Protein AF-A0A1E3HBY0-F1 (afdb_monomer_lite)

Secondary structure (DSSP, 8-state):
---TTSSHHHHTTS---------------GGGSTT--GGGGGGSPPPTTSEEE-TTSS-EEEGGGTTSSS--STT--S-SSSSSSSSSEEEE--TTS--EEEEGGGTTSS---SS-TT-GGGTTTT-----HHHHHHHHHHHHHHHHHHHHHHHHHHHHHHHHHHHHHHHHHHHHHHHHHHHHHHHHHHHHHHHHHHHHHHHHHHHHHHHHTSHHHHHHHHHHHHHHHHHHHHHHHHHHHHHHHHHHHHHHHT--TTS--HHHHHHHHHHHHHH-----TT---------------SS----HHHHHHHHHS-HHHHHHHHHHHHSSSS----S--GGG-GGGGS-HHHHHHHHHHHHHHHHHHHHTTSSPPP-----S-----------PPEEE-TTS-EEETTGGGS-SSS-PPPP----------SS-------------------------------------------------

Organism: NCBI:txid1295533

Sequence (479 aa):
MNDRGTLALLYLLLLAPFSLAAEEQKVLVPSQIRGLNPSLYDKYEPTTSGLFHCLDGSKTIPSAAINDDYCDCPDGSDEPGTAACSVGFFWCKNEGHIPGNVLKSRVNDGLCEPDCCDGSDEWATGACPNRCEEVGKEYREAKSKADKLRKTGSKIRNTYIKWAQGEKQRLQEELDEKRKAISAKEVEVTIARAALDKASAQSHEDLERKKQSPVYNSLLSHRSALTKLRTKTKTLETEIEALHSLLREMAKGYNPNYQDMAVKAAVVGYEELTGIKYREGESEEGEVKKEEKPEATQEEITEKELQDLDKIDLDGLLLSDTTGAAAEGDEDEEDGLLWKIDEYIPDNFYDSWQTIRDLAIEWSVRLGLAGKPKNKGNGVDGPRKSQFPLTPLIIDDRGRCCPREAQAVGDRACQAPERHSFQRGYSQKHGVALWCRGRVEEARWDLRRAGDRGLHLRALLLWQGYPKEQQGRILQPPR

Radius of gyration: 61.74 Å; chains: 1; bounding box: 191×98×136 Å

InterPro domains:
  IPR028146 Glucosidase II beta subunit, N-terminal [PF12999] (31-187)
  IPR036055 LDL receptor-like superfamily [G3DSA:4.10.400.10] (47-86)
  IPR036055 LDL receptor-like superfamily [SSF57424] (47-81)
  IPR039794 Glucosidase II beta subunit-like [PTHR12630] (10-253)

Foldseek 3Di:
DDDPPPVVVVVVVVPDPPPPPPPPPPQDQLVPQFQDDPVCRVQLHQDPVQWHAAPVRPDIHGNVQQCPLAQPDQQSSSDNQALSHQHDWGWAPLVLADIFTHGRVQQCPLDQDPNRQCSSSNVVPSNHHRPSNVVSVVVVVVVVVVVVVVVVVVVVVVVVVVVVVVVVVVVVVVVVVVVVVVVVVVVVVVVVVVVVVVVVVVLVVLLVVVCPDPVVVVVVVVLVVLVVVVVVVVVVVVVVVVVLVVLVVLQQPDDPVDPDPVSVVSNVVSCVVQVFHHDPDDDDDRDGPPPDDDDDPDPDCDPVNVVVVNVDDPSVVSSVVVVVVCVVDDDPDPDPPVNPVLVVDPPVCNVVVVVVVVVVVVVCVVVVVDDDDDDPDDDDDDDDDPCDPPQDWDADPVGWTFGPPCPPPPDPGTDDDDDDDDDDDDDPDDPDDDDDDDDDDDDDDDDDDDDDDDDDDDDDDDDDDDDDDDPDDDDDDDD

Structure (mmCIF, N/CA/C/O backbone):
data_AF-A0A1E3HBY0-F1
#
_entry.id   AF-A0A1E3HBY0-F1
#
loop_
_atom_site.group_PDB
_atom_site.id
_atom_site.type_symbol
_atom_site.label_atom_id
_atom_site.label_alt_id
_atom_site.label_comp_id
_atom_site.label_asym_id
_atom_site.label_entity_id
_atom_site.label_seq_id
_atom_site.pdbx_PDB_ins_code
_atom_site.Cartn_x
_atom_site.Cartn_y
_atom_site.Cartn_z
_atom_site.occupancy
_atom_site.B_iso_or_equiv
_atom_site.auth_seq_id
_atom_site.auth_comp_id
_atom_site.auth_asym_id
_atom_site.auth_atom_id
_atom_site.pdbx_PDB_model_num
ATOM 1 N N . MET A 1 1 ? 105.633 5.792 -68.522 1.00 40.41 1 MET A N 1
ATOM 2 C CA . MET A 1 1 ? 105.154 7.114 -68.068 1.00 40.41 1 MET A CA 1
ATOM 3 C C . MET A 1 1 ? 103.825 6.886 -67.378 1.00 40.41 1 MET A C 1
ATOM 5 O O . MET A 1 1 ? 103.023 6.121 -67.892 1.00 40.41 1 MET A O 1
ATOM 9 N N . ASN A 1 2 ? 103.705 7.410 -66.159 1.00 51.03 2 ASN A N 1
ATOM 10 C CA . ASN A 1 2 ? 102.570 7.241 -65.253 1.00 51.03 2 ASN A CA 1
ATOM 11 C C . ASN A 1 2 ? 101.256 7.646 -65.916 1.00 51.03 2 ASN A C 1
ATOM 13 O O . ASN A 1 2 ? 101.214 8.740 -66.464 1.00 51.03 2 ASN A O 1
ATOM 17 N N . ASP A 1 3 ? 100.186 6.874 -65.726 1.00 47.94 3 ASP A N 1
ATOM 18 C CA . ASP A 1 3 ? 98.850 7.460 -65.787 1.00 47.94 3 ASP A CA 1
ATOM 19 C C . ASP A 1 3 ? 97.951 6.944 -64.666 1.00 47.94 3 ASP A C 1
ATOM 21 O O . ASP A 1 3 ? 97.605 5.769 -64.550 1.00 47.94 3 ASP A O 1
ATOM 25 N N . ARG A 1 4 ? 97.619 7.892 -63.791 1.00 58.03 4 ARG A N 1
ATOM 26 C CA . ARG A 1 4 ? 96.863 7.780 -62.541 1.00 58.03 4 ARG A CA 1
ATOM 27 C C . ARG A 1 4 ? 95.354 7.643 -62.809 1.00 58.03 4 ARG A C 1
ATOM 29 O O . ARG A 1 4 ? 94.554 8.306 -62.161 1.00 58.03 4 ARG A O 1
ATOM 36 N N . GLY A 1 5 ? 94.967 6.823 -63.787 1.00 58.97 5 GLY A N 1
ATOM 37 C CA . GLY A 1 5 ? 93.581 6.719 -64.267 1.00 58.97 5 GLY A CA 1
ATOM 38 C C . GLY A 1 5 ? 92.766 5.563 -63.680 1.00 58.97 5 GLY A C 1
ATOM 39 O O . GLY A 1 5 ? 91.542 5.620 -63.668 1.00 58.97 5 GLY A O 1
ATOM 40 N N . THR A 1 6 ? 93.411 4.516 -63.159 1.00 57.06 6 THR A N 1
ATOM 41 C CA . THR A 1 6 ? 92.714 3.270 -62.779 1.00 57.06 6 THR A CA 1
ATOM 42 C C . THR A 1 6 ? 92.304 3.192 -61.307 1.00 57.06 6 THR A C 1
ATOM 44 O O . THR A 1 6 ? 91.469 2.365 -60.956 1.00 57.06 6 THR A O 1
ATOM 47 N N . LEU A 1 7 ? 92.804 4.088 -60.448 1.00 55.06 7 LEU A N 1
ATOM 48 C CA . LEU A 1 7 ? 92.408 4.157 -59.031 1.00 55.06 7 LEU A CA 1
ATOM 49 C C . LEU A 1 7 ? 91.181 5.052 -58.775 1.00 55.06 7 LEU A C 1
ATOM 51 O O . LEU A 1 7 ? 90.558 4.938 -57.724 1.00 55.06 7 LEU A O 1
ATOM 55 N N . ALA A 1 8 ? 90.790 5.901 -59.732 1.00 55.41 8 ALA A N 1
ATOM 56 C CA . ALA A 1 8 ? 89.623 6.778 -59.594 1.00 55.41 8 ALA A CA 1
ATOM 57 C C . ALA A 1 8 ? 88.286 6.059 -59.871 1.00 55.41 8 ALA A C 1
ATOM 59 O O . ALA A 1 8 ? 87.265 6.420 -59.293 1.00 55.41 8 ALA A O 1
ATOM 60 N N . LEU A 1 9 ? 88.287 5.007 -60.699 1.00 53.75 9 LEU A N 1
ATOM 61 C CA . LEU A 1 9 ? 87.076 4.239 -61.032 1.00 53.75 9 LEU A CA 1
ATOM 62 C C . LEU A 1 9 ? 86.660 3.241 -59.938 1.00 53.75 9 LEU A C 1
ATOM 64 O O . LEU A 1 9 ? 85.481 2.923 -59.827 1.00 53.75 9 LEU A O 1
ATOM 68 N N . LEU A 1 10 ? 87.592 2.802 -59.084 1.00 54.06 10 LEU A N 1
ATOM 69 C CA . LEU A 1 10 ? 87.287 1.951 -57.925 1.00 54.06 10 LEU A CA 1
ATOM 70 C C . LEU A 1 10 ? 86.752 2.742 -56.719 1.00 54.06 10 LEU A C 1
ATOM 72 O O . LEU A 1 10 ? 86.009 2.189 -55.915 1.00 54.06 10 LEU A O 1
ATOM 76 N N . TYR A 1 11 ? 87.064 4.038 -56.611 1.00 52.19 11 TYR A N 1
ATOM 77 C CA . TYR A 1 11 ? 86.556 4.894 -55.529 1.00 52.19 11 TYR A CA 1
ATOM 78 C C . TYR A 1 11 ? 85.154 5.469 -55.804 1.00 52.19 11 TYR A C 1
ATOM 80 O O . TYR A 1 11 ? 84.459 5.865 -54.871 1.00 52.19 11 TYR A O 1
ATOM 88 N N . LEU A 1 12 ? 84.708 5.479 -57.065 1.00 51.00 12 LEU A N 1
ATOM 89 C CA . LEU A 1 12 ? 83.402 6.020 -57.473 1.00 51.00 12 LEU A CA 1
ATOM 90 C C . LEU A 1 12 ? 82.244 5.009 -57.341 1.00 51.00 12 LEU A C 1
ATOM 92 O O . LEU A 1 12 ? 81.086 5.407 -57.361 1.00 51.00 12 LEU A O 1
ATOM 96 N N . LEU A 1 13 ? 82.537 3.719 -57.131 1.00 52.47 13 LEU A N 1
ATOM 97 C CA . LEU A 1 13 ? 81.535 2.679 -56.836 1.00 52.47 13 LEU A CA 1
ATOM 98 C C . LEU A 1 13 ? 81.250 2.491 -55.331 1.00 52.47 13 LEU A C 1
ATOM 100 O O . LEU A 1 13 ? 80.329 1.762 -54.979 1.00 52.47 13 LEU A O 1
ATOM 104 N N . LEU A 1 14 ? 81.990 3.167 -54.440 1.00 53.25 14 LEU A N 1
ATOM 105 C CA . LEU A 1 14 ? 81.802 3.109 -52.977 1.00 53.25 14 LEU A CA 1
ATOM 106 C C . LEU A 1 14 ? 80.997 4.289 -52.396 1.00 53.25 14 LEU A C 1
ATOM 108 O O . LEU A 1 14 ? 80.778 4.344 -51.190 1.00 53.25 14 LEU A O 1
ATOM 112 N N . LEU A 1 15 ? 80.531 5.217 -53.239 1.00 56.53 15 LEU A N 1
ATOM 113 C CA . LEU A 1 15 ? 79.699 6.367 -52.850 1.00 56.53 15 LEU A CA 1
ATOM 114 C C . LEU A 1 15 ? 78.372 6.411 -53.624 1.00 56.53 15 LEU A C 1
ATOM 116 O O . LEU A 1 15 ? 77.846 7.482 -53.914 1.00 56.53 15 LEU A O 1
ATOM 120 N N . ALA A 1 16 ? 77.808 5.249 -53.957 1.00 52.16 16 ALA A N 1
ATOM 121 C CA . ALA A 1 16 ? 76.378 5.181 -54.218 1.00 52.16 16 ALA A CA 1
ATOM 122 C C . ALA A 1 16 ? 75.672 5.209 -52.850 1.00 52.16 16 ALA A C 1
ATOM 124 O O . ALA A 1 16 ? 75.879 4.279 -52.065 1.00 52.16 16 ALA A O 1
ATOM 125 N N . PRO A 1 17 ? 74.876 6.243 -52.512 1.00 57.09 17 PRO A N 1
ATOM 126 C CA . PRO A 1 17 ? 73.999 6.147 -51.361 1.00 57.09 17 PRO A CA 1
ATOM 127 C C . PRO A 1 17 ? 73.051 4.985 -51.643 1.00 57.09 17 PRO A C 1
ATOM 129 O O . PRO A 1 17 ? 72.227 5.042 -52.553 1.00 57.09 17 PRO A O 1
ATOM 132 N N . PHE A 1 18 ? 73.211 3.903 -50.884 1.00 52.59 18 PHE A N 1
ATOM 133 C CA . PHE A 1 18 ? 72.167 2.910 -50.721 1.00 52.59 18 PHE A CA 1
ATOM 134 C C . PHE A 1 18 ? 70.974 3.699 -50.184 1.00 52.59 18 PHE A C 1
ATOM 136 O O . PHE A 1 18 ? 70.947 4.074 -49.011 1.00 52.59 18 PHE A O 1
ATOM 143 N N . SER A 1 19 ? 70.039 4.060 -51.060 1.00 51.72 19 SER A N 1
ATOM 144 C CA . SER A 1 19 ? 68.733 4.529 -50.635 1.00 51.72 19 SER A CA 1
ATOM 145 C C . SER A 1 19 ? 68.100 3.354 -49.904 1.00 51.72 19 SER A C 1
ATOM 147 O O . SER A 1 19 ? 67.438 2.518 -50.514 1.00 51.72 19 SER A O 1
ATOM 149 N N . LEU A 1 20 ? 68.343 3.258 -48.592 1.00 50.44 20 LEU A N 1
ATOM 150 C CA . LEU A 1 20 ? 67.375 2.642 -47.708 1.00 50.44 20 LEU A CA 1
ATOM 151 C C . LEU A 1 20 ? 66.092 3.425 -47.965 1.00 50.44 20 LEU A C 1
ATOM 153 O O . LEU A 1 20 ? 65.975 4.588 -47.578 1.00 50.44 20 LEU A O 1
ATOM 157 N N . ALA A 1 21 ? 65.158 2.800 -48.676 1.00 49.69 21 ALA A N 1
ATOM 158 C CA . ALA A 1 21 ? 63.762 3.123 -48.508 1.00 49.69 21 ALA A CA 1
ATOM 159 C C . ALA A 1 21 ? 63.483 2.898 -47.018 1.00 49.69 21 ALA A C 1
ATOM 161 O O . ALA A 1 21 ? 63.329 1.766 -46.569 1.00 49.69 21 ALA A O 1
ATOM 162 N N . ALA A 1 22 ? 63.565 3.970 -46.230 1.00 49.66 22 ALA A N 1
ATOM 163 C CA . ALA A 1 22 ? 62.967 3.989 -44.916 1.00 49.66 22 ALA A CA 1
ATOM 164 C C . ALA A 1 22 ? 61.473 3.816 -45.173 1.00 49.66 22 ALA A C 1
ATOM 166 O O . ALA A 1 22 ? 60.812 4.720 -45.681 1.00 49.66 22 ALA A O 1
ATOM 167 N N . GLU A 1 23 ? 60.992 2.601 -44.945 1.00 53.28 23 GLU A N 1
ATOM 168 C CA . GLU A 1 23 ? 59.577 2.291 -44.956 1.00 53.28 23 GLU A CA 1
ATOM 169 C C . GLU A 1 23 ? 58.936 3.157 -43.873 1.00 53.28 23 GLU A C 1
ATOM 171 O O . GLU A 1 23 ? 59.229 3.031 -42.683 1.00 53.28 23 GLU A O 1
ATOM 176 N N . GLU A 1 24 ? 58.165 4.144 -44.315 1.00 50.94 24 GLU A N 1
ATOM 177 C CA . GLU A 1 24 ? 57.464 5.083 -43.456 1.00 50.94 24 GLU A CA 1
ATOM 178 C C . GLU A 1 24 ? 56.450 4.272 -42.634 1.00 50.94 24 GLU A C 1
ATOM 180 O O . GLU A 1 24 ? 55.394 3.882 -43.133 1.00 50.94 24 GLU A O 1
ATOM 185 N N . GLN A 1 25 ? 56.802 3.922 -41.392 1.00 54.94 25 GLN A N 1
ATOM 186 C CA . GLN A 1 25 ? 55.907 3.181 -40.505 1.00 54.94 25 GLN A CA 1
ATOM 187 C C . GLN A 1 25 ? 54.638 4.015 -40.294 1.00 54.94 25 GLN A C 1
ATOM 189 O O . GLN A 1 25 ? 54.667 5.050 -39.626 1.00 54.94 25 GLN A O 1
ATOM 194 N N . LYS A 1 26 ? 53.513 3.567 -40.869 1.00 56.91 26 LYS A N 1
ATOM 195 C CA . LYS A 1 26 ? 52.188 4.138 -40.605 1.00 56.91 26 LYS A CA 1
ATOM 196 C C . LYS A 1 26 ? 51.940 4.102 -39.099 1.00 56.91 26 LYS A C 1
ATOM 198 O O . LYS A 1 26 ? 51.751 3.035 -38.522 1.00 56.91 26 LYS A O 1
ATOM 203 N N . VAL A 1 27 ? 51.934 5.272 -38.468 1.00 64.19 27 VAL A N 1
ATOM 204 C CA . VAL A 1 27 ? 51.569 5.404 -37.058 1.00 64.19 27 VAL A CA 1
ATOM 205 C C . VAL A 1 27 ? 50.092 5.034 -36.926 1.00 64.19 27 VAL A C 1
ATOM 207 O O . VAL A 1 27 ? 49.219 5.745 -37.423 1.00 64.19 27 VAL A O 1
ATOM 210 N N . LEU A 1 28 ? 49.823 3.886 -36.305 1.00 68.06 28 LEU A N 1
ATOM 211 C CA . LEU A 1 28 ? 48.476 3.379 -36.062 1.00 68.06 28 LEU A CA 1
ATOM 212 C C . LEU A 1 28 ? 47.776 4.294 -35.044 1.00 68.06 28 LEU A C 1
ATOM 214 O O . LEU A 1 28 ? 48.242 4.437 -33.915 1.00 68.06 28 LEU A O 1
ATOM 218 N N . VAL A 1 29 ? 46.670 4.931 -35.432 1.00 81.25 29 VAL A N 1
ATOM 219 C CA . VAL A 1 29 ? 45.847 5.737 -34.517 1.00 81.25 29 VAL A CA 1
ATOM 220 C C . VAL A 1 29 ? 44.680 4.870 -34.029 1.00 81.25 29 VAL A C 1
ATOM 222 O O . VAL A 1 29 ? 43.923 4.391 -34.876 1.00 81.25 29 VAL A O 1
ATOM 225 N N . PRO A 1 30 ? 44.459 4.695 -32.708 1.00 80.06 30 PRO A N 1
ATOM 226 C CA . PRO A 1 30 ? 43.411 3.807 -32.186 1.00 80.06 30 PRO A CA 1
ATOM 227 C C . PRO A 1 30 ? 42.004 4.094 -32.727 1.00 80.06 30 PRO A C 1
ATOM 229 O O . PRO A 1 30 ? 41.231 3.178 -32.978 1.00 80.06 30 PRO A O 1
ATOM 232 N N . SER A 1 31 ? 41.682 5.364 -32.992 1.00 80.25 31 SER A N 1
ATOM 233 C CA . SER A 1 31 ? 40.388 5.776 -33.555 1.00 80.25 31 SER A CA 1
ATOM 234 C C . SER A 1 31 ? 40.168 5.382 -35.020 1.00 80.25 31 SER A C 1
ATOM 236 O O . SER A 1 31 ? 39.042 5.474 -35.506 1.00 80.25 31 SER A O 1
ATOM 238 N N . GLN A 1 32 ? 41.224 4.978 -35.728 1.00 84.38 32 GLN A N 1
ATOM 239 C CA . GLN A 1 32 ? 41.170 4.496 -37.110 1.00 84.38 32 GLN A CA 1
ATOM 240 C C . GLN A 1 32 ? 41.093 2.964 -37.189 1.00 84.38 32 GLN A C 1
ATOM 242 O O . GLN A 1 32 ? 40.857 2.424 -38.271 1.00 84.38 32 GLN A O 1
ATOM 247 N N . ILE A 1 33 ? 41.274 2.261 -36.064 1.00 88.50 33 ILE A N 1
ATOM 248 C CA . ILE A 1 33 ? 41.151 0.805 -35.994 1.00 88.50 33 ILE A CA 1
ATOM 249 C C . ILE A 1 33 ? 39.668 0.445 -36.126 1.00 88.50 33 ILE A C 1
ATOM 251 O O . ILE A 1 33 ? 38.833 0.829 -35.306 1.00 88.50 33 ILE A O 1
ATOM 255 N N . ARG A 1 34 ? 39.333 -0.290 -37.189 1.00 89.56 34 ARG A N 1
ATOM 256 C CA . ARG A 1 34 ? 37.961 -0.739 -37.458 1.00 89.56 34 ARG A CA 1
ATOM 257 C C . ARG A 1 34 ? 37.497 -1.716 -36.378 1.00 89.56 34 ARG A C 1
ATOM 259 O O . ARG A 1 34 ? 38.291 -2.520 -35.900 1.00 89.56 34 ARG A O 1
ATOM 266 N N . GLY A 1 35 ? 36.218 -1.632 -36.008 1.00 88.94 35 GLY A N 1
ATOM 267 C CA . GLY A 1 35 ? 35.589 -2.538 -35.043 1.00 88.94 35 GLY A CA 1
ATOM 268 C C . GLY A 1 35 ? 36.077 -2.397 -33.597 1.00 88.94 35 GLY A C 1
ATOM 269 O O . GLY A 1 35 ? 35.662 -3.174 -32.737 1.00 88.94 35 GLY A O 1
ATOM 270 N N . LEU A 1 36 ? 36.930 -1.408 -33.296 1.00 91.81 36 LEU A N 1
ATOM 271 C CA . LEU A 1 36 ? 37.454 -1.198 -31.951 1.00 91.81 36 LEU A CA 1
ATOM 272 C C . LEU A 1 36 ? 36.481 -0.382 -31.093 1.00 91.81 36 LEU A C 1
ATOM 274 O O . LEU A 1 36 ? 36.060 0.719 -31.448 1.00 91.81 36 LEU A O 1
ATOM 278 N N . ASN A 1 37 ? 36.164 -0.907 -29.910 1.00 91.56 37 ASN A N 1
ATOM 279 C CA . ASN A 1 37 ? 35.365 -0.191 -28.924 1.00 91.56 37 ASN A CA 1
ATOM 280 C C . ASN A 1 37 ? 36.160 1.006 -28.354 1.00 91.56 37 ASN A C 1
ATOM 282 O O . ASN A 1 37 ? 37.272 0.797 -27.863 1.00 91.56 37 ASN A O 1
ATOM 286 N N . PRO A 1 38 ? 35.590 2.229 -28.307 1.00 90.75 38 PRO A N 1
ATOM 287 C CA . PRO A 1 38 ? 36.232 3.409 -27.723 1.00 90.75 38 PRO A CA 1
ATOM 288 C C . PRO A 1 38 ? 36.760 3.228 -26.297 1.00 90.75 38 PRO A C 1
ATOM 290 O O . PRO A 1 38 ? 37.723 3.879 -25.912 1.00 90.75 38 PRO A O 1
ATOM 293 N N . SER A 1 39 ? 36.165 2.328 -25.510 1.00 91.00 39 SER A N 1
ATOM 294 C CA . SER A 1 39 ? 36.628 2.016 -24.148 1.00 91.00 39 SER A CA 1
ATOM 295 C C . SER A 1 39 ? 37.965 1.266 -24.106 1.00 91.00 39 SER A C 1
ATOM 297 O O . SER A 1 39 ? 38.543 1.112 -23.034 1.00 91.00 39 SER A O 1
ATOM 299 N N . LEU A 1 40 ? 38.439 0.755 -25.245 1.00 90.19 40 LEU A N 1
ATOM 300 C CA . LEU A 1 40 ? 39.691 0.014 -25.361 1.00 90.19 40 LEU A CA 1
ATOM 301 C C . LEU A 1 40 ? 40.809 0.827 -26.019 1.00 90.19 40 LEU A C 1
ATOM 303 O O . LEU A 1 40 ? 41.918 0.315 -26.088 1.00 90.19 40 LEU A O 1
ATOM 307 N N . TYR A 1 41 ? 40.567 2.068 -26.458 1.00 89.56 41 TYR A N 1
ATOM 308 C CA . TYR A 1 41 ? 41.562 2.868 -27.188 1.00 89.56 41 TYR A CA 1
ATOM 309 C C . TYR A 1 41 ? 42.902 2.996 -26.455 1.00 89.56 41 TYR A C 1
ATOM 311 O O . TYR A 1 41 ? 43.937 2.794 -27.083 1.00 89.56 41 TYR A O 1
ATOM 319 N N . ASP A 1 42 ? 42.876 3.193 -25.136 1.00 90.19 42 ASP A N 1
ATOM 320 C CA . ASP A 1 42 ? 44.073 3.301 -24.290 1.00 90.19 42 ASP A CA 1
ATOM 321 C C . ASP A 1 42 ? 44.989 2.065 -24.379 1.00 90.19 42 ASP A C 1
ATOM 323 O O . ASP A 1 42 ? 46.192 2.148 -24.151 1.00 90.19 42 ASP A O 1
ATOM 327 N N . LYS A 1 43 ? 44.432 0.891 -24.705 1.00 88.56 43 LYS A N 1
ATOM 328 C CA . LYS A 1 43 ? 45.181 -0.373 -24.790 1.00 88.56 43 LYS A CA 1
ATOM 329 C C . LYS A 1 43 ? 45.786 -0.637 -26.170 1.00 88.56 43 LYS A C 1
ATOM 331 O O . LYS A 1 43 ? 46.598 -1.545 -26.298 1.00 88.56 43 LYS A O 1
ATOM 336 N N . TYR A 1 44 ? 45.379 0.124 -27.184 1.00 87.38 44 TYR A N 1
ATOM 337 C CA . TYR A 1 44 ? 45.835 -0.016 -28.572 1.00 87.38 44 TYR A CA 1
ATOM 338 C C . TYR A 1 44 ? 46.702 1.173 -29.007 1.00 87.38 44 TYR A C 1
ATOM 340 O O . TYR A 1 44 ? 46.970 1.344 -30.196 1.00 87.38 44 TYR A O 1
ATOM 348 N N . GLU A 1 45 ? 47.136 2.016 -28.064 1.00 84.69 45 GLU A N 1
ATOM 349 C CA . GLU A 1 45 ? 48.057 3.110 -28.356 1.00 84.69 45 GLU A CA 1
ATOM 350 C C . GLU A 1 45 ? 49.401 2.573 -28.886 1.00 84.69 45 GLU A C 1
ATOM 352 O O . GLU A 1 45 ? 49.930 1.581 -28.370 1.00 84.69 45 GLU A O 1
ATOM 357 N N . PRO A 1 46 ? 49.977 3.201 -29.929 1.00 75.69 46 PRO A N 1
ATOM 358 C CA . PRO A 1 46 ? 51.205 2.718 -30.541 1.00 75.69 46 PRO A CA 1
ATOM 359 C C . PRO A 1 46 ? 52.378 2.832 -29.559 1.00 75.69 46 PRO A C 1
ATOM 361 O O . PRO A 1 46 ? 52.747 3.923 -29.124 1.00 75.69 46 PRO A O 1
ATOM 364 N N . THR A 1 47 ? 53.008 1.699 -29.241 1.00 77.06 47 THR A N 1
ATOM 365 C CA . THR A 1 47 ? 54.250 1.680 -28.453 1.00 77.06 47 THR A CA 1
ATOM 366 C C . THR A 1 47 ? 55.421 2.147 -29.324 1.00 77.06 47 THR A C 1
ATOM 368 O O . THR A 1 47 ? 55.471 1.834 -30.513 1.00 77.06 47 THR A O 1
ATOM 371 N N . THR A 1 48 ? 56.415 2.837 -28.749 1.00 72.19 48 THR A N 1
ATOM 372 C CA . THR A 1 48 ? 57.621 3.338 -29.451 1.00 72.19 48 THR A CA 1
ATOM 373 C C . THR A 1 48 ? 58.405 2.248 -30.203 1.00 72.19 48 THR A C 1
ATOM 375 O O . THR A 1 48 ? 59.192 2.553 -31.092 1.00 72.19 48 THR A O 1
ATOM 378 N N . SER A 1 49 ? 58.202 0.974 -29.852 1.00 75.38 49 SER A N 1
ATOM 379 C CA . SER A 1 49 ? 58.792 -0.203 -30.499 1.00 75.38 49 SER A CA 1
ATOM 380 C C . SER A 1 49 ? 57.977 -0.769 -31.673 1.00 75.38 49 SER A C 1
ATOM 382 O O . SER A 1 49 ? 58.443 -1.706 -32.315 1.00 75.38 49 SER A O 1
ATOM 384 N N . GLY A 1 50 ? 56.776 -0.249 -31.958 1.00 81.25 50 GLY A N 1
ATOM 385 C CA . GLY A 1 50 ? 55.889 -0.774 -33.008 1.00 81.25 50 GLY A CA 1
ATOM 386 C C . GLY A 1 50 ? 55.303 -2.159 -32.701 1.00 81.25 50 GLY A C 1
ATOM 387 O O . GLY A 1 50 ? 54.899 -2.876 -33.614 1.00 81.25 50 GLY A O 1
ATOM 388 N N . LEU A 1 51 ? 55.284 -2.554 -31.425 1.00 87.06 51 LEU A N 1
ATOM 389 C CA . LEU A 1 51 ? 54.759 -3.836 -30.957 1.00 87.06 51 LEU A CA 1
ATOM 390 C C . LEU A 1 51 ? 53.418 -3.645 -30.237 1.00 87.06 51 LEU A C 1
ATOM 392 O O . LEU A 1 51 ? 53.218 -2.651 -29.537 1.00 87.06 51 LEU A O 1
ATOM 396 N N . PHE A 1 52 ? 52.526 -4.617 -30.399 1.00 89.19 52 PHE A N 1
ATOM 397 C CA . PHE A 1 52 ? 51.245 -4.746 -29.717 1.00 89.19 52 PHE A CA 1
ATOM 398 C C . PHE A 1 52 ? 51.267 -5.973 -28.802 1.00 89.19 52 PHE A C 1
ATOM 400 O O . PHE A 1 52 ? 51.726 -7.050 -29.183 1.00 89.19 52 PHE A O 1
ATOM 407 N N . HIS A 1 53 ? 50.777 -5.809 -27.579 1.00 91.00 53 HIS A N 1
ATOM 408 C CA . HIS A 1 53 ? 50.633 -6.898 -26.620 1.00 91.00 53 HIS A CA 1
ATOM 409 C C . HIS A 1 53 ? 49.169 -7.340 -26.602 1.00 91.00 53 HIS A C 1
ATOM 411 O O . HIS A 1 53 ? 48.298 -6.495 -26.394 1.00 91.00 53 HIS A O 1
ATOM 417 N N . CYS A 1 54 ? 48.902 -8.642 -26.779 1.00 91.94 54 CYS A N 1
ATOM 418 C CA . CYS A 1 54 ? 47.542 -9.176 -26.655 1.00 91.94 54 CYS A CA 1
ATOM 419 C C . CYS A 1 54 ? 46.955 -8.789 -25.286 1.00 91.94 54 CYS A C 1
ATOM 421 O O . CYS A 1 54 ? 47.686 -8.716 -24.289 1.00 91.94 54 CYS A O 1
ATOM 423 N N . LEU A 1 55 ? 45.646 -8.544 -25.206 1.00 90.00 55 LEU A N 1
ATOM 424 C CA . LEU A 1 55 ? 45.022 -8.015 -23.984 1.00 90.00 55 LEU A CA 1
ATOM 425 C C . LEU A 1 55 ? 45.069 -8.996 -22.804 1.00 90.00 55 LEU A C 1
ATOM 427 O O . LEU A 1 55 ? 45.011 -8.569 -21.649 1.00 90.00 55 LEU A O 1
ATOM 431 N N . ASP A 1 56 ? 45.187 -10.289 -23.091 1.00 88.06 56 ASP A N 1
ATOM 432 C CA . ASP A 1 56 ? 45.408 -11.363 -22.122 1.00 88.06 56 ASP A CA 1
ATOM 433 C C . ASP A 1 56 ? 46.878 -11.538 -21.684 1.00 88.06 56 ASP A C 1
ATOM 435 O O . ASP A 1 56 ? 47.161 -12.300 -20.758 1.00 88.06 56 ASP A O 1
ATOM 439 N N . GLY A 1 57 ? 47.817 -10.829 -22.320 1.00 87.38 57 GLY A N 1
ATOM 440 C CA . GLY A 1 57 ? 49.257 -10.923 -22.068 1.00 87.38 57 GLY A CA 1
ATOM 441 C C . GLY A 1 57 ? 49.926 -12.188 -22.616 1.00 87.38 57 GLY A C 1
ATOM 442 O O . GLY A 1 57 ? 51.067 -12.474 -22.254 1.00 87.38 57 GLY A O 1
ATOM 443 N N . SER A 1 58 ? 49.248 -12.961 -23.468 1.00 88.38 58 SER A N 1
ATOM 444 C CA . SER A 1 58 ? 49.750 -14.244 -23.975 1.00 88.38 58 SER A CA 1
ATOM 445 C C . SER A 1 58 ? 50.908 -14.102 -24.965 1.00 88.38 58 SER A C 1
ATOM 447 O O . SER A 1 58 ? 51.866 -14.878 -24.915 1.00 88.38 58 SER A O 1
ATOM 449 N N . LYS A 1 59 ? 50.827 -13.126 -25.877 1.00 88.81 59 LYS A N 1
ATOM 450 C CA . LYS A 1 59 ? 51.799 -12.907 -26.953 1.00 88.81 59 LYS A CA 1
ATOM 451 C C . LYS A 1 59 ? 52.009 -11.421 -27.235 1.00 88.81 59 LYS A C 1
ATOM 453 O O . LYS A 1 59 ? 51.220 -10.563 -26.849 1.00 88.81 59 LYS A O 1
ATOM 458 N N . THR A 1 60 ? 53.120 -11.132 -27.907 1.00 91.12 60 THR A N 1
ATOM 459 C CA . THR A 1 60 ? 53.457 -9.804 -28.429 1.00 91.12 60 THR A CA 1
ATOM 460 C C . THR A 1 60 ? 53.647 -9.923 -29.932 1.00 91.12 60 THR A C 1
ATOM 462 O O . THR A 1 60 ? 54.467 -10.728 -30.372 1.00 91.12 60 THR A O 1
ATOM 465 N N . ILE A 1 61 ? 52.894 -9.141 -30.693 1.00 89.69 61 ILE A N 1
ATOM 466 C CA . ILE A 1 61 ? 52.854 -9.158 -32.157 1.00 89.69 61 ILE A CA 1
ATOM 467 C C . ILE A 1 61 ? 53.243 -7.778 -32.704 1.00 89.69 61 ILE A C 1
ATOM 469 O O . ILE A 1 61 ? 53.189 -6.792 -31.966 1.00 89.69 61 ILE A O 1
ATOM 473 N N . PRO A 1 62 ? 53.692 -7.653 -33.961 1.00 90.12 62 PRO A N 1
ATOM 474 C CA . PRO A 1 62 ? 53.874 -6.337 -34.569 1.00 90.12 62 PRO A CA 1
ATOM 475 C C . PRO A 1 62 ? 52.525 -5.615 -34.695 1.00 90.12 62 PRO A C 1
ATOM 477 O O . PRO A 1 62 ? 51.516 -6.242 -34.991 1.00 90.12 62 PRO A O 1
ATOM 480 N N . SER A 1 63 ? 52.490 -4.288 -34.541 1.00 87.31 63 SER A N 1
ATOM 481 C CA . SER A 1 63 ? 51.246 -3.505 -34.686 1.00 87.31 63 SER A CA 1
ATOM 482 C C . SER A 1 63 ? 50.619 -3.580 -36.087 1.00 87.31 63 SER A C 1
ATOM 484 O O . SER A 1 63 ? 49.453 -3.238 -36.259 1.00 87.31 63 SER A O 1
ATOM 486 N N . ALA A 1 64 ? 51.389 -4.023 -37.085 1.00 87.38 64 ALA A N 1
ATOM 487 C CA . ALA A 1 64 ? 50.917 -4.295 -38.439 1.00 87.38 64 ALA A CA 1
ATOM 488 C C . ALA A 1 64 ? 50.043 -5.559 -38.542 1.00 87.38 64 ALA A C 1
ATOM 490 O O . ALA A 1 64 ? 49.279 -5.655 -39.493 1.00 87.38 64 ALA A O 1
ATOM 491 N N . ALA A 1 65 ? 50.144 -6.477 -37.574 1.00 89.31 65 ALA A N 1
ATOM 492 C CA . ALA A 1 65 ? 49.313 -7.679 -37.472 1.00 89.31 65 ALA A CA 1
ATOM 493 C C . ALA A 1 65 ? 47.967 -7.408 -36.767 1.00 89.31 65 ALA A C 1
ATOM 495 O O . ALA A 1 65 ? 47.310 -8.321 -36.299 1.00 89.31 65 ALA A O 1
ATOM 496 N N . ILE A 1 66 ? 47.574 -6.137 -36.615 1.00 91.12 66 ILE A N 1
ATOM 497 C CA . ILE A 1 66 ? 46.241 -5.772 -36.125 1.00 91.12 66 ILE A CA 1
ATOM 498 C C . ILE A 1 66 ? 45.317 -5.623 -37.333 1.00 91.12 66 ILE A C 1
ATOM 500 O O . ILE A 1 66 ? 45.550 -4.749 -38.176 1.00 91.12 66 ILE A O 1
ATOM 504 N N . ASN A 1 67 ? 44.221 -6.380 -37.359 1.00 91.62 67 ASN A N 1
ATOM 505 C CA . ASN A 1 67 ? 43.279 -6.471 -38.476 1.00 91.62 67 ASN A CA 1
ATOM 506 C C . ASN A 1 67 ? 43.932 -6.946 -39.782 1.00 91.62 67 ASN A C 1
ATOM 508 O O . ASN A 1 67 ? 43.651 -6.378 -40.848 1.00 91.62 67 ASN A O 1
ATOM 512 N N . ASP A 1 68 ? 44.811 -7.942 -39.700 1.00 91.44 68 ASP A N 1
ATOM 513 C CA . ASP A 1 68 ? 45.481 -8.539 -40.860 1.00 91.44 68 ASP A CA 1
ATOM 514 C C . ASP A 1 68 ? 44.773 -9.796 -41.403 1.00 91.44 68 ASP A C 1
ATOM 516 O O . ASP A 1 68 ? 45.252 -10.408 -42.360 1.00 91.44 68 ASP A O 1
ATOM 520 N N . ASP A 1 69 ? 43.590 -10.111 -40.861 1.00 90.62 69 ASP A N 1
ATOM 521 C CA . ASP A 1 69 ? 42.767 -11.278 -41.193 1.00 90.62 69 ASP A CA 1
ATOM 522 C C . ASP A 1 69 ? 43.407 -12.618 -40.779 1.00 90.62 69 ASP A C 1
ATOM 524 O O . ASP A 1 69 ? 43.049 -13.687 -41.286 1.00 90.62 69 ASP A O 1
ATOM 528 N N . TYR A 1 70 ? 44.323 -12.585 -39.806 1.00 92.81 70 TYR A N 1
ATOM 529 C CA . TYR A 1 70 ? 44.889 -13.760 -39.161 1.00 92.81 70 TYR A CA 1
ATOM 530 C C . TYR A 1 70 ? 44.757 -13.674 -37.634 1.00 92.81 70 TYR A C 1
ATOM 532 O O . TYR A 1 70 ? 44.914 -12.628 -37.027 1.00 92.81 70 TYR A O 1
ATOM 540 N N . CYS A 1 71 ? 44.426 -14.798 -36.990 1.00 93.75 71 CYS A N 1
ATOM 541 C CA . CYS A 1 71 ? 44.230 -14.835 -35.539 1.00 93.75 71 CYS A CA 1
ATOM 542 C C . CYS A 1 71 ? 45.526 -15.251 -34.821 1.00 93.75 71 CYS A C 1
ATOM 544 O O . CYS A 1 71 ? 45.781 -16.442 -34.602 1.00 93.75 71 CYS A O 1
ATOM 546 N N . ASP A 1 72 ? 46.346 -14.273 -34.449 1.00 92.38 72 ASP A N 1
ATOM 547 C CA . ASP A 1 72 ? 47.589 -14.430 -33.697 1.00 92.38 72 ASP A CA 1
ATOM 548 C C . ASP A 1 72 ? 47.370 -14.511 -32.180 1.00 92.38 72 ASP A C 1
ATOM 550 O O . ASP A 1 72 ? 48.040 -15.305 -31.488 1.00 92.38 72 ASP A O 1
ATOM 554 N N . CYS A 1 73 ? 46.441 -13.703 -31.659 1.00 91.62 73 CYS A N 1
ATOM 555 C CA . CYS A 1 73 ? 46.105 -13.647 -30.242 1.00 91.62 73 CYS A CA 1
ATOM 556 C C . CYS A 1 73 ? 44.964 -14.629 -29.897 1.00 91.62 73 CYS A C 1
ATOM 558 O O . CYS A 1 73 ? 43.899 -14.609 -30.513 1.00 91.62 73 CYS A O 1
ATOM 560 N N . PRO A 1 74 ? 45.117 -15.477 -28.861 1.00 89.56 74 PRO A N 1
ATOM 561 C CA . PRO A 1 74 ? 44.090 -16.447 -28.474 1.00 89.56 74 PRO A CA 1
ATOM 562 C C . PRO A 1 74 ? 42.826 -15.801 -27.876 1.00 89.56 74 PRO A C 1
ATOM 564 O O . PRO A 1 74 ? 41.773 -16.436 -27.853 1.00 89.56 74 PRO A O 1
ATOM 567 N N . ASP A 1 75 ? 42.915 -14.554 -27.405 1.00 90.12 75 ASP A N 1
ATOM 568 C CA . ASP A 1 75 ? 41.783 -13.736 -26.954 1.00 90.12 75 ASP A CA 1
ATOM 569 C C . ASP A 1 75 ? 41.094 -12.956 -28.094 1.00 90.12 75 ASP A C 1
ATOM 571 O O . ASP A 1 75 ? 40.027 -12.372 -27.884 1.00 90.12 75 ASP A O 1
ATOM 575 N N . GLY A 1 76 ? 41.682 -12.960 -29.296 1.00 89.56 76 GLY A N 1
ATOM 576 C CA . GLY A 1 76 ? 41.226 -12.224 -30.471 1.00 89.56 76 GLY A CA 1
ATOM 577 C C . GLY A 1 76 ? 41.358 -10.705 -30.361 1.00 89.56 76 GLY A C 1
ATOM 578 O O . GLY A 1 76 ? 40.580 -9.977 -30.975 1.00 89.56 76 GLY A O 1
ATOM 579 N N . SER A 1 77 ? 42.258 -10.192 -29.529 1.00 91.69 77 SER A N 1
ATOM 580 C CA . SER A 1 77 ? 42.466 -8.745 -29.397 1.00 91.69 77 SER A CA 1
ATOM 581 C C . SER A 1 77 ? 43.128 -8.090 -30.614 1.00 91.69 77 SER A C 1
ATOM 583 O O . SER A 1 77 ? 42.890 -6.924 -30.894 1.00 91.69 77 SER A O 1
ATOM 585 N N . ASP A 1 78 ? 43.915 -8.836 -31.365 1.00 92.12 78 ASP A N 1
ATOM 586 C CA . ASP A 1 78 ? 44.529 -8.444 -32.634 1.00 92.12 78 ASP A CA 1
ATOM 587 C C . ASP A 1 78 ? 43.520 -8.142 -33.750 1.00 92.12 78 ASP A C 1
ATOM 589 O O . ASP A 1 78 ? 43.734 -7.217 -34.526 1.00 92.12 78 ASP A O 1
ATOM 593 N N . GLU A 1 79 ? 42.378 -8.835 -33.771 1.00 92.88 79 GLU A N 1
ATOM 594 C CA . GLU A 1 79 ? 41.405 -8.757 -34.869 1.00 92.88 79 GLU A CA 1
ATOM 595 C C . GLU A 1 79 ? 40.058 -8.115 -34.458 1.00 92.88 79 GLU A C 1
ATOM 597 O O . GLU A 1 79 ? 39.020 -8.786 -34.501 1.00 92.88 79 GLU A O 1
ATOM 602 N N . PRO A 1 80 ? 39.989 -6.844 -34.003 1.00 91.94 80 PRO A N 1
ATOM 603 C CA . PRO A 1 80 ? 38.720 -6.203 -33.633 1.00 91.94 80 PRO A CA 1
ATOM 604 C C . PRO A 1 80 ? 37.806 -5.899 -34.834 1.00 91.94 80 PRO A C 1
ATOM 606 O O . PRO A 1 80 ? 36.603 -5.720 -34.655 1.00 91.94 80 PRO A O 1
ATOM 609 N N . GLY A 1 81 ? 38.366 -5.825 -36.041 1.00 91.00 81 GLY A N 1
ATOM 610 C CA . GLY A 1 81 ? 37.737 -5.348 -37.272 1.00 91.00 81 GLY A CA 1
ATOM 611 C C . GLY A 1 81 ? 37.508 -6.408 -38.356 1.00 91.00 81 GLY A C 1
ATOM 612 O O . GLY A 1 81 ? 37.005 -6.063 -39.428 1.00 91.00 81 GLY A O 1
ATOM 613 N N . THR A 1 82 ? 37.889 -7.661 -38.106 1.00 91.06 82 THR A N 1
ATOM 614 C CA . THR A 1 82 ? 37.792 -8.786 -39.053 1.00 91.06 82 THR A CA 1
ATOM 615 C C . THR A 1 82 ? 37.103 -9.995 -38.401 1.00 91.06 82 THR A C 1
ATOM 617 O O . THR A 1 82 ? 36.819 -10.006 -37.198 1.00 91.06 82 THR A O 1
ATOM 620 N N . ALA A 1 83 ? 36.834 -11.026 -39.206 1.00 92.31 83 ALA A N 1
ATOM 621 C CA . ALA A 1 83 ? 36.227 -12.281 -38.764 1.00 92.31 83 ALA A CA 1
ATOM 622 C C . ALA A 1 83 ? 37.250 -13.390 -38.442 1.00 92.31 83 ALA A C 1
ATOM 624 O O . ALA A 1 83 ? 36.850 -14.507 -38.110 1.00 92.31 83 ALA A O 1
ATOM 625 N N . ALA A 1 84 ? 38.556 -13.110 -38.533 1.00 91.94 84 ALA A N 1
ATOM 626 C CA . ALA A 1 84 ? 39.613 -14.120 -38.445 1.00 91.94 84 ALA A CA 1
ATOM 627 C C . ALA A 1 84 ? 39.657 -14.850 -37.094 1.00 91.94 84 ALA A C 1
ATOM 629 O O . ALA A 1 84 ? 39.920 -16.054 -37.026 1.00 91.94 84 ALA A O 1
ATOM 630 N N . CYS A 1 85 ? 39.333 -14.146 -36.009 1.00 91.25 85 CYS A N 1
ATOM 631 C CA . CYS A 1 85 ? 39.176 -14.752 -34.694 1.00 91.25 85 CYS A CA 1
ATOM 632 C C . CYS A 1 85 ? 37.713 -15.113 -34.407 1.00 91.25 85 CYS A C 1
ATOM 634 O O . CYS A 1 85 ? 36.815 -14.277 -34.467 1.00 91.25 85 CYS A O 1
ATOM 636 N N . SER A 1 86 ? 37.487 -16.355 -33.969 1.00 85.75 86 SER A N 1
ATOM 637 C CA . SER A 1 86 ? 36.158 -16.852 -33.564 1.00 85.75 86 SER A CA 1
ATOM 638 C C . SER A 1 86 ? 35.621 -16.237 -32.263 1.00 85.75 86 SER A C 1
ATOM 640 O O . SER A 1 86 ? 34.434 -16.365 -31.958 1.00 85.75 86 SER A O 1
ATOM 642 N N . VAL A 1 87 ? 36.487 -15.574 -31.491 1.00 87.44 87 VAL A N 1
ATOM 643 C CA . VAL A 1 87 ? 36.174 -14.973 -30.192 1.00 87.44 87 VAL A CA 1
ATOM 644 C C . VAL A 1 87 ? 36.212 -13.448 -30.260 1.00 87.44 87 VAL A C 1
ATOM 646 O O . VAL A 1 87 ? 37.108 -12.846 -30.854 1.00 87.44 87 VAL A O 1
ATOM 649 N N . GLY A 1 88 ? 35.227 -12.825 -29.614 1.00 87.94 88 GLY A N 1
ATOM 650 C CA . GLY A 1 88 ? 35.109 -11.376 -29.486 1.00 87.94 88 GLY A CA 1
ATOM 651 C C . GLY A 1 88 ? 33.932 -10.780 -30.257 1.00 87.94 88 GLY A C 1
ATOM 652 O O . GLY A 1 88 ? 33.135 -11.480 -30.884 1.00 87.94 88 GLY A O 1
ATOM 653 N N . PHE A 1 89 ? 33.829 -9.457 -30.169 1.00 92.88 89 PHE A N 1
ATOM 654 C CA . PHE A 1 89 ? 32.779 -8.667 -30.801 1.00 92.88 89 PHE A CA 1
ATOM 655 C C . PHE A 1 89 ? 33.402 -7.577 -31.666 1.00 92.88 89 PHE A C 1
ATOM 657 O O . PHE A 1 89 ? 34.431 -7.014 -31.296 1.00 92.88 89 PHE A O 1
ATOM 664 N N . PHE A 1 90 ? 32.740 -7.266 -32.771 1.00 94.00 90 PHE A N 1
ATOM 665 C CA . PHE A 1 90 ? 33.011 -6.110 -33.607 1.00 94.00 90 PHE A CA 1
ATOM 666 C C . PHE A 1 90 ? 32.128 -4.945 -33.148 1.00 94.00 90 PHE A C 1
ATOM 668 O O . PHE A 1 90 ? 30.914 -5.098 -32.973 1.00 94.00 90 PHE A O 1
ATOM 675 N N . TRP A 1 91 ? 32.744 -3.788 -32.910 1.00 94.75 91 TRP A N 1
ATOM 676 C CA . TRP A 1 91 ? 32.057 -2.578 -32.462 1.00 94.75 91 TRP A CA 1
ATOM 677 C C . TRP A 1 91 ? 31.593 -1.724 -33.646 1.00 94.75 91 TRP A C 1
ATOM 679 O O . TRP A 1 91 ? 32.414 -1.164 -34.375 1.00 94.75 91 TRP A O 1
ATOM 689 N N . CYS A 1 92 ? 30.279 -1.542 -33.773 1.00 94.50 92 CYS A N 1
ATOM 690 C CA . CYS A 1 92 ? 29.675 -0.612 -34.722 1.00 94.50 92 CYS A CA 1
ATOM 691 C C . CYS A 1 92 ? 29.489 0.755 -34.063 1.00 94.50 92 CYS A C 1
ATOM 693 O O . CYS A 1 92 ? 28.861 0.884 -33.005 1.00 94.50 92 CYS A O 1
ATOM 695 N N . LYS A 1 93 ? 30.026 1.803 -34.693 1.00 92.19 93 LYS A N 1
ATOM 696 C CA . LYS A 1 93 ? 29.979 3.166 -34.147 1.00 92.19 93 LYS A CA 1
ATOM 697 C C . LYS A 1 93 ? 28.559 3.729 -34.184 1.00 92.19 93 LYS A C 1
ATOM 699 O O . LYS A 1 93 ? 28.196 4.466 -33.267 1.00 92.19 93 LYS A O 1
ATOM 704 N N . ASN A 1 94 ? 27.783 3.368 -35.212 1.00 93.69 94 ASN A N 1
ATOM 705 C CA . ASN A 1 94 ? 26.386 3.749 -35.405 1.00 93.69 94 ASN A CA 1
ATOM 706 C C . ASN A 1 94 ? 26.146 5.249 -35.167 1.00 93.69 94 ASN A C 1
ATOM 708 O O . ASN A 1 94 ? 25.347 5.640 -34.312 1.00 93.69 94 ASN A O 1
ATOM 712 N N . GLU A 1 95 ? 26.867 6.114 -35.886 1.00 91.56 95 GLU A N 1
ATOM 713 C CA . GLU A 1 95 ? 26.728 7.565 -35.720 1.00 91.56 95 GLU A CA 1
ATOM 714 C C . GLU A 1 95 ? 25.265 8.007 -35.905 1.00 91.56 95 GLU A C 1
ATOM 716 O O . GLU A 1 95 ? 24.619 7.682 -36.897 1.00 91.56 95 GLU A O 1
ATOM 721 N N . GLY A 1 96 ? 24.719 8.729 -34.923 1.00 89.25 96 GLY A N 1
ATOM 722 C CA . GLY A 1 96 ? 23.304 9.127 -34.913 1.00 89.25 96 GLY A CA 1
ATOM 723 C C . GLY A 1 96 ? 22.353 8.121 -34.246 1.00 89.25 96 GLY A C 1
ATOM 724 O O . GLY A 1 96 ? 21.212 8.483 -33.942 1.00 89.25 96 GLY A O 1
ATOM 725 N N . HIS A 1 97 ? 22.818 6.915 -33.912 1.00 93.81 97 HIS A N 1
ATOM 726 C CA . HIS A 1 97 ? 22.105 5.915 -33.117 1.00 93.81 97 HIS A CA 1
ATOM 727 C C . HIS A 1 97 ? 22.958 5.439 -31.918 1.00 93.81 97 HIS A C 1
ATOM 729 O O . HIS A 1 97 ? 23.937 6.077 -31.533 1.00 93.81 97 HIS A O 1
ATOM 735 N N . ILE A 1 98 ? 22.513 4.388 -31.229 1.00 93.12 98 ILE A N 1
ATOM 736 C CA . ILE A 1 98 ? 23.261 3.733 -30.157 1.00 93.12 98 ILE A CA 1
ATOM 737 C C . ILE A 1 98 ? 24.311 2.820 -30.802 1.00 93.12 98 ILE A C 1
ATOM 739 O O . ILE A 1 98 ? 23.970 2.104 -31.747 1.00 93.12 98 ILE A O 1
ATOM 743 N N . PRO A 1 99 ? 25.560 2.814 -30.305 1.00 93.75 99 PRO A N 1
ATOM 744 C CA . PRO A 1 99 ? 26.565 1.879 -30.784 1.00 93.75 99 PRO A CA 1
ATOM 745 C C . PRO A 1 99 ? 26.169 0.428 -30.501 1.00 93.75 99 PRO A C 1
ATOM 747 O O . PRO A 1 99 ? 25.561 0.127 -29.470 1.00 93.75 99 PRO A O 1
ATOM 750 N N . GLY A 1 100 ? 26.519 -0.457 -31.427 1.00 92.50 100 GLY A N 1
ATOM 751 C CA . GLY A 1 100 ? 26.156 -1.870 -31.396 1.00 92.50 100 GLY A CA 1
ATOM 752 C C . GLY A 1 100 ? 27.378 -2.776 -31.344 1.00 92.50 100 GLY A C 1
ATOM 753 O O . GLY A 1 100 ? 28.477 -2.377 -31.722 1.00 92.50 100 GLY A O 1
ATOM 754 N N . ASN A 1 101 ? 27.163 -4.007 -30.886 1.00 94.12 101 ASN A N 1
ATOM 755 C CA . ASN A 1 101 ? 28.168 -5.064 -30.886 1.00 94.12 101 ASN A CA 1
ATOM 756 C C . ASN A 1 101 ? 27.650 -6.218 -31.728 1.00 94.12 101 ASN A C 1
ATOM 758 O O . ASN A 1 101 ? 26.592 -6.762 -31.412 1.00 94.12 101 ASN A O 1
ATOM 762 N N . VAL A 1 102 ? 28.415 -6.630 -32.730 1.00 93.31 102 VAL A N 1
ATOM 763 C CA . VAL A 1 102 ? 28.116 -7.826 -33.524 1.00 93.31 102 VAL A CA 1
ATOM 764 C C . VAL A 1 102 ? 29.178 -8.890 -33.277 1.00 93.31 102 VAL A C 1
ATOM 766 O O . VAL A 1 102 ? 30.291 -8.596 -32.844 1.00 93.31 102 VAL A O 1
ATOM 769 N N . LEU A 1 103 ? 28.828 -10.157 -33.473 1.00 93.31 103 LEU A N 1
ATOM 770 C CA . LEU A 1 103 ? 29.795 -11.250 -33.361 1.00 93.31 103 LEU A CA 1
ATOM 771 C C . LEU A 1 103 ? 30.782 -11.176 -34.527 1.00 93.31 103 LEU A C 1
ATOM 773 O O . LEU A 1 103 ? 30.365 -10.947 -35.657 1.00 93.31 103 LEU A O 1
ATOM 777 N N . LYS A 1 104 ? 32.067 -11.445 -34.277 1.00 91.12 104 LYS A N 1
ATOM 778 C CA . LYS A 1 104 ? 33.092 -11.420 -35.337 1.00 91.12 104 LYS A CA 1
ATOM 779 C C . LYS A 1 104 ? 32.800 -12.364 -36.498 1.00 91.12 104 LYS A C 1
ATOM 781 O O . LYS A 1 104 ? 33.073 -12.033 -37.639 1.00 91.12 104 LYS A O 1
ATOM 786 N N . SER A 1 105 ? 32.166 -13.503 -36.221 1.00 90.69 105 SER A N 1
ATOM 787 C CA . SER A 1 105 ? 31.739 -14.461 -37.247 1.00 90.69 105 SER A CA 1
ATOM 788 C C . SER A 1 105 ? 30.723 -13.904 -38.252 1.00 90.69 105 SER A C 1
ATOM 790 O O . SER A 1 105 ? 30.448 -14.578 -39.235 1.00 90.69 105 SER A O 1
ATOM 792 N N . ARG A 1 106 ? 30.103 -12.755 -37.953 1.00 91.88 106 ARG A N 1
ATOM 793 C CA . ARG A 1 106 ? 29.110 -12.071 -38.794 1.00 91.88 106 ARG A CA 1
ATOM 794 C C . ARG A 1 106 ? 29.686 -10.846 -39.505 1.00 91.88 106 ARG A C 1
ATOM 796 O O . ARG A 1 106 ? 28.947 -10.040 -40.041 1.00 91.88 106 ARG A O 1
ATOM 803 N N . VAL A 1 107 ? 30.999 -10.650 -39.427 1.00 93.31 107 VAL A N 1
ATOM 804 C CA . VAL A 1 107 ? 31.685 -9.581 -40.151 1.00 93.31 107 VAL A CA 1
ATOM 805 C C . VAL A 1 107 ? 32.026 -10.121 -41.536 1.00 93.31 107 VAL A C 1
ATOM 807 O O . VAL A 1 107 ? 32.691 -11.151 -41.641 1.00 93.31 107 VAL A O 1
ATOM 810 N N . ASN A 1 108 ? 31.611 -9.417 -42.588 1.00 91.56 108 ASN A N 1
ATOM 811 C CA . ASN A 1 108 ? 31.786 -9.818 -43.987 1.00 91.56 108 ASN A CA 1
ATOM 812 C C . ASN A 1 108 ? 31.167 -11.192 -44.339 1.00 91.56 108 ASN A C 1
ATOM 814 O O . ASN A 1 108 ? 31.718 -11.925 -45.167 1.00 91.56 108 ASN A O 1
ATOM 818 N N . ASP A 1 109 ? 30.038 -11.558 -43.723 1.00 90.94 109 ASP A N 1
ATOM 819 C CA . ASP A 1 109 ? 29.277 -12.774 -44.053 1.00 90.94 109 ASP A CA 1
ATOM 820 C C . ASP A 1 109 ? 28.236 -12.551 -45.174 1.00 90.94 109 ASP A C 1
ATOM 822 O O . ASP A 1 109 ? 27.626 -13.505 -45.673 1.00 90.94 109 ASP A O 1
ATOM 826 N N . GLY A 1 110 ? 28.085 -11.300 -45.621 1.00 89.50 110 GLY A N 1
ATOM 827 C CA . GLY A 1 110 ? 27.177 -10.873 -46.682 1.00 89.50 110 GLY A CA 1
ATOM 828 C C . GLY A 1 110 ? 25.779 -10.480 -46.197 1.00 89.50 110 GLY A C 1
ATOM 829 O O . GLY A 1 110 ? 24.912 -10.207 -47.036 1.00 89.50 110 GLY A O 1
ATOM 830 N N . LEU A 1 111 ? 25.531 -10.454 -44.883 1.00 91.88 111 LEU A N 1
ATOM 831 C CA . LEU A 1 111 ? 24.258 -10.068 -44.277 1.00 91.88 111 LEU A CA 1
ATOM 832 C C . LEU A 1 111 ? 24.410 -8.797 -43.436 1.00 91.88 111 LEU A C 1
ATOM 834 O O . LEU A 1 111 ? 25.281 -8.687 -42.591 1.00 91.88 111 LEU A O 1
ATOM 838 N N . CYS A 1 112 ? 23.498 -7.841 -43.624 1.00 93.00 112 CYS A N 1
ATOM 839 C CA . CYS A 1 112 ? 23.497 -6.611 -42.833 1.00 93.00 112 CYS A CA 1
ATOM 840 C C . CYS A 1 112 ? 22.859 -6.841 -41.460 1.00 93.00 112 CYS A C 1
ATOM 842 O O . CYS A 1 112 ? 21.636 -7.038 -41.360 1.00 93.00 112 CYS A O 1
ATOM 844 N N . GLU A 1 113 ? 23.644 -6.727 -40.397 1.00 92.62 113 GLU A N 1
ATOM 845 C CA . GLU A 1 113 ? 23.157 -6.941 -39.042 1.00 92.62 113 GLU A CA 1
ATOM 846 C C . GLU A 1 113 ? 22.258 -5.780 -38.552 1.00 92.62 113 GLU A C 1
ATOM 848 O O . GLU A 1 113 ? 22.445 -4.605 -38.892 1.00 92.62 113 GLU A O 1
ATOM 853 N N . PRO A 1 114 ? 21.221 -6.061 -37.740 1.00 90.69 114 PRO A N 1
ATOM 854 C CA . PRO A 1 114 ? 20.331 -5.028 -37.203 1.00 90.69 114 PRO A CA 1
ATOM 855 C C . PRO A 1 114 ? 21.016 -4.125 -36.173 1.00 90.69 114 PRO A C 1
ATOM 857 O O . PRO A 1 114 ? 20.697 -2.939 -36.098 1.00 90.69 114 PRO A O 1
ATOM 860 N N . ASP A 1 115 ? 21.962 -4.676 -35.411 1.00 92.19 115 ASP A N 1
ATOM 861 C CA . ASP A 1 115 ? 22.718 -3.948 -34.391 1.00 92.19 115 ASP A CA 1
ATOM 862 C C . ASP A 1 115 ? 23.775 -3.012 -35.008 1.00 92.19 115 ASP A C 1
ATOM 864 O O . ASP A 1 115 ? 24.231 -2.082 -34.343 1.00 92.19 115 ASP A O 1
ATOM 868 N N . CYS A 1 116 ? 24.125 -3.212 -36.284 1.00 93.75 116 CYS A N 1
ATOM 869 C CA . CYS A 1 116 ? 25.050 -2.389 -37.059 1.00 93.75 116 CYS A CA 1
ATOM 870 C C . CYS A 1 116 ? 24.276 -1.567 -38.104 1.00 93.75 116 CYS A C 1
ATOM 872 O O . CYS A 1 116 ? 24.117 -1.950 -39.261 1.00 93.75 116 CYS A O 1
ATOM 874 N N . CYS A 1 117 ? 23.713 -0.425 -37.702 1.00 93.94 117 CYS A N 1
ATOM 875 C CA . CYS A 1 117 ? 22.919 0.394 -38.623 1.00 93.94 117 CYS A CA 1
ATOM 876 C C . CYS A 1 117 ? 23.772 1.167 -39.636 1.00 93.94 117 CYS A C 1
ATOM 878 O O . CYS A 1 117 ? 23.222 1.667 -40.619 1.00 93.94 117 CYS A O 1
ATOM 880 N N . ASP A 1 118 ? 25.074 1.317 -39.378 1.00 92.31 118 ASP A N 1
ATOM 881 C CA . ASP A 1 118 ? 25.994 2.060 -40.238 1.00 92.31 118 ASP A CA 1
ATOM 882 C C . ASP A 1 118 ? 26.509 1.223 -41.417 1.00 92.31 118 ASP A C 1
ATOM 884 O O . ASP A 1 118 ? 27.034 1.804 -42.367 1.00 92.31 118 ASP A O 1
ATOM 888 N N . GLY A 1 119 ? 26.300 -0.101 -41.380 1.00 91.62 119 GLY A N 1
ATOM 889 C CA . GLY A 1 119 ? 26.772 -1.056 -42.384 1.00 91.62 119 GLY A CA 1
ATOM 890 C C . GLY A 1 119 ? 28.273 -1.342 -42.297 1.00 91.62 119 GLY A C 1
ATOM 891 O O . GLY A 1 119 ? 28.868 -1.779 -43.280 1.00 91.62 119 GLY A O 1
ATOM 892 N N . SER A 1 120 ? 28.911 -1.025 -41.163 1.00 92.19 120 SER A N 1
ATOM 893 C CA . SER A 1 120 ? 30.357 -1.208 -40.978 1.00 92.19 120 SER A CA 1
ATOM 894 C C . SER A 1 120 ? 30.788 -2.667 -40.803 1.00 92.19 120 SER A C 1
ATOM 896 O O . SER A 1 120 ? 31.975 -2.958 -40.935 1.00 92.19 120 SER A O 1
ATOM 898 N N . ASP A 1 121 ? 29.841 -3.569 -40.557 1.00 93.12 121 ASP A N 1
ATOM 899 C CA . ASP A 1 121 ? 29.995 -5.025 -40.524 1.00 93.12 121 ASP A CA 1
ATOM 900 C C . ASP A 1 121 ? 30.367 -5.616 -41.893 1.00 93.12 121 ASP A C 1
ATOM 902 O O . ASP A 1 121 ? 31.231 -6.486 -41.972 1.00 93.12 121 ASP A O 1
ATOM 906 N N . GLU A 1 122 ? 29.801 -5.082 -42.976 1.00 93.50 122 GLU A N 1
ATOM 907 C CA . GLU A 1 122 ? 30.016 -5.543 -44.356 1.00 93.50 122 GLU A CA 1
ATOM 908 C C . GLU A 1 122 ? 30.934 -4.602 -45.148 1.00 93.50 122 GLU A C 1
ATOM 910 O O . GLU A 1 122 ? 30.671 -4.234 -46.300 1.00 93.50 122 GLU A O 1
ATOM 915 N N . TRP A 1 123 ? 32.033 -4.176 -44.524 1.00 89.19 123 TRP A N 1
ATOM 916 C CA . TRP A 1 123 ? 32.955 -3.199 -45.103 1.00 89.19 123 TRP A CA 1
ATOM 917 C C . TRP A 1 123 ? 33.716 -3.725 -46.328 1.00 89.19 123 TRP A C 1
ATOM 919 O O . TRP A 1 123 ? 34.102 -2.923 -47.181 1.00 89.19 123 TRP A O 1
ATOM 929 N N . ALA A 1 124 ? 33.944 -5.041 -46.435 1.00 87.81 124 ALA A N 1
ATOM 930 C CA . ALA A 1 124 ? 34.677 -5.631 -47.558 1.00 87.81 124 ALA A CA 1
ATOM 931 C C . ALA A 1 124 ? 33.837 -5.647 -48.845 1.00 87.81 124 ALA A C 1
ATOM 933 O O . ALA A 1 124 ? 34.358 -5.391 -49.931 1.00 87.81 124 ALA A O 1
ATOM 934 N N . THR A 1 125 ? 32.533 -5.908 -48.716 1.00 83.88 125 THR A N 1
ATOM 935 C CA . THR A 1 125 ? 31.592 -5.967 -49.846 1.00 83.88 125 THR A CA 1
ATOM 936 C C . THR A 1 125 ? 30.937 -4.607 -50.115 1.00 83.88 125 THR A C 1
ATOM 938 O O . THR A 1 125 ? 30.554 -4.318 -51.248 1.00 83.88 125 THR A O 1
ATOM 941 N N . GLY A 1 126 ? 30.793 -3.756 -49.091 1.00 83.62 126 GLY A N 1
ATOM 942 C CA . GLY A 1 126 ? 30.096 -2.469 -49.183 1.00 83.62 126 GLY A CA 1
ATOM 943 C C . GLY A 1 126 ? 28.601 -2.608 -49.493 1.00 83.62 126 GLY A C 1
ATOM 944 O O . GLY A 1 126 ? 27.994 -1.691 -50.045 1.00 83.62 126 GLY A O 1
ATOM 945 N N . ALA A 1 127 ? 28.010 -3.769 -49.192 1.00 86.12 127 ALA A N 1
ATOM 946 C CA . ALA A 1 127 ? 26.641 -4.110 -49.575 1.00 86.12 127 ALA A CA 1
ATOM 947 C C . ALA A 1 127 ? 25.572 -3.397 -48.724 1.00 86.12 127 ALA A C 1
ATOM 949 O O . ALA A 1 127 ? 24.437 -3.229 -49.178 1.00 86.12 127 ALA A O 1
ATOM 950 N N . CYS A 1 128 ? 25.922 -2.973 -47.506 1.00 91.88 128 CYS A N 1
ATOM 951 C CA . CYS A 1 128 ? 24.974 -2.469 -46.516 1.00 91.88 128 CYS A CA 1
ATOM 952 C C . CYS A 1 128 ? 24.907 -0.930 -46.495 1.00 91.88 128 CYS A C 1
ATOM 954 O O . CYS A 1 128 ? 25.920 -0.274 -46.252 1.00 91.88 128 CYS A O 1
ATOM 956 N N . PRO A 1 129 ? 23.726 -0.319 -46.726 1.00 91.38 129 PRO A N 1
ATOM 957 C CA . PRO A 1 129 ? 23.560 1.128 -46.630 1.00 91.38 129 PRO A CA 1
ATOM 958 C C . PRO A 1 129 ? 23.454 1.594 -45.171 1.00 91.38 129 PRO A C 1
ATOM 960 O O . PRO A 1 129 ? 22.854 0.924 -44.330 1.00 91.38 129 PRO A O 1
ATOM 963 N N . ASN A 1 130 ? 23.947 2.803 -44.891 1.00 92.50 130 ASN A N 1
ATOM 964 C CA . ASN A 1 130 ? 23.797 3.427 -43.578 1.00 92.50 130 ASN A CA 1
ATOM 965 C C . ASN A 1 130 ? 22.345 3.894 -43.357 1.00 92.50 130 ASN A C 1
ATOM 967 O O . ASN A 1 130 ? 21.860 4.805 -44.031 1.00 92.50 130 ASN A O 1
ATOM 971 N N . ARG A 1 131 ? 21.672 3.282 -42.379 1.00 91.94 131 ARG A N 1
ATOM 972 C CA . ARG A 1 131 ? 20.290 3.574 -41.949 1.00 91.94 131 ARG A CA 1
ATOM 973 C C . ARG A 1 131 ? 20.205 4.165 -40.534 1.00 91.94 131 ARG A C 1
ATOM 975 O O . ARG A 1 131 ? 19.120 4.231 -39.953 1.00 91.94 131 ARG A O 1
ATOM 982 N N . CYS A 1 132 ? 21.328 4.585 -39.949 1.00 94.44 132 CYS A N 1
ATOM 983 C CA . CYS A 1 132 ? 21.381 5.015 -38.550 1.00 94.44 132 CYS A CA 1
ATOM 984 C C . CYS A 1 132 ? 20.555 6.260 -38.239 1.00 94.44 132 CYS A C 1
ATOM 986 O O . CYS A 1 132 ? 20.029 6.367 -37.133 1.00 94.44 132 CYS A O 1
ATOM 988 N N . GLU A 1 133 ? 20.405 7.195 -39.179 1.00 93.56 133 GLU A N 1
ATOM 989 C CA . GLU A 1 133 ? 19.628 8.412 -38.920 1.00 93.56 133 GLU A CA 1
ATOM 990 C C . GLU A 1 133 ? 18.132 8.104 -38.756 1.00 93.56 133 GLU A C 1
ATOM 992 O O . GLU A 1 133 ? 17.485 8.623 -37.843 1.00 93.56 133 GLU A O 1
ATOM 997 N N . GLU A 1 134 ? 17.586 7.211 -39.585 1.00 92.44 134 GLU A N 1
ATOM 998 C CA . GLU A 1 134 ? 16.179 6.803 -39.525 1.00 92.44 134 GLU A CA 1
ATOM 999 C C . GLU A 1 134 ? 15.891 6.025 -38.235 1.00 92.44 134 GLU A C 1
ATOM 1001 O O . GLU A 1 134 ? 15.045 6.436 -37.434 1.00 92.44 134 GLU A O 1
ATOM 1006 N N . VAL A 1 135 ? 16.676 4.974 -37.970 1.00 94.06 135 VAL A N 1
ATOM 1007 C CA . VAL A 1 135 ? 16.566 4.154 -36.750 1.00 94.06 135 VAL A CA 1
ATOM 1008 C C . VAL A 1 135 ? 16.820 5.002 -35.495 1.00 94.06 135 VAL A C 1
ATOM 1010 O O . VAL A 1 135 ? 16.125 4.890 -34.480 1.00 94.06 135 VAL A O 1
ATOM 1013 N N . GLY A 1 136 ? 17.787 5.917 -35.562 1.00 94.81 136 GLY A N 1
ATOM 1014 C CA . GLY A 1 136 ? 18.104 6.875 -34.510 1.00 94.81 136 GLY A CA 1
ATOM 1015 C C . GLY A 1 136 ? 16.945 7.817 -34.203 1.00 94.81 136 GLY A C 1
ATOM 1016 O O . GLY A 1 136 ? 16.626 8.038 -33.030 1.00 94.81 136 GLY A O 1
ATOM 1017 N N . LYS A 1 137 ? 16.275 8.349 -35.229 1.00 95.31 137 LYS A N 1
ATOM 1018 C CA . LYS A 1 137 ? 15.103 9.214 -35.068 1.00 95.31 137 LYS A CA 1
ATOM 1019 C C . LYS A 1 137 ? 13.948 8.470 -34.404 1.00 95.31 137 LYS A C 1
ATOM 1021 O O . LYS A 1 137 ? 13.413 8.968 -33.410 1.00 95.31 137 LYS A O 1
ATOM 1026 N N . GLU A 1 138 ? 13.613 7.275 -34.885 1.00 95.19 138 GLU A N 1
ATOM 1027 C CA . GLU A 1 138 ? 12.550 6.448 -34.304 1.00 95.19 138 GLU A CA 1
ATOM 1028 C C . GLU A 1 138 ? 12.828 6.121 -32.831 1.00 95.19 138 GLU A C 1
ATOM 1030 O O . GLU A 1 138 ? 11.961 6.302 -31.968 1.00 95.19 138 GLU A O 1
ATOM 1035 N N . TYR A 1 139 ? 14.069 5.743 -32.512 1.00 95.06 139 TYR A N 1
ATOM 1036 C CA . TYR A 1 139 ? 14.501 5.481 -31.142 1.00 95.06 139 TYR A CA 1
ATOM 1037 C C . TYR A 1 139 ? 14.362 6.719 -30.244 1.00 95.06 139 TYR A C 1
ATOM 1039 O O . TYR A 1 139 ? 13.820 6.634 -29.136 1.00 95.06 139 TYR A O 1
ATOM 1047 N N . ARG A 1 140 ? 14.812 7.896 -30.705 1.00 95.06 140 ARG A N 1
ATOM 1048 C CA . ARG A 1 140 ? 14.701 9.158 -29.948 1.00 95.06 140 ARG A CA 1
ATOM 1049 C C . ARG A 1 140 ? 13.242 9.529 -29.687 1.00 95.06 140 ARG A C 1
ATOM 1051 O O . ARG A 1 140 ? 12.904 9.946 -28.575 1.00 95.06 140 ARG A O 1
ATOM 1058 N N . GLU A 1 141 ? 12.369 9.356 -30.676 1.00 96.56 141 GLU A N 1
ATOM 1059 C CA . GLU A 1 141 ? 10.935 9.604 -30.531 1.00 96.56 141 GLU A CA 1
ATOM 1060 C C . GLU A 1 141 ? 10.284 8.639 -29.532 1.00 96.56 141 GLU A C 1
ATOM 1062 O O . GLU A 1 141 ? 9.559 9.083 -28.634 1.00 96.56 141 GLU A O 1
ATOM 1067 N N . ALA A 1 142 ? 10.572 7.339 -29.636 1.00 96.69 142 ALA A N 1
ATOM 1068 C CA . ALA A 1 142 ? 10.081 6.321 -28.710 1.00 96.69 142 ALA A CA 1
ATOM 1069 C C . ALA A 1 142 ? 10.560 6.587 -27.273 1.00 96.69 142 ALA A C 1
ATOM 1071 O O . ALA A 1 142 ? 9.757 6.598 -26.334 1.00 96.69 142 ALA A O 1
ATOM 1072 N N . LYS A 1 143 ? 11.847 6.909 -27.101 1.00 96.62 143 LYS A N 1
ATOM 1073 C CA . LYS A 1 143 ? 12.446 7.252 -25.806 1.00 96.62 143 LYS A CA 1
ATOM 1074 C C . LYS A 1 143 ? 11.820 8.505 -25.197 1.00 96.62 143 LYS A C 1
ATOM 1076 O O . LYS A 1 143 ? 11.443 8.494 -24.029 1.00 96.62 143 LYS A O 1
ATOM 1081 N N . SER A 1 144 ? 11.619 9.559 -25.990 1.00 96.50 144 SER A N 1
ATOM 1082 C CA . SER A 1 144 ? 10.954 10.790 -25.540 1.00 96.50 144 SER A CA 1
ATOM 1083 C C . SER A 1 144 ? 9.510 10.536 -25.094 1.00 96.50 144 SER A C 1
ATOM 1085 O O . SER A 1 144 ? 9.080 11.054 -24.058 1.00 96.50 144 SER A O 1
ATOM 1087 N N . LYS A 1 145 ? 8.758 9.701 -25.828 1.00 97.12 145 LYS A N 1
ATOM 1088 C CA . LYS A 1 145 ? 7.403 9.273 -25.436 1.00 97.12 145 LYS A CA 1
ATOM 1089 C C . LYS A 1 145 ? 7.427 8.512 -24.103 1.00 97.12 145 LYS A C 1
ATOM 1091 O O . LYS A 1 145 ? 6.663 8.859 -23.200 1.00 97.12 145 LYS A O 1
ATOM 1096 N N . ALA A 1 146 ? 8.339 7.551 -23.943 1.00 97.44 146 ALA A N 1
ATOM 1097 C CA . ALA A 1 146 ? 8.502 6.789 -22.705 1.00 97.44 146 ALA A CA 1
ATOM 1098 C C . ALA A 1 146 ? 8.897 7.682 -21.514 1.00 97.44 146 ALA A C 1
ATOM 1100 O O . ALA A 1 146 ? 8.327 7.564 -20.428 1.00 97.44 146 ALA A O 1
ATOM 1101 N N . ASP A 1 147 ? 9.807 8.637 -21.711 1.00 97.31 147 ASP A N 1
ATOM 1102 C CA . ASP A 1 147 ? 10.224 9.57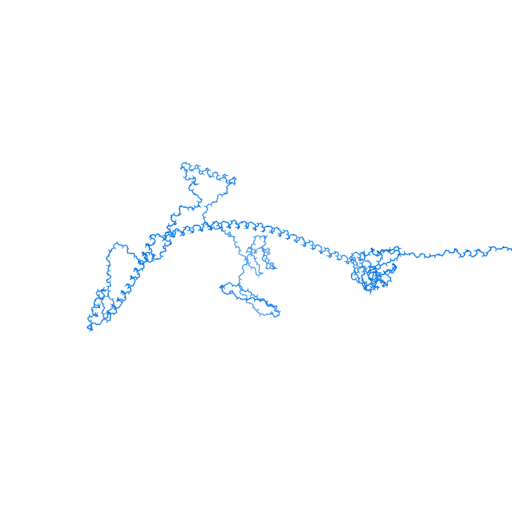4 -20.667 1.00 97.31 147 ASP A CA 1
ATOM 1103 C C . ASP A 1 147 ? 9.108 10.531 -20.253 1.00 97.31 147 ASP A C 1
ATOM 1105 O O . ASP A 1 147 ? 8.950 10.818 -19.063 1.00 97.31 147 ASP A O 1
ATOM 1109 N N . LYS A 1 148 ? 8.304 11.016 -21.206 1.00 97.19 148 LYS A N 1
ATOM 1110 C CA . LYS A 1 148 ? 7.106 11.809 -20.900 1.00 97.19 148 LYS A CA 1
ATOM 1111 C C . LYS A 1 148 ? 6.131 10.991 -20.057 1.00 97.19 148 LYS A C 1
ATOM 1113 O O . LYS A 1 148 ? 5.709 11.473 -19.005 1.00 97.19 148 LYS A O 1
ATOM 1118 N N . LEU A 1 149 ? 5.849 9.748 -20.453 1.00 96.88 149 LEU A N 1
ATOM 1119 C CA . LEU A 1 149 ? 4.984 8.847 -19.692 1.00 96.88 149 LEU A CA 1
ATOM 1120 C C . LEU A 1 149 ? 5.528 8.619 -18.273 1.00 96.88 149 LEU A C 1
ATOM 1122 O O . LEU A 1 149 ? 4.817 8.840 -17.293 1.00 96.88 149 LEU A O 1
ATOM 1126 N N . ARG A 1 150 ? 6.819 8.306 -18.137 1.00 97.44 150 ARG A N 1
ATOM 1127 C CA . ARG A 1 150 ? 7.489 8.125 -16.841 1.00 97.44 150 ARG A CA 1
ATOM 1128 C C . ARG A 1 150 ? 7.408 9.374 -15.963 1.00 97.44 150 ARG A C 1
ATOM 1130 O O . ARG A 1 150 ? 7.107 9.267 -14.775 1.00 97.44 150 ARG A O 1
ATOM 1137 N N . LYS A 1 151 ? 7.614 10.567 -16.531 1.00 97.31 151 LYS A N 1
ATOM 1138 C CA . LYS A 1 151 ? 7.472 11.847 -15.814 1.00 97.31 151 LYS A CA 1
ATOM 1139 C C . LYS A 1 151 ? 6.036 12.071 -15.343 1.00 97.31 151 LYS A C 1
ATOM 1141 O O . LYS A 1 151 ? 5.840 12.492 -14.205 1.00 97.31 151 LYS A O 1
ATOM 1146 N N . THR A 1 152 ? 5.034 11.775 -16.175 1.00 97.12 152 THR A N 1
ATOM 1147 C CA . THR A 1 152 ? 3.621 11.876 -15.767 1.00 97.12 152 THR A CA 1
ATOM 1148 C C . THR A 1 152 ? 3.281 10.890 -14.648 1.00 97.12 152 THR A C 1
ATOM 1150 O O . THR A 1 152 ? 2.746 11.309 -13.623 1.00 97.12 152 THR A O 1
ATOM 1153 N N . GLY A 1 153 ? 3.700 9.625 -14.766 1.00 98.00 153 GLY A N 1
ATOM 1154 C CA . GLY A 1 153 ? 3.519 8.613 -13.724 1.00 98.00 153 GLY A CA 1
ATOM 1155 C C . GLY A 1 153 ? 4.216 8.984 -12.414 1.00 98.00 153 GLY A C 1
ATOM 1156 O O . GLY A 1 153 ? 3.628 8.859 -11.343 1.00 98.00 153 GLY A O 1
ATOM 1157 N N . SER A 1 154 ? 5.432 9.537 -12.478 1.00 97.88 154 SER A N 1
ATOM 1158 C CA . SER A 1 154 ? 6.153 10.011 -11.291 1.00 97.88 154 SER A CA 1
ATOM 1159 C C . SER A 1 154 ? 5.451 11.184 -10.603 1.00 97.88 154 SER A C 1
ATOM 1161 O O . SER A 1 154 ? 5.430 11.230 -9.374 1.00 97.88 154 SER A O 1
ATOM 1163 N N . LYS A 1 155 ? 4.860 12.121 -11.358 1.00 97.88 155 LYS A N 1
ATOM 1164 C CA . LYS A 1 155 ? 4.084 13.232 -10.784 1.00 97.88 155 LYS A CA 1
ATOM 1165 C C . LYS A 1 155 ? 2.851 12.717 -10.044 1.00 97.88 155 LYS A C 1
ATOM 1167 O O . LYS A 1 155 ? 2.649 13.092 -8.894 1.00 97.88 155 LYS A O 1
ATOM 1172 N N . ILE A 1 156 ? 2.092 11.818 -10.673 1.00 97.88 156 ILE A N 1
ATOM 1173 C CA . ILE A 1 156 ? 0.906 11.185 -10.078 1.00 97.88 156 ILE A CA 1
ATOM 1174 C C . ILE A 1 156 ? 1.289 10.391 -8.819 1.00 97.88 156 ILE A C 1
ATOM 1176 O O . ILE A 1 156 ? 0.651 10.502 -7.775 1.00 97.88 156 ILE A O 1
ATOM 1180 N N . ARG A 1 157 ? 2.386 9.630 -8.867 1.00 97.75 157 ARG A N 1
ATOM 1181 C CA . ARG A 1 157 ? 2.898 8.922 -7.688 1.00 97.75 157 ARG A CA 1
ATOM 1182 C C . ARG A 1 157 ? 3.217 9.889 -6.548 1.00 97.75 157 ARG A C 1
ATOM 1184 O O . ARG A 1 157 ? 2.817 9.644 -5.414 1.00 97.75 157 ARG A O 1
ATOM 1191 N N . ASN A 1 158 ? 3.888 10.999 -6.841 1.00 98.12 158 ASN A N 1
ATOM 1192 C CA . ASN A 1 158 ? 4.238 11.989 -5.825 1.00 98.12 158 ASN A CA 1
ATOM 1193 C C . ASN A 1 158 ? 3.005 12.670 -5.213 1.00 98.12 158 ASN A C 1
ATOM 1195 O O . ASN A 1 158 ? 3.023 12.961 -4.019 1.00 98.12 158 ASN A O 1
ATOM 1199 N N . THR A 1 159 ? 1.925 12.890 -5.976 1.00 97.81 159 THR A N 1
ATOM 1200 C CA . THR A 1 159 ? 0.673 13.419 -5.406 1.00 97.81 159 THR A CA 1
ATOM 1201 C C . THR A 1 159 ? 0.037 12.434 -4.430 1.00 97.81 159 THR A C 1
ATOM 1203 O O . THR A 1 159 ? -0.361 12.845 -3.343 1.00 97.81 159 THR A O 1
ATOM 1206 N N . TYR A 1 160 ? 0.017 11.136 -4.756 1.00 98.00 160 TYR A N 1
ATOM 1207 C CA . TYR A 1 160 ? -0.497 10.111 -3.841 1.00 98.00 160 TYR A CA 1
ATOM 1208 C C . TYR A 1 160 ? 0.366 9.947 -2.590 1.00 98.00 160 TYR A C 1
ATOM 1210 O O . TYR A 1 160 ? -0.178 9.797 -1.503 1.00 98.00 160 TYR A O 1
ATOM 1218 N N . ILE A 1 161 ? 1.695 10.025 -2.716 1.00 98.38 161 ILE A N 1
ATOM 1219 C CA . ILE A 1 161 ? 2.600 9.964 -1.558 1.00 98.38 161 ILE A CA 1
ATOM 1220 C C . ILE A 1 161 ? 2.330 11.129 -0.604 1.00 98.38 161 ILE A C 1
ATOM 1222 O O . ILE A 1 161 ? 2.187 10.902 0.593 1.00 98.38 161 ILE A O 1
ATOM 1226 N N . LYS A 1 162 ? 2.211 12.360 -1.118 1.00 97.81 162 LYS A N 1
ATOM 1227 C CA . LYS A 1 162 ? 1.902 13.534 -0.286 1.00 97.81 162 LYS A CA 1
ATOM 1228 C C . LYS A 1 162 ? 0.547 13.406 0.405 1.00 97.81 162 LYS A C 1
ATOM 1230 O O . LYS A 1 162 ? 0.444 13.682 1.594 1.00 97.81 162 LYS A O 1
ATOM 1235 N N . TRP A 1 163 ? -0.474 12.963 -0.329 1.00 97.81 163 TRP A N 1
ATOM 1236 C CA . TRP A 1 163 ? -1.799 12.723 0.240 1.00 97.81 163 TRP A CA 1
ATOM 1237 C C . TRP A 1 163 ? -1.755 11.656 1.343 1.00 97.81 163 TRP A C 1
ATOM 1239 O O . TRP A 1 163 ? -2.244 11.894 2.441 1.00 97.81 163 TRP A O 1
ATOM 1249 N N . ALA A 1 164 ? -1.087 10.525 1.096 1.00 98.19 164 ALA A N 1
ATOM 1250 C CA . ALA A 1 164 ? -0.946 9.450 2.075 1.00 98.19 164 ALA A CA 1
ATOM 1251 C C . ALA A 1 164 ? -0.154 9.884 3.319 1.00 98.19 164 ALA A C 1
ATOM 1253 O O . ALA A 1 164 ? -0.483 9.469 4.426 1.00 98.19 164 ALA A O 1
ATOM 1254 N N . GLN A 1 165 ? 0.874 10.723 3.160 1.00 98.00 165 GLN A N 1
ATOM 1255 C CA . GLN A 1 165 ? 1.621 11.295 4.284 1.00 98.00 165 GLN A CA 1
ATOM 1256 C C . GLN A 1 165 ? 0.739 12.207 5.144 1.00 98.00 165 GLN A C 1
ATOM 1258 O O . GLN A 1 165 ? 0.748 12.062 6.363 1.00 98.00 165 GLN A O 1
ATOM 1263 N N . GLY A 1 166 ? -0.049 13.090 4.520 1.00 97.75 166 GLY A N 1
ATOM 1264 C CA . GLY A 1 166 ? -0.989 13.953 5.240 1.00 97.75 166 GLY A CA 1
ATOM 1265 C C . GLY A 1 166 ? -2.079 13.160 5.964 1.00 97.75 166 GLY A C 1
ATOM 1266 O O . GLY A 1 166 ? -2.344 13.401 7.136 1.00 97.75 166 GLY A O 1
ATOM 1267 N N . GLU A 1 167 ? -2.657 12.156 5.303 1.00 97.81 167 GLU A N 1
ATOM 1268 C CA . GLU A 1 167 ? -3.706 11.321 5.896 1.00 97.81 167 GLU A CA 1
ATOM 1269 C C . GLU A 1 167 ? -3.176 10.450 7.040 1.00 97.81 167 GLU A C 1
ATOM 1271 O O . GLU A 1 167 ? -3.829 10.302 8.072 1.00 97.81 167 GLU A O 1
ATOM 1276 N N . LYS A 1 168 ? -1.953 9.924 6.901 1.00 98.25 168 LYS A N 1
ATOM 1277 C CA . LYS A 1 168 ? -1.273 9.220 7.990 1.00 98.25 168 LYS A CA 1
ATOM 1278 C C . LYS A 1 168 ? -1.109 10.128 9.206 1.00 98.25 168 LYS A C 1
ATOM 1280 O O . LYS A 1 168 ? -1.389 9.681 10.312 1.00 98.25 168 LYS A O 1
ATOM 1285 N N . GLN A 1 169 ? -0.668 11.369 9.006 1.00 97.69 169 GLN A N 1
ATOM 1286 C CA . GLN A 1 169 ? -0.493 12.316 10.103 1.00 97.69 169 GLN A CA 1
ATOM 1287 C C . GLN A 1 169 ? -1.830 12.620 10.797 1.00 97.69 169 GLN A C 1
ATOM 1289 O O . GLN A 1 169 ? -1.914 12.500 12.015 1.00 97.69 169 GLN A O 1
ATOM 1294 N N . ARG A 1 170 ? -2.893 12.899 10.031 1.00 97.81 170 ARG A N 1
ATOM 1295 C CA . ARG A 1 170 ? -4.250 13.124 10.561 1.00 97.81 170 ARG A CA 1
ATOM 1296 C C . ARG A 1 170 ? -4.735 11.952 11.419 1.00 97.81 170 ARG A C 1
ATOM 1298 O O . ARG A 1 170 ? -5.223 12.150 12.526 1.00 97.81 170 ARG A O 1
ATOM 1305 N N . LEU A 1 171 ? -4.568 10.722 10.928 1.00 98.00 171 LEU A N 1
ATOM 1306 C CA . LEU A 1 171 ? -4.952 9.515 11.664 1.00 98.00 171 LEU A CA 1
ATOM 1307 C C . LEU A 1 171 ? -4.091 9.286 12.913 1.00 98.00 171 LEU A C 1
ATOM 1309 O O . LEU A 1 171 ? -4.594 8.770 13.905 1.00 98.00 171 LEU A O 1
ATOM 1313 N N . GLN A 1 172 ? -2.804 9.644 12.882 1.00 98.00 172 GLN A N 1
ATOM 1314 C CA . GLN A 1 172 ? -1.943 9.579 14.066 1.00 98.00 172 GLN A CA 1
ATOM 1315 C C . GLN A 1 172 ? -2.411 10.563 15.142 1.00 98.00 172 GLN A C 1
ATOM 1317 O O . GLN A 1 172 ? -2.540 10.167 16.297 1.00 98.00 172 GLN A O 1
ATOM 1322 N N . GLU A 1 173 ? -2.741 11.796 14.758 1.00 98.06 173 GLU A N 1
ATOM 1323 C CA . GLU A 1 173 ? -3.276 12.812 15.670 1.00 98.06 173 GLU A CA 1
ATOM 1324 C C . GLU A 1 173 ? -4.614 12.366 16.289 1.00 98.06 173 GLU A C 1
ATOM 1326 O O . GLU A 1 173 ? -4.773 12.419 17.509 1.00 98.06 173 GLU A O 1
ATOM 1331 N N . GLU A 1 174 ? -5.539 11.822 15.486 1.00 98.00 174 GLU A N 1
ATOM 1332 C CA . GLU A 1 174 ? -6.801 11.257 15.989 1.00 98.00 174 GLU A CA 1
ATOM 1333 C C . GLU A 1 174 ? -6.574 10.066 16.929 1.00 98.00 174 GLU A C 1
ATOM 1335 O O . GLU A 1 174 ? -7.240 9.947 17.958 1.00 98.00 174 GLU A O 1
ATOM 1340 N N . LEU A 1 175 ? -5.631 9.174 16.610 1.00 98.25 175 LEU A N 1
ATOM 1341 C CA . LEU A 1 175 ? -5.297 8.047 17.480 1.00 98.25 175 LEU A CA 1
ATOM 1342 C C . LEU A 1 175 ? -4.733 8.516 18.818 1.00 98.25 175 LEU A C 1
ATOM 1344 O O . LEU A 1 175 ? -5.109 7.964 19.852 1.00 98.25 175 LEU A O 1
ATOM 1348 N N . ASP A 1 176 ? -3.863 9.519 18.818 1.00 97.94 176 ASP A N 1
ATOM 1349 C CA . ASP A 1 176 ? -3.282 10.062 20.042 1.00 97.94 176 ASP A CA 1
ATOM 1350 C C . ASP A 1 176 ? -4.336 10.782 20.894 1.00 97.94 176 ASP A C 1
ATOM 1352 O O . ASP A 1 176 ? -4.348 10.628 22.118 1.00 97.94 176 ASP A O 1
ATOM 1356 N N . GLU A 1 177 ? -5.278 11.498 20.273 1.00 97.62 177 GLU A N 1
ATOM 1357 C CA . GLU A 1 177 ? -6.427 12.087 20.965 1.00 97.62 177 GLU A CA 1
ATOM 1358 C C . GLU A 1 177 ? -7.315 11.006 21.596 1.00 97.62 177 GLU A C 1
ATOM 1360 O O . GLU A 1 177 ? -7.627 11.066 22.789 1.00 97.62 177 GLU A O 1
ATOM 1365 N N . LYS A 1 178 ? -7.683 9.971 20.830 1.00 97.81 178 LYS A N 1
ATOM 1366 C CA . LYS A 1 178 ? -8.509 8.869 21.341 1.00 97.81 178 LYS A CA 1
ATOM 1367 C C . LYS A 1 178 ? -7.800 8.089 22.441 1.00 97.81 178 LYS A C 1
ATOM 1369 O O . LYS A 1 178 ? -8.447 7.729 23.418 1.00 97.81 178 LYS A O 1
ATOM 1374 N N . ARG A 1 179 ? -6.487 7.872 22.340 1.00 97.62 179 ARG A N 1
ATOM 1375 C CA . ARG A 1 179 ? -5.686 7.239 23.401 1.00 97.62 179 ARG A CA 1
ATOM 1376 C C . ARG A 1 179 ? -5.721 8.048 24.692 1.00 97.62 179 ARG A C 1
ATOM 1378 O O . ARG A 1 179 ? -5.962 7.474 25.749 1.00 97.62 179 ARG A O 1
ATOM 1385 N N . LYS A 1 180 ? -5.550 9.372 24.609 1.00 97.19 180 LYS A N 1
ATOM 1386 C CA . LYS A 1 180 ? -5.673 10.260 25.776 1.00 97.19 180 LYS A CA 1
ATOM 1387 C C . LYS A 1 180 ? -7.077 10.194 26.377 1.00 97.19 180 LYS A C 1
ATOM 1389 O O . LYS A 1 180 ? -7.205 9.996 27.581 1.00 97.19 180 LYS A O 1
ATOM 1394 N N . ALA A 1 181 ? -8.119 10.273 25.549 1.00 97.38 181 ALA A N 1
ATOM 1395 C CA . ALA A 1 181 ? -9.504 10.185 26.008 1.00 97.38 181 ALA A CA 1
ATOM 1396 C C . ALA A 1 181 ? -9.822 8.843 26.690 1.00 97.38 181 ALA A C 1
ATOM 1398 O O . ALA A 1 181 ? -10.479 8.830 27.728 1.00 97.38 181 ALA A O 1
ATOM 1399 N N . ILE A 1 182 ? -9.322 7.726 26.148 1.00 98.12 182 ILE A N 1
ATOM 1400 C CA . ILE A 1 182 ? -9.459 6.400 2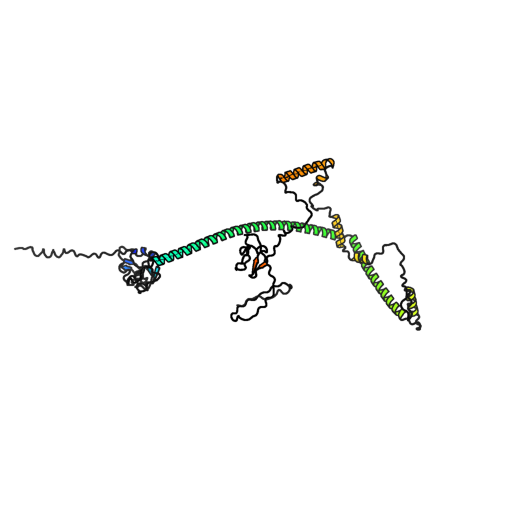6.763 1.00 98.12 182 ILE A CA 1
ATOM 1401 C C . ILE A 1 182 ? -8.757 6.377 28.119 1.00 98.12 182 ILE A C 1
ATOM 1403 O O . ILE A 1 182 ? -9.403 6.036 29.100 1.00 98.12 182 ILE A O 1
ATOM 1407 N N . SER A 1 183 ? -7.499 6.823 28.207 1.00 96.31 183 SER A N 1
ATOM 1408 C CA . SER A 1 183 ? -6.775 6.839 29.487 1.00 96.31 183 SER A CA 1
ATOM 1409 C C . SER A 1 183 ? -7.467 7.697 30.556 1.00 96.31 183 SER A C 1
ATOM 1411 O O . SER A 1 183 ? -7.519 7.309 31.719 1.00 96.31 183 SER A O 1
ATOM 1413 N N . ALA A 1 184 ? -8.074 8.826 30.172 1.00 96.38 184 ALA A N 1
ATOM 1414 C CA . ALA A 1 184 ? -8.851 9.658 31.090 1.00 96.38 184 ALA A CA 1
ATOM 1415 C C . ALA A 1 184 ? -10.130 8.947 31.564 1.00 96.38 184 ALA A C 1
ATOM 1417 O O . ALA A 1 184 ? -10.440 8.950 32.754 1.00 96.38 184 ALA A O 1
ATOM 1418 N N . LYS A 1 185 ? -10.852 8.290 30.647 1.00 97.12 185 LYS A N 1
ATOM 1419 C CA . LYS A 1 185 ? -12.061 7.528 30.981 1.00 97.12 185 LYS A CA 1
ATOM 1420 C C . LYS A 1 185 ? -11.770 6.262 31.779 1.00 97.12 185 LYS A C 1
ATOM 1422 O O . LYS A 1 185 ? -12.583 5.892 32.614 1.00 97.12 185 LYS A O 1
ATOM 1427 N N . GLU A 1 186 ? -10.623 5.624 31.581 1.00 97.00 186 GLU A N 1
ATOM 1428 C CA . GLU A 1 186 ? -10.185 4.498 32.409 1.00 97.00 186 GLU A CA 1
ATOM 1429 C C . GLU A 1 186 ? -10.023 4.922 33.872 1.00 97.00 186 GLU A C 1
ATOM 1431 O O . GLU A 1 186 ? -10.511 4.221 34.755 1.00 97.00 186 GLU A O 1
ATOM 1436 N N . VAL A 1 187 ? -9.424 6.092 34.126 1.00 97.06 187 VAL A N 1
ATOM 1437 C CA . VAL A 1 187 ? -9.294 6.654 35.482 1.00 97.06 187 VAL A CA 1
ATOM 1438 C C . VAL A 1 187 ? -10.659 7.011 36.079 1.00 97.06 187 VAL A C 1
ATOM 1440 O O . VAL A 1 187 ? -10.930 6.703 37.234 1.00 97.06 187 VAL A O 1
ATOM 1443 N N . GLU A 1 188 ? -11.556 7.614 35.302 1.00 96.19 188 GLU A N 1
ATOM 1444 C CA . GLU A 1 188 ? -12.915 7.924 35.770 1.00 96.19 188 GLU A CA 1
ATOM 1445 C C . GLU A 1 188 ? -13.689 6.650 36.144 1.00 96.19 188 GLU A C 1
ATOM 1447 O O . GLU A 1 188 ? -14.323 6.582 37.196 1.00 96.19 188 GLU A O 1
ATOM 1452 N N . VAL A 1 189 ? -13.575 5.599 35.327 1.00 97.88 189 VAL A N 1
ATOM 1453 C CA . VAL A 1 189 ? -14.200 4.301 35.600 1.00 97.88 189 VAL A CA 1
ATOM 1454 C C . VAL A 1 189 ? -13.601 3.639 36.838 1.00 97.88 189 VAL A C 1
ATOM 1456 O O . VAL A 1 189 ? -14.345 3.016 37.594 1.00 97.88 189 VAL A O 1
ATOM 1459 N N . THR A 1 190 ? -12.289 3.741 37.078 1.00 96.81 190 THR A N 1
ATOM 1460 C CA . THR A 1 190 ? -11.689 3.152 38.286 1.00 96.81 190 THR A CA 1
ATOM 1461 C C . THR A 1 190 ? -12.150 3.867 39.552 1.00 96.81 190 THR A C 1
ATOM 1463 O O . THR A 1 190 ? -12.473 3.195 40.530 1.00 96.81 190 THR A O 1
ATOM 1466 N N . ILE A 1 191 ? -12.267 5.197 39.517 1.00 96.88 191 ILE A N 1
ATOM 1467 C CA . ILE A 1 191 ? -12.804 5.993 40.629 1.00 96.88 191 ILE A CA 1
ATOM 1468 C C . ILE A 1 191 ? -14.274 5.638 40.881 1.00 96.88 191 ILE A C 1
ATOM 1470 O O . ILE A 1 191 ? -14.642 5.330 42.013 1.00 96.88 191 ILE A O 1
ATOM 1474 N N . ALA A 1 192 ? -15.103 5.614 39.834 1.00 95.81 192 ALA A N 1
ATOM 1475 C CA . ALA A 1 192 ? -16.524 5.291 39.955 1.00 95.81 192 ALA A CA 1
ATOM 1476 C C . ALA A 1 192 ? -16.758 3.864 40.477 1.00 95.81 192 ALA A C 1
ATOM 1478 O O . ALA A 1 192 ? -17.627 3.648 41.318 1.00 95.81 192 ALA A O 1
ATOM 1479 N N . ARG A 1 193 ? -15.957 2.887 40.029 1.00 96.31 193 ARG A N 1
ATOM 1480 C CA . ARG A 1 193 ? -16.007 1.514 40.557 1.00 96.31 193 ARG A CA 1
ATOM 1481 C C . ARG A 1 193 ? -15.623 1.462 42.029 1.00 96.31 193 ARG A C 1
ATOM 1483 O O . ARG A 1 193 ? -16.351 0.860 42.802 1.00 96.31 193 ARG A O 1
ATOM 1490 N N . ALA A 1 194 ? -14.546 2.137 42.427 1.00 96.50 194 ALA A N 1
ATOM 1491 C CA . ALA A 1 194 ? -14.140 2.184 43.829 1.00 96.50 194 ALA A CA 1
ATOM 1492 C C . ALA A 1 194 ? -15.215 2.830 44.727 1.00 96.50 194 ALA A C 1
ATOM 1494 O O . ALA A 1 194 ? -15.443 2.366 45.843 1.00 96.50 194 ALA A O 1
ATOM 1495 N N . ALA A 1 195 ? -15.899 3.870 44.239 1.00 95.19 195 ALA A N 1
ATOM 1496 C CA . ALA A 1 195 ? -17.017 4.492 44.945 1.00 95.19 195 ALA A CA 1
ATOM 1497 C C . ALA A 1 195 ? -18.219 3.539 45.075 1.00 95.19 195 ALA A C 1
ATOM 1499 O O . ALA A 1 195 ? -18.769 3.396 46.166 1.00 95.19 195 ALA A O 1
ATOM 1500 N N . LEU A 1 196 ? -18.578 2.839 43.992 1.00 96.12 196 LEU A N 1
ATOM 1501 C CA . LEU A 1 196 ? -19.651 1.845 43.998 1.00 96.12 196 LEU A CA 1
ATOM 1502 C C . LEU A 1 196 ? -19.343 0.676 44.939 1.00 96.12 196 LEU A C 1
ATOM 1504 O O . LEU A 1 196 ? -20.205 0.284 45.719 1.00 96.12 196 LEU A O 1
ATOM 1508 N N . ASP A 1 197 ? -18.120 0.148 44.901 1.00 94.88 197 ASP A N 1
ATOM 1509 C CA . ASP A 1 197 ? -17.695 -0.957 45.762 1.00 94.88 197 ASP A CA 1
ATOM 1510 C C . ASP A 1 197 ? -17.758 -0.547 47.240 1.00 94.88 197 ASP A C 1
ATOM 1512 O O . ASP A 1 197 ? -18.231 -1.315 48.078 1.00 94.88 197 ASP A O 1
ATOM 1516 N N . LYS A 1 198 ? -17.361 0.692 47.563 1.00 94.75 198 LYS A N 1
ATOM 1517 C CA . LYS A 1 198 ? -17.478 1.243 48.919 1.00 94.75 198 LYS A CA 1
ATOM 1518 C C . LYS A 1 198 ? -18.940 1.370 49.361 1.00 94.75 198 LYS A C 1
ATOM 1520 O O . LYS A 1 198 ? -19.267 0.928 50.459 1.00 94.75 198 LYS A O 1
ATOM 1525 N N . ALA A 1 199 ? -19.810 1.937 48.526 1.00 91.50 199 ALA A N 1
ATOM 1526 C CA . ALA A 1 199 ? -21.233 2.082 48.839 1.00 91.50 199 ALA A CA 1
ATOM 1527 C C . ALA A 1 199 ? -21.928 0.716 48.980 1.00 91.50 199 ALA A C 1
ATOM 1529 O O . ALA A 1 199 ? -22.707 0.496 49.907 1.00 91.50 199 ALA A O 1
ATOM 1530 N N . SER A 1 200 ? -21.597 -0.237 48.103 1.00 90.62 200 SER A N 1
ATOM 1531 C CA . SER A 1 200 ? -22.105 -1.606 48.171 1.00 90.62 200 SER A CA 1
ATOM 1532 C C . SER A 1 200 ? -21.636 -2.321 49.436 1.00 90.62 200 SER A C 1
ATOM 1534 O O . SER A 1 200 ? -22.429 -3.038 50.043 1.00 90.62 200 SER A O 1
ATOM 1536 N N . ALA A 1 201 ? -20.376 -2.142 49.843 1.00 92.81 201 ALA A N 1
ATOM 1537 C CA . ALA A 1 201 ? -19.857 -2.719 51.079 1.00 92.81 201 ALA A CA 1
ATOM 1538 C C . ALA A 1 201 ? -20.572 -2.138 52.308 1.00 92.81 201 ALA A C 1
ATOM 1540 O O . ALA A 1 201 ? -21.030 -2.902 53.151 1.00 92.81 201 ALA A O 1
ATOM 1541 N N . GLN A 1 202 ? -20.757 -0.814 52.366 1.00 89.38 202 GLN A N 1
ATOM 1542 C CA . GLN A 1 202 ? -21.495 -0.153 53.450 1.00 89.38 202 GLN A CA 1
ATOM 1543 C C . GLN A 1 202 ? -22.947 -0.638 53.537 1.00 89.38 202 GLN A C 1
ATOM 1545 O O . GLN A 1 202 ? -23.408 -1.019 54.610 1.00 89.38 202 GLN A O 1
ATOM 1550 N N . SER A 1 203 ? -23.649 -0.707 52.401 1.00 87.19 203 SER A N 1
ATOM 1551 C CA . SER A 1 203 ? -25.020 -1.227 52.352 1.00 87.19 203 SER A CA 1
ATOM 1552 C C . SER A 1 203 ? -25.096 -2.690 52.804 1.00 87.19 203 SER A C 1
ATOM 1554 O O . SER A 1 203 ? -26.019 -3.066 53.531 1.00 87.19 203 SER A O 1
ATOM 1556 N N . HIS A 1 204 ? -24.108 -3.512 52.432 1.00 88.62 204 HIS A N 1
ATOM 1557 C CA . HIS A 1 204 ? -24.035 -4.905 52.865 1.00 88.62 204 HIS A CA 1
ATOM 1558 C C . HIS A 1 204 ? -23.789 -5.027 54.377 1.00 88.62 204 HIS A C 1
ATOM 1560 O O . HIS A 1 204 ? -24.492 -5.781 55.046 1.00 88.62 204 HIS A O 1
ATOM 1566 N N . GLU A 1 205 ? -22.848 -4.259 54.932 1.00 90.56 205 GLU A N 1
ATOM 1567 C CA . GLU A 1 205 ? -22.572 -4.215 56.376 1.00 90.56 205 GLU A CA 1
ATOM 1568 C C . GLU A 1 205 ? -23.797 -3.750 57.180 1.00 90.56 205 GLU A C 1
ATOM 1570 O O . GLU A 1 205 ? -24.142 -4.339 58.210 1.00 90.56 205 GLU A O 1
ATOM 1575 N N . ASP A 1 206 ? -24.505 -2.727 56.697 1.00 87.88 206 ASP A N 1
ATOM 1576 C CA . ASP A 1 206 ? -25.727 -2.231 57.327 1.00 87.88 206 ASP A CA 1
ATOM 1577 C C . ASP A 1 206 ? -26.855 -3.271 57.296 1.00 87.88 206 ASP A C 1
ATOM 1579 O O . ASP A 1 206 ? -27.555 -3.458 58.298 1.00 87.88 206 ASP A O 1
ATOM 1583 N N . LEU A 1 207 ? -27.017 -3.988 56.180 1.00 88.00 207 LEU A N 1
ATOM 1584 C CA . LEU A 1 207 ? -27.988 -5.074 56.061 1.00 88.00 207 LEU A CA 1
ATOM 1585 C C . LEU A 1 207 ? -27.643 -6.238 56.996 1.00 88.00 207 LEU A C 1
ATOM 1587 O O . LEU A 1 207 ? -28.533 -6.753 57.673 1.00 88.00 207 LEU A O 1
ATOM 1591 N N . GLU A 1 208 ? -26.373 -6.627 57.107 1.00 89.88 208 GLU A N 1
ATOM 1592 C CA . GLU A 1 208 ? -25.948 -7.652 58.065 1.00 89.88 208 GLU A CA 1
ATOM 1593 C C . GLU A 1 208 ? -26.221 -7.227 59.513 1.00 89.88 208 GLU A C 1
ATOM 1595 O O . GLU A 1 208 ? -26.764 -8.012 60.297 1.00 89.88 208 GLU A O 1
ATOM 1600 N N . ARG A 1 209 ? -25.949 -5.963 59.865 1.00 89.50 209 ARG A N 1
ATOM 1601 C CA . ARG A 1 209 ? -26.289 -5.406 61.183 1.00 89.50 209 ARG A CA 1
ATOM 1602 C C . ARG A 1 209 ? -27.796 -5.452 61.442 1.00 89.50 209 ARG A C 1
ATOM 1604 O O . ARG A 1 209 ? -28.223 -5.839 62.532 1.00 89.50 209 ARG A O 1
ATOM 1611 N N . LYS A 1 210 ? -28.619 -5.097 60.450 1.00 86.50 210 LYS A N 1
ATOM 1612 C CA . LYS A 1 210 ? -30.087 -5.168 60.550 1.00 86.50 210 LYS A CA 1
ATOM 1613 C C . LYS A 1 210 ? -30.583 -6.613 60.695 1.00 86.50 210 LYS A C 1
ATOM 1615 O O . LYS A 1 210 ? -31.469 -6.858 61.517 1.00 86.50 210 LYS A O 1
ATOM 1620 N N . LYS A 1 211 ? -29.976 -7.577 59.994 1.00 88.62 211 LYS A N 1
ATOM 1621 C CA . LYS A 1 211 ? -30.267 -9.017 60.141 1.00 88.62 211 LYS A CA 1
ATOM 1622 C C . LYS A 1 211 ? -29.939 -9.545 61.536 1.00 88.62 211 LYS A C 1
ATOM 1624 O O . LYS A 1 211 ? -30.629 -10.420 62.045 1.00 88.62 211 LYS A O 1
ATOM 1629 N N . GLN A 1 212 ? -28.922 -9.000 62.195 1.00 89.00 212 GLN A N 1
ATOM 1630 C CA . GLN A 1 212 ? -28.591 -9.377 63.573 1.00 89.00 212 GLN A CA 1
ATOM 1631 C C . GLN A 1 212 ? -29.544 -8.771 64.616 1.00 89.00 212 GLN A C 1
ATOM 1633 O O . GLN A 1 212 ? -29.506 -9.168 65.783 1.00 89.00 212 GLN A O 1
ATOM 1638 N N . SER A 1 213 ? -30.420 -7.837 64.231 1.00 89.69 213 SER A N 1
ATOM 1639 C CA . SER A 1 213 ? -31.335 -7.199 65.175 1.00 89.69 213 SER A CA 1
ATOM 1640 C C . SER A 1 213 ? -32.316 -8.209 65.805 1.00 89.69 213 SER A C 1
ATOM 1642 O O . SER A 1 213 ? -32.805 -9.129 65.138 1.00 89.69 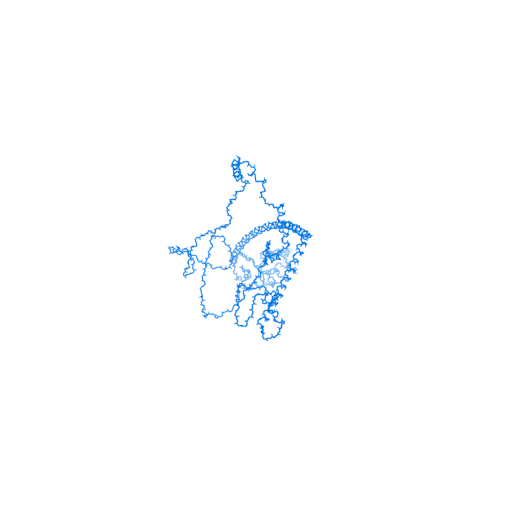213 SER A O 1
ATOM 1644 N N . PRO A 1 214 ? -32.677 -8.041 67.092 1.00 92.50 214 PRO A N 1
ATOM 1645 C CA . PRO A 1 214 ? -33.696 -8.871 67.737 1.00 92.50 214 PRO A CA 1
ATOM 1646 C C . PRO A 1 214 ? -35.054 -8.820 67.023 1.00 92.50 214 PRO A C 1
ATOM 1648 O O . PRO A 1 214 ? -35.788 -9.806 67.016 1.00 92.50 214 PRO A O 1
ATOM 1651 N N . VAL A 1 215 ? -35.368 -7.686 66.386 1.00 88.75 215 VAL A N 1
ATOM 1652 C CA . VAL A 1 215 ? -36.603 -7.478 65.619 1.00 88.75 215 VAL A CA 1
ATOM 1653 C C . VAL A 1 215 ? -36.657 -8.408 64.410 1.00 88.75 215 VAL A C 1
ATOM 1655 O O . VAL A 1 215 ? -37.668 -9.075 64.209 1.00 88.75 215 VAL A O 1
ATOM 1658 N N . TYR A 1 216 ? -35.568 -8.524 63.646 1.00 88.81 216 TYR A N 1
ATOM 1659 C CA . TYR A 1 216 ? -35.513 -9.419 62.489 1.00 88.81 216 TYR A CA 1
ATOM 1660 C C . TYR A 1 216 ? -35.691 -10.890 62.884 1.00 88.81 216 TYR A C 1
ATOM 1662 O O . TYR A 1 216 ? -36.487 -11.613 62.284 1.00 88.81 216 TYR A O 1
ATOM 1670 N N . ASN A 1 217 ? -35.021 -11.320 63.957 1.00 90.00 217 ASN A N 1
ATOM 1671 C CA . ASN A 1 217 ? -35.187 -12.670 64.498 1.00 90.00 217 ASN A CA 1
ATOM 1672 C C . ASN A 1 217 ? -36.627 -12.927 64.977 1.00 90.00 217 ASN A C 1
ATOM 1674 O O . ASN A 1 217 ? -37.181 -14.002 64.732 1.00 90.00 217 ASN A O 1
ATOM 1678 N N . SER A 1 218 ? -37.256 -11.930 65.607 1.00 91.31 218 SER A N 1
ATOM 1679 C CA . SER A 1 218 ? -38.669 -11.988 65.988 1.00 91.31 218 SER A CA 1
ATOM 1680 C C . SER A 1 218 ? -39.575 -12.151 64.759 1.00 91.31 218 SER A C 1
ATOM 1682 O O . SER A 1 218 ? -40.378 -13.084 64.715 1.00 91.31 218 SER A O 1
ATOM 1684 N N . LEU A 1 219 ? -39.387 -11.340 63.711 1.00 87.81 219 LEU A N 1
ATOM 1685 C CA . LEU A 1 219 ? -40.155 -11.416 62.459 1.00 87.81 219 LEU A CA 1
ATOM 1686 C C . LEU A 1 219 ? -40.014 -12.777 61.763 1.00 87.81 219 LEU A C 1
ATOM 1688 O O . LEU A 1 219 ? -41.017 -13.359 61.348 1.00 87.81 219 LEU A O 1
ATOM 1692 N N . LEU A 1 220 ? -38.799 -13.326 61.692 1.00 89.38 220 LEU A N 1
ATOM 1693 C CA . LEU A 1 220 ? -38.547 -14.684 61.193 1.00 89.38 220 LEU A CA 1
ATOM 1694 C C . LEU A 1 220 ? -39.308 -15.738 62.001 1.00 89.38 220 LEU A C 1
ATOM 1696 O O . LEU A 1 220 ? -39.942 -16.631 61.429 1.00 89.38 220 LEU A O 1
ATOM 1700 N N . SER A 1 221 ? -39.274 -15.630 63.332 1.00 90.81 221 SER A N 1
ATOM 1701 C CA . SER A 1 221 ? -39.982 -16.563 64.206 1.00 90.81 221 SER A CA 1
ATOM 1702 C C . SER A 1 221 ? -41.497 -16.497 63.985 1.00 90.81 221 SER A C 1
ATOM 1704 O O . SER A 1 221 ? -42.123 -17.541 63.779 1.00 90.81 221 SER A O 1
ATOM 1706 N N . HIS A 1 222 ? -42.066 -15.289 63.900 1.00 89.25 222 HIS A N 1
ATOM 1707 C CA . HIS A 1 222 ? -43.485 -15.058 63.642 1.00 89.25 222 HIS A CA 1
ATOM 1708 C C . HIS A 1 222 ? -43.903 -15.556 62.262 1.00 89.25 222 HIS A C 1
ATOM 1710 O O . HIS A 1 222 ? -44.905 -16.257 62.152 1.00 89.25 222 HIS A O 1
ATOM 1716 N N . ARG A 1 223 ? -43.105 -15.305 61.221 1.00 87.62 223 ARG A N 1
ATOM 1717 C CA . ARG A 1 223 ? -43.356 -15.839 59.878 1.00 87.62 223 ARG A CA 1
ATOM 1718 C C . ARG A 1 223 ? -43.384 -17.365 59.876 1.00 87.62 223 ARG A C 1
ATOM 1720 O O . ARG A 1 223 ? -44.307 -17.967 59.333 1.00 87.62 223 ARG A O 1
ATOM 1727 N N . SER A 1 224 ? -42.412 -18.005 60.526 1.00 89.94 224 SER A N 1
ATOM 1728 C CA . SER A 1 224 ? -42.377 -19.468 60.640 1.00 89.94 224 SER A CA 1
ATOM 1729 C C . SER A 1 224 ? -43.559 -20.029 61.443 1.00 89.94 224 SER A C 1
ATOM 1731 O O . SER A 1 224 ? -44.031 -21.133 61.173 1.00 89.94 224 SER A O 1
ATOM 1733 N N . ALA A 1 225 ? -44.052 -19.282 62.433 1.00 91.00 225 ALA A N 1
ATOM 1734 C CA . ALA A 1 225 ? -45.232 -19.654 63.199 1.00 91.00 225 ALA A CA 1
ATOM 1735 C C . ALA A 1 225 ? -46.499 -19.526 62.344 1.00 91.00 225 ALA A C 1
ATOM 1737 O O . ALA A 1 225 ? -47.305 -20.452 62.325 1.00 91.00 225 ALA A O 1
ATOM 1738 N N . LEU A 1 226 ? -46.640 -18.439 61.582 1.00 88.00 226 LEU A N 1
ATOM 1739 C CA . LEU A 1 226 ? -47.765 -18.209 60.676 1.00 88.00 226 LEU A CA 1
ATOM 1740 C C . LEU A 1 226 ? -47.852 -19.276 59.582 1.00 88.00 226 LEU A C 1
ATOM 1742 O O . LEU A 1 226 ? -48.931 -19.817 59.349 1.00 88.00 226 LEU A O 1
ATOM 1746 N N . THR A 1 227 ? -46.733 -19.655 58.957 1.00 88.62 227 THR A N 1
ATOM 1747 C CA . THR A 1 227 ? -46.734 -20.726 57.945 1.00 88.62 227 THR A CA 1
ATOM 1748 C C . THR A 1 227 ? -47.133 -22.074 58.544 1.00 88.62 227 THR A C 1
ATOM 1750 O O . THR A 1 227 ? -47.939 -22.784 57.948 1.00 88.62 227 THR A O 1
ATOM 1753 N N . LYS A 1 228 ? -46.654 -22.407 59.751 1.00 91.12 228 LYS A N 1
ATOM 1754 C CA . LYS A 1 228 ? -47.070 -23.617 60.485 1.00 91.12 228 LYS A CA 1
ATOM 1755 C C . LYS A 1 228 ? -48.546 -23.596 60.873 1.00 91.12 228 LYS A C 1
ATOM 1757 O O . LYS A 1 228 ? -49.202 -24.631 60.812 1.00 91.12 228 LYS A O 1
ATOM 1762 N N . LEU A 1 229 ? -49.064 -22.451 61.311 1.00 89.38 229 LEU A N 1
ATOM 1763 C CA . LEU A 1 229 ? -50.486 -22.307 61.617 1.00 89.38 229 LEU A CA 1
ATOM 1764 C C . LEU A 1 229 ? -51.310 -22.502 60.349 1.00 89.38 229 LEU A C 1
ATOM 1766 O O . LEU A 1 229 ? -52.248 -23.284 60.356 1.00 89.38 229 LEU A O 1
ATOM 1770 N N . ARG A 1 230 ? -50.892 -21.903 59.234 1.00 87.19 230 ARG A N 1
ATOM 1771 C CA . ARG A 1 230 ? -51.574 -22.036 57.949 1.00 87.19 230 ARG A CA 1
ATOM 1772 C C . ARG A 1 230 ? -51.584 -23.465 57.420 1.00 87.19 230 ARG A C 1
ATOM 1774 O O . ARG A 1 230 ? -52.612 -23.915 56.923 1.00 87.19 230 ARG A O 1
ATOM 1781 N N . THR A 1 231 ? -50.465 -24.186 57.502 1.00 89.81 231 THR A N 1
ATOM 1782 C CA . THR A 1 231 ? -50.443 -25.595 57.090 1.00 89.81 231 THR A CA 1
ATOM 1783 C C . THR A 1 231 ? -51.362 -26.429 57.966 1.00 89.81 231 THR A C 1
ATOM 1785 O O . THR A 1 231 ? -52.118 -27.221 57.419 1.00 89.81 231 THR A O 1
ATOM 1788 N N . LYS A 1 232 ? -51.376 -26.196 59.286 1.00 94.00 232 LYS A N 1
ATOM 1789 C CA . LYS A 1 232 ? -52.319 -26.851 60.202 1.00 94.00 232 LYS A CA 1
ATOM 1790 C C . LYS A 1 232 ? -53.777 -26.537 59.878 1.00 94.00 232 LYS A C 1
ATOM 1792 O O . LYS A 1 232 ? -54.596 -27.447 59.875 1.00 94.00 232 LYS A O 1
ATOM 1797 N N . THR A 1 233 ? -54.107 -25.281 59.590 1.00 92.00 233 THR A N 1
ATOM 1798 C CA . THR A 1 233 ? -55.473 -24.897 59.212 1.00 92.00 233 THR A CA 1
ATOM 1799 C C . THR A 1 233 ? -55.884 -25.604 57.927 1.00 92.00 233 THR A C 1
ATOM 1801 O O . THR A 1 233 ? -56.926 -26.243 57.907 1.00 92.00 233 THR A O 1
ATOM 1804 N N . LYS A 1 234 ? -55.024 -25.614 56.900 1.00 91.06 234 LYS A N 1
ATOM 1805 C CA . LYS A 1 234 ? -55.290 -26.339 55.648 1.00 91.06 234 LYS A CA 1
ATOM 1806 C C . LYS A 1 234 ? -55.445 -27.843 55.857 1.00 91.06 234 LYS A C 1
ATOM 1808 O O . LYS A 1 234 ? -56.333 -28.438 55.262 1.00 91.06 234 LYS A O 1
ATOM 1813 N N . THR A 1 235 ? -54.607 -28.469 56.687 1.00 94.94 235 THR A N 1
ATOM 1814 C CA . THR A 1 235 ? -54.753 -29.904 56.980 1.00 94.94 235 THR A CA 1
ATOM 1815 C C . THR A 1 235 ? -56.069 -30.184 57.698 1.00 94.94 235 THR A C 1
ATOM 1817 O O . THR A 1 235 ? -56.784 -31.095 57.298 1.00 94.94 235 THR A O 1
ATOM 1820 N N . LEU A 1 236 ? -56.434 -29.362 58.687 1.00 94.94 236 LEU A N 1
ATOM 1821 C CA . LEU A 1 236 ? -57.705 -29.499 59.401 1.00 94.94 236 LEU A CA 1
ATOM 1822 C C . LEU A 1 236 ? -58.902 -29.277 58.471 1.00 94.94 236 LEU A C 1
ATOM 1824 O O . LEU A 1 236 ? -59.855 -30.042 58.525 1.00 94.94 236 LEU A O 1
ATOM 1828 N N . GLU A 1 237 ? -58.843 -28.294 57.573 1.00 93.75 237 GLU A N 1
ATOM 1829 C CA . GLU A 1 237 ? -59.873 -28.073 56.553 1.00 93.75 237 GLU A CA 1
ATOM 1830 C C . GLU A 1 237 ? -60.025 -29.291 55.634 1.00 93.75 237 GLU A C 1
ATOM 1832 O O . GLU A 1 237 ? -61.144 -29.727 55.378 1.00 93.75 237 GLU A O 1
ATOM 1837 N N . THR A 1 238 ? -58.919 -29.894 55.182 1.00 95.12 238 THR A N 1
ATOM 1838 C CA . THR A 1 238 ? -58.985 -31.111 54.358 1.00 95.12 238 THR A CA 1
ATOM 1839 C C . THR A 1 238 ? -59.504 -32.324 55.128 1.00 95.12 238 THR A C 1
ATOM 1841 O O . THR A 1 238 ? -60.225 -33.136 54.553 1.00 95.12 238 THR A O 1
ATOM 1844 N N . GLU A 1 239 ? -59.175 -32.451 56.417 1.00 95.38 239 GLU A N 1
ATOM 1845 C CA . GLU A 1 239 ? -59.696 -33.514 57.283 1.00 95.38 239 GLU A CA 1
ATOM 1846 C C . GLU A 1 239 ? -61.203 -33.349 57.514 1.00 95.38 239 GLU A C 1
ATOM 1848 O O . GLU A 1 239 ? -61.949 -34.323 57.412 1.00 95.38 239 GLU A O 1
ATOM 1853 N N . ILE A 1 240 ? -61.662 -32.117 57.757 1.00 93.75 240 ILE A N 1
ATOM 1854 C CA . ILE A 1 240 ? -63.084 -31.787 57.906 1.00 93.75 240 ILE A CA 1
ATOM 1855 C C . ILE A 1 240 ? -63.835 -32.057 56.600 1.00 93.75 240 ILE A C 1
ATOM 1857 O O . ILE A 1 240 ? -64.887 -32.687 56.638 1.00 93.75 240 ILE A O 1
ATOM 1861 N N . GLU A 1 241 ? -63.302 -31.654 55.442 1.00 92.94 241 GLU A N 1
ATOM 1862 C CA . GLU A 1 241 ? -63.955 -31.908 54.151 1.00 92.94 241 GLU A CA 1
ATOM 1863 C C . GLU A 1 241 ? -64.001 -33.407 53.821 1.00 92.94 241 GLU A C 1
ATOM 1865 O O . GLU A 1 241 ? -65.020 -33.911 53.345 1.00 92.94 241 GLU A O 1
ATOM 1870 N N . ALA A 1 242 ? -62.940 -34.158 54.132 1.00 93.50 242 ALA A N 1
ATOM 1871 C CA . ALA A 1 242 ? -62.936 -35.611 53.985 1.00 93.50 242 ALA A CA 1
ATOM 1872 C C . ALA A 1 242 ? -63.989 -36.275 54.890 1.00 93.50 242 ALA A C 1
ATOM 1874 O O . ALA A 1 242 ? -64.731 -37.148 54.433 1.00 93.50 242 ALA A O 1
ATOM 1875 N N . LEU A 1 243 ? -64.101 -35.832 56.149 1.00 92.00 243 LEU A N 1
ATOM 1876 C CA . LEU A 1 243 ? -65.115 -36.312 57.088 1.00 92.00 243 LEU A CA 1
ATOM 1877 C C . LEU A 1 243 ? -66.530 -35.955 56.616 1.00 92.00 243 LEU A C 1
ATOM 1879 O O . LEU A 1 243 ? -67.418 -36.806 56.642 1.00 92.00 243 LEU A O 1
ATOM 1883 N N . HIS A 1 244 ? -66.740 -34.727 56.139 1.00 90.19 244 HIS A N 1
ATOM 1884 C CA . HIS A 1 244 ? -68.008 -34.287 55.567 1.00 90.19 244 HIS A CA 1
ATOM 1885 C C . HIS A 1 244 ? -68.390 -35.104 54.334 1.00 90.19 244 HIS A C 1
ATOM 1887 O O . HIS A 1 244 ? -69.552 -35.471 54.204 1.00 90.19 244 HIS A O 1
ATOM 1893 N N . SER A 1 245 ? -67.440 -35.418 53.452 1.00 91.44 245 SER A N 1
ATOM 1894 C CA . SER A 1 245 ? -67.682 -36.257 52.276 1.00 91.44 245 SER A CA 1
ATOM 1895 C C . SER A 1 245 ? -68.093 -37.682 52.668 1.00 91.44 245 SER A C 1
ATOM 1897 O O . SER A 1 245 ? -69.109 -38.181 52.184 1.00 91.44 245 SER A O 1
ATOM 1899 N N . LEU A 1 246 ? -67.375 -38.301 53.614 1.00 90.31 246 LEU A N 1
ATOM 1900 C CA . LEU A 1 246 ? -67.685 -39.643 54.120 1.00 90.31 246 LEU A CA 1
ATOM 1901 C C . LEU A 1 246 ? -69.069 -39.695 54.786 1.00 90.31 246 LEU A C 1
ATOM 1903 O O . LEU A 1 246 ? -69.865 -40.593 54.511 1.00 90.31 246 LEU A O 1
ATOM 1907 N N . LEU A 1 247 ? -69.371 -38.728 55.658 1.00 88.00 247 LEU A N 1
ATOM 1908 C CA . LEU A 1 247 ? -70.665 -38.649 56.339 1.00 88.00 247 LEU A CA 1
ATOM 1909 C C . LEU A 1 247 ? -71.802 -38.333 55.359 1.00 88.00 247 LEU A C 1
ATOM 1911 O O . LEU A 1 247 ? -72.888 -38.892 55.495 1.00 88.00 247 LEU A O 1
ATOM 1915 N N . ARG A 1 248 ? -71.552 -37.515 54.329 1.00 87.38 248 ARG A N 1
ATOM 1916 C CA . ARG A 1 248 ? -72.511 -37.251 53.247 1.00 87.38 248 ARG A CA 1
ATOM 1917 C C . ARG A 1 248 ? -72.825 -38.514 52.449 1.00 87.38 248 ARG A C 1
ATOM 1919 O O . ARG A 1 248 ? -73.987 -38.748 52.131 1.00 87.38 248 ARG A O 1
ATOM 1926 N N . GLU A 1 249 ? -71.821 -39.323 52.121 1.00 87.06 249 GLU A N 1
ATOM 1927 C CA . GLU A 1 249 ? -72.016 -40.607 51.437 1.00 87.06 249 GLU A CA 1
ATOM 1928 C C . GLU A 1 249 ? -72.792 -41.596 52.317 1.00 87.06 249 GLU A C 1
ATOM 1930 O O . GLU A 1 249 ? -73.751 -42.214 51.853 1.00 87.06 249 GLU A O 1
ATOM 1935 N N . MET A 1 250 ? -72.454 -41.669 53.608 1.00 85.44 250 MET A N 1
ATOM 1936 C CA . MET A 1 250 ? -73.171 -42.489 54.587 1.00 85.44 250 MET A CA 1
ATOM 1937 C C . MET A 1 250 ? -74.640 -42.069 54.734 1.00 85.44 250 MET A C 1
ATOM 1939 O O . MET A 1 250 ? -75.514 -42.930 54.760 1.00 85.44 250 MET A O 1
ATOM 1943 N N . ALA A 1 251 ? -74.920 -40.763 54.792 1.00 85.50 251 ALA A N 1
ATOM 1944 C CA . ALA A 1 251 ? -76.278 -40.231 54.886 1.00 85.50 251 ALA A CA 1
ATOM 1945 C C . ALA A 1 251 ? -77.086 -40.479 53.603 1.00 85.50 251 ALA A C 1
ATOM 1947 O O . ALA A 1 251 ? -78.237 -40.898 53.680 1.00 85.50 251 ALA A O 1
ATOM 1948 N N . LYS A 1 252 ? -76.483 -40.300 52.419 1.00 84.62 252 LYS A N 1
ATOM 1949 C CA . LYS A 1 252 ? -77.138 -40.595 51.131 1.00 84.62 252 LYS A CA 1
ATOM 1950 C C . LYS A 1 252 ? -77.437 -42.084 50.943 1.00 84.62 252 LYS A C 1
ATOM 1952 O O . LYS A 1 252 ? -78.459 -42.421 50.357 1.00 84.62 252 LYS A O 1
ATOM 1957 N N . GLY A 1 253 ? -76.549 -42.962 51.408 1.00 82.94 253 GLY A N 1
ATOM 1958 C CA . GLY A 1 253 ? -76.707 -44.417 51.322 1.00 82.94 253 GLY A CA 1
ATOM 1959 C C . GLY A 1 253 ? -77.510 -45.043 52.468 1.00 82.94 253 GLY A C 1
ATOM 1960 O O . GLY A 1 253 ? -77.628 -46.269 52.523 1.00 82.94 253 GLY A O 1
ATOM 1961 N N . TYR A 1 254 ? -78.028 -44.245 53.407 1.00 83.94 254 TYR A N 1
ATOM 1962 C CA . TYR A 1 254 ? -78.728 -44.758 54.578 1.00 83.94 254 TYR A CA 1
ATOM 1963 C C . TYR A 1 254 ? -80.108 -45.314 54.214 1.00 83.94 254 TYR A C 1
ATOM 1965 O O . TYR A 1 254 ? -80.990 -44.591 53.760 1.00 83.94 254 TYR A O 1
ATOM 1973 N N . ASN A 1 255 ? -80.324 -46.600 54.500 1.00 81.69 255 ASN A N 1
ATOM 1974 C CA . ASN A 1 255 ? -81.628 -47.239 54.377 1.00 81.69 255 ASN A CA 1
ATOM 1975 C C . ASN A 1 255 ? -82.254 -47.437 55.776 1.00 81.69 255 ASN A C 1
ATOM 1977 O O . ASN A 1 255 ? -81.740 -48.247 56.559 1.00 81.69 255 ASN A O 1
ATOM 1981 N N . PRO A 1 256 ? -83.390 -46.773 56.083 1.00 80.75 256 PRO A N 1
ATOM 1982 C CA . PRO A 1 256 ? -84.062 -46.850 57.385 1.00 80.75 256 PRO A CA 1
ATOM 1983 C C . PRO A 1 256 ? -84.516 -48.252 57.819 1.00 80.75 256 PRO A C 1
ATOM 1985 O O . PRO A 1 256 ? -84.867 -48.446 58.982 1.00 80.75 256 PRO A O 1
ATOM 1988 N N . ASN A 1 257 ? -84.553 -49.222 56.902 1.00 77.94 257 ASN A N 1
ATOM 1989 C CA . ASN A 1 257 ? -85.002 -50.584 57.178 1.00 77.94 257 ASN A CA 1
ATOM 1990 C C . ASN A 1 257 ? -83.940 -51.443 57.894 1.00 77.94 257 ASN A C 1
ATOM 1992 O O . ASN A 1 257 ? -84.290 -52.410 58.572 1.00 77.94 257 ASN A O 1
ATOM 1996 N N . TYR A 1 258 ? -82.648 -51.110 57.783 1.00 78.75 258 TYR A N 1
ATOM 1997 C CA . TYR A 1 258 ? -81.603 -51.803 58.541 1.00 78.75 258 TYR A CA 1
ATOM 1998 C C . TYR A 1 258 ? -81.546 -51.264 59.976 1.00 78.75 258 TYR A C 1
ATOM 2000 O O . TYR A 1 258 ? -81.381 -50.068 60.206 1.00 78.75 258 T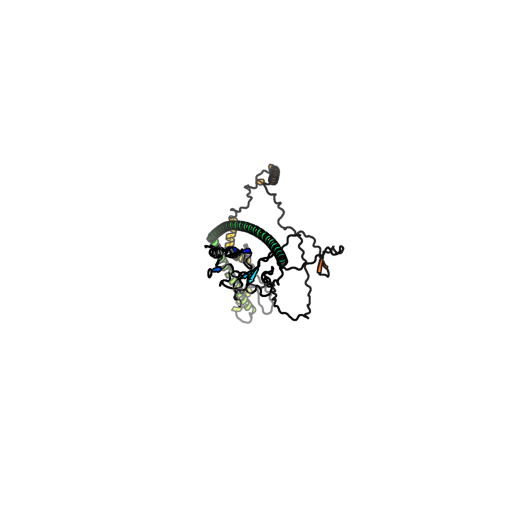YR A O 1
ATOM 2008 N N . GLN A 1 259 ? -81.666 -52.152 60.966 1.00 76.56 259 GLN A N 1
ATOM 2009 C CA . GLN A 1 259 ? -81.686 -51.804 62.394 1.00 76.56 259 GLN A CA 1
ATOM 2010 C C . GLN A 1 259 ? -80.282 -51.543 62.976 1.00 76.56 259 GLN A C 1
ATOM 2012 O O . GLN A 1 259 ? -79.979 -51.969 64.089 1.00 76.56 259 GLN A O 1
ATOM 2017 N N . ASP A 1 260 ? -79.412 -50.845 62.246 1.00 85.38 260 ASP A N 1
ATOM 2018 C CA . ASP A 1 260 ? -78.112 -50.429 62.775 1.00 85.38 260 ASP A CA 1
ATOM 2019 C C . ASP A 1 260 ? -78.255 -49.098 63.529 1.00 85.38 260 ASP A C 1
ATOM 2021 O O . ASP A 1 260 ? -78.415 -48.023 62.942 1.00 85.38 260 ASP A O 1
ATOM 2025 N N . MET A 1 261 ? -78.242 -49.177 64.862 1.00 81.38 261 MET A N 1
ATOM 2026 C CA . MET A 1 261 ? -78.395 -48.005 65.727 1.00 81.38 261 MET A CA 1
ATOM 2027 C C . MET A 1 261 ? -77.187 -47.057 65.660 1.00 81.38 261 MET A C 1
ATOM 2029 O O . MET A 1 261 ? -77.363 -45.861 65.886 1.00 81.38 261 MET A O 1
ATOM 2033 N N . ALA A 1 262 ? -75.987 -47.555 65.334 1.00 84.69 262 ALA A N 1
ATOM 2034 C CA . ALA A 1 262 ? -74.775 -46.740 65.259 1.00 84.69 262 ALA A CA 1
ATOM 2035 C C . ALA A 1 262 ? -74.768 -45.877 63.992 1.00 84.69 262 ALA A C 1
ATOM 2037 O O . ALA A 1 262 ? -74.523 -44.673 64.069 1.00 84.69 262 ALA A O 1
ATOM 2038 N N . VAL A 1 263 ? -75.126 -46.466 62.846 1.00 86.00 263 VAL A N 1
ATOM 2039 C CA . VAL A 1 263 ? -75.253 -45.726 61.578 1.00 86.00 263 VAL A CA 1
ATOM 2040 C C . VAL A 1 263 ? -76.378 -44.695 61.672 1.00 86.00 263 VAL A C 1
ATOM 2042 O O . VAL A 1 263 ? -76.188 -43.543 61.293 1.00 86.00 263 VAL A O 1
ATOM 2045 N N . LYS A 1 264 ? -77.523 -45.060 62.266 1.00 85.12 264 LYS A N 1
ATOM 2046 C CA . LYS A 1 264 ? -78.627 -44.116 62.496 1.00 85.12 264 LYS A CA 1
ATOM 2047 C C . LYS A 1 264 ? -78.197 -42.914 63.348 1.00 85.12 264 LYS A C 1
ATOM 2049 O O . LYS A 1 264 ? -78.559 -41.788 63.022 1.00 85.12 264 LYS A O 1
ATOM 2054 N N . ALA A 1 265 ? -77.436 -43.137 64.422 1.00 86.81 265 ALA A N 1
ATOM 2055 C CA . ALA A 1 265 ? -76.940 -42.057 65.275 1.00 86.81 265 ALA A CA 1
ATOM 2056 C C . ALA A 1 265 ? -75.964 -41.129 64.529 1.00 86.81 265 ALA A C 1
ATOM 2058 O O . ALA A 1 265 ? -76.068 -39.911 64.659 1.00 86.81 265 ALA A O 1
ATOM 2059 N N . ALA A 1 266 ? -75.062 -41.690 63.715 1.00 87.81 266 ALA A N 1
ATOM 2060 C CA . ALA A 1 266 ? -74.117 -40.915 62.910 1.00 87.81 266 ALA A CA 1
ATOM 2061 C C . ALA A 1 266 ? -74.817 -40.060 61.838 1.00 87.81 266 ALA A C 1
ATOM 2063 O O . ALA A 1 266 ? -74.472 -38.892 61.675 1.00 87.81 266 ALA A O 1
ATOM 2064 N N . VAL A 1 267 ? -75.828 -40.611 61.152 1.00 86.94 267 VAL A N 1
ATOM 2065 C CA . VAL A 1 267 ? -76.619 -39.881 60.147 1.00 86.94 267 VAL A CA 1
ATOM 2066 C C . VAL A 1 267 ? -77.400 -38.745 60.799 1.00 86.94 267 VAL A C 1
ATOM 2068 O O . VAL A 1 267 ? -77.260 -37.608 60.372 1.00 86.94 267 VAL A O 1
ATOM 2071 N N . VAL A 1 268 ? -78.142 -39.012 61.879 1.00 86.19 268 VAL A N 1
ATOM 2072 C CA . VAL A 1 268 ? -78.906 -37.968 62.586 1.00 86.19 268 VAL A CA 1
ATOM 2073 C C . VAL A 1 268 ? -77.987 -36.862 63.116 1.00 86.19 268 VAL A C 1
ATOM 2075 O O . VAL A 1 268 ? -78.318 -35.689 62.975 1.00 86.19 268 VAL A O 1
ATOM 2078 N N . GLY A 1 269 ? -76.814 -37.208 63.661 1.00 87.00 269 GLY A N 1
ATOM 2079 C CA . GLY A 1 269 ? -75.832 -36.218 64.114 1.00 87.00 269 GLY A CA 1
ATOM 2080 C C . GLY A 1 269 ? -75.245 -35.373 62.975 1.00 87.00 269 GLY A C 1
ATOM 2081 O O . GLY A 1 269 ? -75.018 -34.179 63.149 1.00 87.00 269 GLY A O 1
ATOM 2082 N N . TYR A 1 270 ? -75.037 -35.958 61.792 1.00 87.56 270 TYR A N 1
ATOM 2083 C CA . TYR A 1 270 ? -74.598 -35.217 60.605 1.00 87.56 270 TYR A CA 1
ATOM 2084 C C . TYR A 1 270 ? -75.701 -34.314 60.031 1.00 87.56 270 TYR A C 1
ATOM 2086 O O . TYR A 1 270 ? -75.425 -33.182 59.626 1.00 87.56 270 TYR A O 1
ATOM 2094 N N . GLU A 1 271 ? -76.951 -34.779 60.020 1.00 85.06 271 GLU A N 1
ATOM 2095 C CA . GLU A 1 271 ? -78.111 -33.975 59.619 1.00 85.06 271 GLU A CA 1
ATOM 2096 C C . GLU A 1 271 ? -78.348 -32.804 60.584 1.00 85.06 271 GLU A C 1
ATOM 2098 O O . GLU A 1 271 ? -78.702 -31.715 60.144 1.00 85.06 271 GLU A O 1
ATOM 2103 N N . GLU A 1 272 ? -78.118 -32.994 61.887 1.00 87.50 272 GLU A N 1
ATOM 2104 C CA . GLU A 1 272 ? -78.189 -31.924 62.890 1.00 87.50 272 GLU A CA 1
ATOM 2105 C C . GLU A 1 272 ? -77.062 -30.899 62.708 1.00 87.50 272 GLU A C 1
ATOM 2107 O O . GLU A 1 272 ? -77.322 -29.698 62.738 1.00 87.50 272 GLU A O 1
ATOM 2112 N N . LEU A 1 273 ? -75.835 -31.362 62.445 1.00 86.12 273 LEU A N 1
ATOM 2113 C CA . LEU A 1 273 ? -74.674 -30.496 62.221 1.00 86.12 273 LEU A CA 1
ATOM 2114 C C . LEU A 1 273 ? -74.785 -29.675 60.926 1.00 86.12 273 LEU A C 1
ATOM 2116 O O . LEU A 1 273 ? -74.417 -28.506 60.901 1.00 86.12 273 LEU A O 1
ATOM 2120 N N . THR A 1 274 ? -75.251 -30.287 59.833 1.00 85.25 274 THR A N 1
ATOM 2121 C CA . THR A 1 274 ? -75.338 -29.622 58.519 1.00 85.25 274 THR A CA 1
ATOM 2122 C C . THR A 1 274 ? -76.683 -28.948 58.262 1.00 85.25 274 THR A C 1
ATOM 2124 O O . THR A 1 274 ? -76.781 -28.102 57.375 1.00 85.25 274 THR A O 1
ATOM 2127 N N . GLY A 1 275 ? -77.728 -29.331 58.999 1.00 81.31 275 GLY A N 1
ATOM 2128 C CA . GLY A 1 275 ? -79.109 -28.918 58.758 1.00 81.31 275 GLY A CA 1
ATOM 2129 C C . GLY A 1 275 ? -79.753 -29.536 57.508 1.00 81.31 275 GLY A C 1
ATOM 2130 O O . GLY A 1 275 ? -80.897 -29.203 57.200 1.00 81.31 275 GLY A O 1
ATOM 2131 N N . ILE A 1 276 ? -79.055 -30.422 56.785 1.00 78.62 276 ILE A N 1
ATOM 2132 C CA . ILE A 1 276 ? -79.514 -31.029 55.525 1.00 78.62 276 ILE A CA 1
ATOM 2133 C C . ILE A 1 276 ? -80.002 -32.453 55.798 1.00 78.62 276 ILE A C 1
ATOM 2135 O O . ILE A 1 276 ? -79.254 -33.259 56.344 1.00 78.62 276 ILE A O 1
ATOM 2139 N N . LYS A 1 277 ? -81.229 -32.782 55.371 1.00 76.44 277 LYS A N 1
ATOM 2140 C CA . LYS A 1 277 ? -81.797 -34.140 55.458 1.00 76.44 277 LYS A CA 1
ATOM 2141 C C . LYS A 1 277 ? -81.707 -34.856 54.117 1.00 76.44 277 LYS A C 1
ATOM 2143 O O . LYS A 1 277 ? -82.118 -34.297 53.103 1.00 76.44 277 LYS A O 1
ATOM 2148 N N . TYR A 1 278 ? -81.237 -36.101 54.107 1.00 65.88 278 TYR A N 1
ATOM 2149 C CA . TYR A 1 278 ? -81.121 -36.900 52.883 1.00 65.88 278 TYR A CA 1
ATOM 2150 C C . TYR A 1 278 ? -82.222 -37.969 52.862 1.00 65.88 278 TYR A C 1
ATOM 2152 O O . TYR A 1 278 ? -82.163 -38.948 53.601 1.00 65.88 278 TYR A O 1
ATOM 2160 N N . ARG A 1 279 ? -83.257 -37.783 52.029 1.00 58.38 279 ARG A N 1
ATOM 2161 C CA . ARG A 1 279 ? -84.338 -38.766 51.827 1.00 58.38 279 ARG A CA 1
ATOM 2162 C C . ARG A 1 279 ? -84.312 -39.279 50.388 1.00 58.38 279 ARG A C 1
ATOM 2164 O O . ARG A 1 279 ? -84.188 -38.483 49.462 1.00 58.38 279 ARG A O 1
ATOM 2171 N N . GLU A 1 280 ? -84.423 -40.594 50.195 1.00 44.94 280 GLU A N 1
ATOM 2172 C CA . GLU A 1 280 ? -84.449 -41.209 48.859 1.00 44.94 280 GLU A CA 1
ATOM 2173 C C . GLU A 1 280 ? -85.550 -40.578 47.981 1.00 44.94 280 GLU A C 1
ATOM 2175 O O . GLU A 1 280 ? -86.738 -40.705 48.280 1.00 44.94 280 GLU A O 1
ATOM 2180 N N . GLY A 1 281 ? -85.148 -39.914 46.887 1.00 47.38 281 GLY A N 1
ATOM 2181 C CA . GLY A 1 281 ? -86.038 -39.516 45.787 1.00 47.38 281 GLY A CA 1
ATOM 2182 C C . GLY A 1 281 ? -86.352 -38.024 45.604 1.00 47.38 281 GLY A C 1
ATOM 2183 O O . GLY A 1 281 ? -87.061 -37.710 44.652 1.00 47.38 281 GLY A O 1
ATOM 2184 N N . GLU A 1 282 ? -85.828 -37.104 46.421 1.00 40.12 282 GLU A N 1
ATOM 2185 C CA . GLU A 1 282 ? -86.044 -35.653 46.245 1.00 40.12 282 GLU A CA 1
ATOM 2186 C C . GLU A 1 282 ? -84.728 -34.895 45.996 1.00 40.12 282 GLU A C 1
ATOM 2188 O O . GLU A 1 282 ? -83.708 -35.137 46.643 1.00 40.12 282 GLU A O 1
ATOM 2193 N N . SER A 1 283 ? -84.754 -34.006 44.997 1.00 35.69 283 SER A N 1
ATOM 2194 C CA . SER A 1 283 ? -83.676 -33.077 44.650 1.00 35.69 283 SER A CA 1
ATOM 2195 C C . SER A 1 283 ? -83.383 -32.104 45.791 1.00 35.69 283 SER A C 1
ATOM 2197 O O . SER A 1 283 ? -84.287 -31.714 46.522 1.00 35.69 283 SER A O 1
ATOM 2199 N N . GLU A 1 284 ? -82.113 -31.716 45.899 1.00 43.88 284 GLU A N 1
ATOM 2200 C CA . GLU A 1 284 ? -81.532 -30.878 46.950 1.00 43.88 284 GLU A CA 1
ATOM 2201 C C . GLU A 1 284 ? -82.357 -29.615 47.266 1.00 43.88 284 GLU A C 1
ATOM 2203 O O . GLU A 1 284 ? -82.288 -28.623 46.547 1.00 43.88 284 GLU A O 1
ATOM 2208 N N . GLU A 1 285 ? -83.070 -29.624 48.393 1.00 38.97 285 GLU A N 1
ATOM 2209 C CA . GLU A 1 285 ? -83.525 -28.415 49.089 1.00 38.97 285 GLU A CA 1
ATOM 2210 C C . GLU A 1 285 ? -83.126 -28.526 50.565 1.00 38.97 285 GLU A C 1
ATOM 2212 O O . GLU A 1 285 ? -83.890 -28.933 51.438 1.00 38.97 285 GLU A O 1
ATOM 2217 N N . GLY A 1 286 ? -81.859 -28.213 50.830 1.00 39.34 286 GLY A N 1
ATOM 2218 C CA . GLY A 1 286 ? -81.308 -28.065 52.170 1.00 39.34 286 GLY A CA 1
ATOM 2219 C C . GLY A 1 286 ? -80.519 -26.768 52.233 1.00 39.34 286 GLY A C 1
ATOM 2220 O O . GLY A 1 286 ? -79.371 -26.711 51.801 1.00 39.34 286 GLY A O 1
ATOM 2221 N N . GLU A 1 287 ? -81.168 -25.716 52.722 1.00 38.31 287 GLU A N 1
ATOM 2222 C CA . GLU A 1 287 ? -80.577 -24.406 52.972 1.00 38.31 287 GLU A CA 1
ATOM 2223 C C . GLU A 1 287 ? -79.446 -24.561 54.003 1.00 38.31 287 GLU A C 1
ATOM 2225 O O . GLU A 1 287 ? -79.685 -24.885 55.168 1.00 38.31 287 GLU A O 1
ATOM 2230 N N . VAL A 1 288 ? -78.195 -24.385 53.567 1.00 35.56 288 VAL A N 1
ATOM 2231 C CA . VAL A 1 288 ? -77.029 -24.401 54.458 1.00 35.56 288 VAL A CA 1
ATOM 2232 C C . VAL A 1 288 ? -77.165 -23.221 55.417 1.00 35.56 288 VAL A C 1
ATOM 2234 O O . VAL A 1 288 ? -76.866 -22.083 55.053 1.00 35.56 288 VAL A O 1
ATOM 2237 N N . LYS A 1 289 ? -77.578 -23.479 56.662 1.00 40.09 289 LYS A N 1
ATOM 2238 C CA . LYS A 1 289 ? -77.357 -22.537 57.760 1.00 40.09 289 LYS A CA 1
ATOM 2239 C C . LYS A 1 289 ? -75.857 -22.489 58.024 1.00 40.09 289 LYS A C 1
ATOM 2241 O O . LYS A 1 289 ? -75.326 -23.254 58.820 1.00 40.09 289 LYS A O 1
ATOM 2246 N N . LYS A 1 290 ? -75.160 -21.596 57.319 1.00 32.22 290 LYS A N 1
ATOM 2247 C CA . LYS A 1 290 ? -73.873 -21.083 57.786 1.00 32.22 290 LYS A CA 1
ATOM 2248 C C . LYS A 1 290 ? -74.139 -20.505 59.170 1.00 32.22 290 LYS A C 1
ATOM 2250 O O . LYS A 1 290 ? -74.861 -19.519 59.280 1.00 32.22 290 LYS A O 1
ATOM 2255 N N . GLU A 1 291 ? -73.597 -21.125 60.209 1.00 35.59 291 GLU A N 1
ATOM 2256 C CA . GLU A 1 291 ? -73.428 -20.430 61.477 1.00 35.59 291 GLU A CA 1
ATOM 2257 C C . GLU A 1 291 ? -72.591 -19.180 61.188 1.00 35.59 291 GLU A C 1
ATOM 2259 O O . GLU A 1 291 ? -71.402 -19.253 60.863 1.00 35.59 291 GLU A O 1
ATOM 2264 N N . GLU A 1 292 ? -73.251 -18.026 61.210 1.00 35.12 292 GLU A N 1
ATOM 2265 C CA . GLU A 1 292 ? -72.594 -16.734 61.263 1.00 35.12 292 GLU A CA 1
ATOM 2266 C C . GLU A 1 292 ? -71.769 -16.715 62.551 1.00 35.12 292 GLU A C 1
ATOM 2268 O O . GLU A 1 292 ? -72.304 -16.717 63.662 1.00 35.12 292 GLU A O 1
ATOM 2273 N N . LYS A 1 293 ? -70.440 -16.749 62.404 1.00 29.97 293 LYS A N 1
ATOM 2274 C CA . LYS A 1 293 ? -69.527 -16.399 63.493 1.00 29.97 293 LYS A CA 1
ATOM 2275 C C . LYS A 1 293 ? -69.957 -15.032 64.044 1.00 29.97 293 LYS A C 1
ATOM 2277 O O . LYS A 1 293 ? -70.164 -14.120 63.244 1.00 29.97 293 LYS A O 1
ATOM 2282 N N . PRO A 1 294 ? -70.060 -14.860 65.372 1.00 34.75 294 PRO A N 1
ATOM 2283 C CA . PRO A 1 294 ? -70.412 -13.570 65.939 1.00 34.75 294 PRO A CA 1
ATOM 2284 C C . PRO A 1 294 ? -69.342 -12.538 65.571 1.00 34.75 294 PRO A C 1
ATOM 2286 O O . PRO A 1 294 ? -68.145 -12.817 65.671 1.00 34.75 294 PRO A O 1
ATOM 2289 N N . GLU A 1 295 ? -69.802 -11.357 65.152 1.00 38.53 295 GLU A N 1
ATOM 2290 C CA . GLU A 1 295 ? -69.002 -10.150 64.953 1.00 38.53 295 GLU A CA 1
ATOM 2291 C C . GLU A 1 295 ? -68.129 -9.893 66.186 1.00 38.53 295 GLU A C 1
ATOM 2293 O O . GLU A 1 295 ? -68.584 -9.414 67.225 1.00 38.53 295 GLU A O 1
ATOM 2298 N N . ALA A 1 296 ? -66.843 -10.201 66.059 1.00 33.38 296 ALA A N 1
ATOM 2299 C CA . ALA A 1 296 ? -65.812 -9.593 66.869 1.00 33.38 296 ALA A CA 1
ATOM 2300 C C . ALA A 1 296 ? -65.138 -8.543 65.989 1.00 33.38 296 ALA A C 1
ATOM 2302 O O . ALA A 1 296 ? -64.569 -8.863 64.951 1.00 33.38 296 ALA A O 1
ATOM 2303 N N . THR A 1 297 ? -65.236 -7.286 66.410 1.00 43.41 297 THR A N 1
ATOM 2304 C CA . THR A 1 297 ? -64.560 -6.106 65.860 1.00 43.41 297 THR A CA 1
ATOM 2305 C C . THR A 1 297 ? -63.039 -6.269 65.865 1.00 43.41 297 THR A C 1
ATOM 2307 O O . THR A 1 297 ? -62.347 -5.734 66.731 1.00 43.41 297 THR A O 1
ATOM 2310 N N . GLN A 1 298 ? -62.523 -7.027 64.907 1.00 47.66 298 GLN A N 1
ATOM 2311 C CA . GLN A 1 298 ? -61.129 -7.089 64.494 1.00 47.66 298 GLN A CA 1
ATOM 2312 C C . GLN A 1 298 ? -61.165 -7.314 62.985 1.00 47.66 298 GLN A C 1
ATOM 2314 O O . GLN A 1 298 ? -61.850 -8.224 62.528 1.00 47.66 298 GLN A O 1
ATOM 2319 N N . GLU A 1 299 ? -60.500 -6.452 62.218 1.00 54.22 299 GLU A N 1
ATOM 2320 C CA . GLU A 1 299 ? -60.357 -6.612 60.769 1.00 54.22 299 GLU A CA 1
ATOM 2321 C C . GLU A 1 299 ? -59.861 -8.038 60.484 1.00 54.22 299 GLU A C 1
ATOM 2323 O O . GLU A 1 299 ? -58.746 -8.411 60.856 1.00 54.22 299 GLU A O 1
ATOM 2328 N N . GLU A 1 300 ? -60.734 -8.880 59.927 1.00 61.88 300 GLU A N 1
ATOM 2329 C CA . GLU A 1 300 ? -60.415 -10.278 59.662 1.00 61.88 300 GLU A CA 1
ATOM 2330 C C . GLU A 1 300 ? -59.429 -10.295 58.491 1.00 61.88 300 GLU A C 1
ATOM 2332 O O . GLU A 1 300 ? -59.791 -9.984 57.356 1.00 61.88 300 GLU A O 1
ATOM 2337 N N . ILE A 1 301 ? -58.159 -10.590 58.782 1.00 63.44 301 ILE A N 1
ATOM 2338 C CA . ILE A 1 301 ? -57.101 -10.615 57.770 1.00 63.44 301 ILE A CA 1
ATOM 2339 C C . ILE A 1 301 ? -57.495 -11.633 56.704 1.00 63.44 301 ILE A C 1
ATOM 2341 O O . ILE A 1 301 ? -57.655 -12.825 56.983 1.00 63.44 301 ILE A O 1
ATOM 2345 N N . THR A 1 302 ? -57.646 -11.170 55.469 1.00 75.06 302 THR A N 1
ATOM 2346 C CA . THR A 1 302 ? -58.072 -12.031 54.374 1.00 75.06 302 THR A CA 1
ATOM 2347 C C . THR A 1 302 ? -56.946 -12.993 53.985 1.00 75.06 302 THR A C 1
ATOM 2349 O O . THR A 1 302 ? -55.759 -12.666 54.024 1.00 75.06 302 THR A O 1
ATOM 2352 N N . GLU A 1 303 ? -57.297 -14.198 53.523 1.00 72.50 303 GLU A N 1
ATOM 2353 C CA . GLU A 1 303 ? -56.321 -15.208 53.068 1.00 72.50 303 GLU A CA 1
ATOM 2354 C C . GLU A 1 303 ? -55.413 -14.689 51.929 1.00 72.50 303 GLU A C 1
ATOM 2356 O O . GLU A 1 303 ? -54.328 -15.223 51.691 1.00 72.50 303 GLU A O 1
ATOM 2361 N N . LYS A 1 304 ? -55.846 -13.637 51.222 1.00 74.06 304 LYS A N 1
ATOM 2362 C CA . LYS A 1 304 ? -55.060 -12.936 50.200 1.00 74.06 304 LYS A CA 1
ATOM 2363 C C . LYS A 1 304 ? -53.988 -12.042 50.822 1.00 74.06 304 LYS A C 1
ATOM 2365 O O . LYS A 1 304 ? -52.830 -12.168 50.447 1.00 74.06 304 LYS A O 1
ATOM 2370 N N . GLU A 1 305 ? -54.332 -11.239 51.823 1.00 77.81 305 GLU A N 1
ATOM 2371 C CA . GLU A 1 305 ? -53.366 -10.394 52.541 1.00 77.81 305 GLU A CA 1
ATOM 2372 C C . GLU A 1 305 ? -52.294 -11.237 53.242 1.00 77.81 305 GLU A C 1
ATOM 2374 O O . GLU A 1 305 ? -51.109 -10.924 53.179 1.00 77.81 305 GLU A O 1
ATOM 2379 N N . LEU A 1 306 ? -52.675 -12.382 53.814 1.00 72.62 306 LEU A N 1
ATOM 2380 C CA . LEU A 1 306 ? -51.732 -13.363 54.366 1.00 72.62 306 LEU A CA 1
ATOM 2381 C C . LEU A 1 306 ? -50.789 -13.956 53.308 1.00 72.62 306 LEU A C 1
ATOM 2383 O O . LEU A 1 306 ? -49.619 -14.220 53.593 1.00 72.62 306 LEU A O 1
ATOM 2387 N N . GLN A 1 307 ? -51.281 -14.192 52.088 1.00 77.19 307 GLN A N 1
ATOM 2388 C CA . GLN A 1 307 ? -50.443 -14.650 50.975 1.00 77.19 307 GLN A CA 1
ATOM 2389 C C . GLN A 1 307 ? -49.481 -13.575 50.500 1.00 77.19 307 GLN A C 1
ATOM 2391 O O . GLN A 1 307 ? -48.357 -13.903 50.124 1.00 77.19 307 GLN A O 1
ATOM 2396 N N . ASP A 1 308 ? -49.920 -12.327 50.499 1.00 78.62 308 ASP A N 1
ATOM 2397 C CA . ASP A 1 308 ? -49.090 -11.210 50.087 1.00 78.62 308 ASP A CA 1
ATOM 2398 C C . ASP A 1 308 ? -48.000 -10.958 51.132 1.00 78.62 308 ASP A C 1
ATOM 2400 O O . ASP A 1 308 ? -46.836 -10.857 50.758 1.00 78.62 308 ASP A O 1
ATOM 2404 N N . LEU A 1 309 ? -48.317 -11.041 52.430 1.00 73.38 309 LEU A N 1
ATOM 2405 C CA . LEU A 1 309 ? -47.343 -10.950 53.525 1.00 73.38 309 LEU A CA 1
ATOM 2406 C C . LEU A 1 309 ? -46.252 -12.036 53.479 1.00 73.38 309 LEU A C 1
ATOM 2408 O O . LEU A 1 309 ? -45.089 -11.745 53.753 1.00 73.38 309 LEU A O 1
ATOM 2412 N N . ASP A 1 310 ? -46.581 -13.279 53.110 1.00 74.50 310 ASP A N 1
ATOM 2413 C CA . ASP A 1 310 ? -45.576 -14.346 52.953 1.00 74.50 310 ASP A CA 1
ATOM 2414 C C . ASP A 1 310 ? -44.733 -14.174 51.674 1.00 74.50 310 ASP A C 1
ATOM 2416 O O . ASP A 1 310 ? -43.622 -14.687 51.576 1.00 74.50 310 ASP A O 1
ATOM 2420 N N . LYS A 1 311 ? -45.209 -13.422 50.680 1.00 79.12 311 LYS A N 1
ATOM 2421 C CA . LYS A 1 311 ? -44.425 -13.121 49.471 1.00 79.12 311 LYS A CA 1
ATOM 2422 C C . LYS A 1 311 ? -43.484 -11.932 49.641 1.00 79.12 311 LYS A C 1
ATOM 2424 O O . LYS A 1 311 ? -42.625 -11.742 48.783 1.00 79.12 311 LYS A O 1
ATOM 2429 N N . ILE A 1 312 ? -43.624 -11.147 50.710 1.00 81.19 312 ILE A N 1
ATOM 2430 C CA . ILE A 1 312 ? -42.752 -9.997 50.956 1.00 81.19 312 ILE A CA 1
ATOM 2431 C C . ILE A 1 312 ? -41.326 -10.478 51.238 1.00 81.19 312 ILE A C 1
ATOM 2433 O O . ILE A 1 312 ? -41.080 -11.352 52.082 1.00 81.19 312 ILE A O 1
ATOM 2437 N N . ASP A 1 313 ? -40.386 -9.870 50.518 1.00 80.06 313 ASP A N 1
ATOM 2438 C CA . ASP A 1 313 ? -38.961 -9.999 50.771 1.00 80.06 313 ASP A CA 1
ATOM 2439 C C . ASP A 1 313 ? -38.578 -9.141 51.985 1.00 80.06 313 ASP A C 1
ATOM 2441 O O . ASP A 1 313 ? -38.604 -7.909 51.938 1.00 80.06 313 ASP A O 1
ATOM 2445 N N . LEU A 1 314 ? -38.254 -9.809 53.094 1.00 78.62 314 LEU A N 1
ATOM 2446 C CA . LEU A 1 314 ? -37.851 -9.159 54.341 1.00 78.62 314 LEU A CA 1
ATOM 2447 C C . LEU A 1 314 ? -36.532 -8.395 54.169 1.00 78.62 314 LEU A C 1
ATOM 2449 O O . LEU A 1 314 ? -36.358 -7.344 54.785 1.00 78.62 314 LEU A O 1
ATOM 2453 N N . ASP A 1 315 ? -35.633 -8.893 53.317 1.00 77.06 315 ASP A N 1
ATOM 2454 C CA . ASP A 1 315 ? -34.344 -8.252 53.056 1.00 77.06 315 ASP A CA 1
ATOM 2455 C C . ASP A 1 315 ? -34.547 -6.968 52.238 1.00 77.06 315 ASP A C 1
ATOM 2457 O O . ASP A 1 315 ? -34.004 -5.917 52.588 1.00 77.06 315 ASP A O 1
ATOM 2461 N N . GLY A 1 316 ? -35.410 -7.015 51.219 1.00 78.19 316 GLY A N 1
ATOM 2462 C CA . GLY A 1 316 ? -35.846 -5.837 50.467 1.00 78.19 316 GLY A CA 1
ATOM 2463 C C . GLY A 1 316 ? -36.545 -4.780 51.332 1.00 78.19 316 GLY A C 1
ATOM 2464 O O . GLY A 1 316 ? -36.284 -3.586 51.177 1.00 78.19 316 GLY A O 1
ATOM 2465 N N . LEU A 1 317 ? -37.374 -5.198 52.297 1.00 77.94 317 LEU A N 1
ATOM 2466 C CA . LEU A 1 317 ? -38.033 -4.285 53.239 1.00 77.94 317 LEU A CA 1
ATOM 2467 C C . LEU A 1 317 ? -37.009 -3.560 54.134 1.00 77.94 317 LEU A C 1
ATOM 2469 O O . LEU A 1 317 ? -37.100 -2.347 54.321 1.00 77.94 317 LEU A O 1
ATOM 2473 N N . LEU A 1 318 ? -35.992 -4.274 54.629 1.00 76.81 318 LEU A N 1
ATOM 2474 C CA . LEU A 1 318 ? -34.916 -3.696 55.445 1.00 76.81 318 LEU A CA 1
ATOM 2475 C C . LEU A 1 318 ? -34.032 -2.703 54.668 1.00 76.81 318 LEU A C 1
ATOM 2477 O O . LEU A 1 318 ? -33.537 -1.744 55.274 1.00 76.81 318 LEU A O 1
ATOM 2481 N N . LEU A 1 319 ? -33.853 -2.920 53.358 1.00 70.94 319 LEU A N 1
ATOM 2482 C CA . LEU A 1 319 ? -33.146 -2.012 52.443 1.00 70.94 319 LEU A CA 1
ATOM 2483 C C . LEU A 1 319 ? -33.962 -0.750 52.109 1.00 70.94 319 LEU A C 1
ATOM 2485 O O . LEU A 1 319 ? -33.409 0.344 52.023 1.00 70.94 319 LEU A O 1
ATOM 2489 N N . SER A 1 320 ? -35.282 -0.876 51.945 1.00 68.94 320 SER A N 1
ATOM 2490 C CA . SER A 1 320 ? -36.158 0.267 51.622 1.00 68.94 320 SER A CA 1
ATOM 2491 C C . SER A 1 320 ? -36.199 1.333 52.729 1.00 68.94 320 SER A C 1
ATOM 2493 O O . SER A 1 320 ? -36.338 2.527 52.469 1.00 68.94 320 SER A O 1
ATOM 2495 N N . ASP A 1 321 ? -35.986 0.909 53.971 1.00 64.69 321 ASP A N 1
ATOM 2496 C CA . ASP A 1 321 ? -35.903 1.778 55.142 1.00 64.69 321 ASP A CA 1
ATOM 2497 C C . ASP A 1 321 ? -34.564 2.549 55.202 1.00 64.69 321 ASP A C 1
ATOM 2499 O O . ASP A 1 321 ? -34.504 3.670 55.698 1.00 64.69 321 ASP A O 1
ATOM 2503 N N . THR A 1 322 ? -33.472 2.011 54.630 1.00 58.09 322 THR A N 1
ATOM 2504 C CA . THR A 1 322 ? -32.194 2.753 54.548 1.00 58.09 322 THR A CA 1
ATOM 2505 C C . THR A 1 322 ? -32.213 3.864 53.506 1.00 58.09 322 THR A C 1
ATOM 2507 O O . THR A 1 322 ? -31.626 4.916 53.739 1.00 58.09 322 THR A O 1
ATOM 2510 N N . THR A 1 323 ? -32.921 3.683 52.387 1.00 54.81 323 THR A N 1
ATOM 2511 C CA . THR A 1 323 ? -33.011 4.716 51.340 1.00 54.81 323 THR A CA 1
ATOM 2512 C C . THR A 1 323 ? -33.757 5.972 51.798 1.00 54.81 323 THR A C 1
ATOM 2514 O O . THR A 1 323 ? -33.529 7.038 51.245 1.00 54.81 323 THR A O 1
ATOM 2517 N N . GLY A 1 324 ? -34.599 5.876 52.834 1.00 47.88 324 GLY A N 1
ATOM 2518 C CA . GLY A 1 324 ? -35.264 7.037 53.439 1.00 47.88 324 GLY A CA 1
ATOM 2519 C C . GLY A 1 324 ? -34.414 7.800 54.464 1.00 47.88 324 GLY A C 1
ATOM 2520 O O . GLY A 1 324 ? -34.708 8.957 54.738 1.00 47.88 324 GLY A O 1
ATOM 2521 N N . ALA A 1 325 ? -33.367 7.177 55.019 1.00 44.94 325 ALA A N 1
ATOM 2522 C CA . ALA A 1 325 ? -32.517 7.770 56.061 1.00 44.94 325 ALA A CA 1
ATOM 2523 C C . ALA A 1 325 ? -31.115 8.172 55.565 1.00 44.94 325 ALA A C 1
ATOM 2525 O O . ALA A 1 325 ? -30.462 8.997 56.194 1.00 44.94 325 ALA A O 1
ATOM 2526 N N . ALA A 1 326 ? -30.650 7.608 54.446 1.00 40.56 326 ALA A N 1
ATOM 2527 C CA . ALA A 1 326 ? -29.375 7.959 53.813 1.00 40.56 326 ALA A CA 1
ATOM 2528 C C . ALA A 1 326 ? -29.507 9.032 52.711 1.00 40.56 326 ALA A C 1
ATOM 2530 O O . ALA A 1 326 ? -28.501 9.441 52.148 1.00 40.56 326 ALA A O 1
ATOM 2531 N N . ALA A 1 327 ? -30.720 9.520 52.430 1.00 40.00 327 ALA A N 1
ATOM 2532 C CA . ALA A 1 327 ? -30.971 10.629 51.501 1.00 40.00 327 ALA A CA 1
ATOM 2533 C C . ALA A 1 327 ? -30.803 12.027 52.148 1.00 40.00 327 ALA A C 1
ATOM 2535 O O . ALA A 1 327 ? -31.336 13.014 51.653 1.00 40.00 327 ALA A O 1
ATOM 2536 N N . GLU A 1 328 ? -30.057 12.122 53.252 1.00 43.19 328 GLU A N 1
ATOM 2537 C CA . GLU A 1 328 ? -29.468 13.372 53.754 1.00 43.19 328 GLU A CA 1
ATOM 2538 C C . GLU A 1 328 ? -27.941 13.210 53.798 1.00 43.19 328 GLU A C 1
ATOM 2540 O O . GLU A 1 328 ? -27.302 13.243 54.848 1.00 43.19 328 GLU A O 1
ATOM 2545 N N . GLY A 1 329 ? -27.344 12.935 52.644 1.00 43.56 329 GLY A N 1
ATOM 2546 C CA . GLY A 1 329 ? -25.904 12.751 52.533 1.00 43.56 329 GLY A CA 1
ATOM 2547 C C . GLY A 1 329 ? -25.504 12.487 51.095 1.00 43.56 329 GLY A C 1
ATOM 2548 O O . GLY A 1 329 ? -25.515 11.345 50.655 1.00 43.56 329 GLY A O 1
ATOM 2549 N N . ASP A 1 330 ? -25.127 13.564 50.412 1.00 41.00 330 ASP A N 1
ATOM 2550 C CA . ASP A 1 330 ? -24.412 13.572 49.136 1.00 41.00 330 ASP A CA 1
ATOM 2551 C C . ASP A 1 330 ? -25.219 13.123 47.904 1.00 41.00 330 ASP A C 1
ATOM 2553 O O . ASP A 1 330 ? -24.934 12.111 47.266 1.00 41.00 330 ASP A O 1
ATOM 2557 N N . GLU A 1 331 ? -26.166 13.969 47.493 1.00 36.72 331 GLU A N 1
ATOM 2558 C CA . GLU A 1 331 ? -26.416 14.187 46.066 1.00 36.72 331 GLU A CA 1
ATOM 2559 C C . GLU A 1 331 ? -25.878 15.572 45.698 1.00 36.72 331 GLU A C 1
ATOM 2561 O O . GLU A 1 331 ? -26.471 16.608 46.007 1.00 36.72 331 GLU A O 1
ATOM 2566 N N . ASP A 1 332 ? -24.710 15.573 45.052 1.00 39.59 332 ASP A N 1
ATOM 2567 C CA . ASP A 1 332 ? -24.225 16.672 44.227 1.00 39.59 332 ASP A CA 1
ATOM 2568 C C . ASP A 1 332 ? -25.220 16.902 43.071 1.00 39.59 332 ASP A C 1
ATOM 2570 O O . ASP A 1 332 ? -24.991 16.499 41.931 1.00 39.59 332 ASP A O 1
ATOM 2574 N N . GLU A 1 333 ? -26.347 17.552 43.360 1.00 42.12 333 GLU A N 1
ATOM 2575 C CA . GLU A 1 333 ? -27.073 18.348 42.379 1.00 42.12 333 GLU A CA 1
ATOM 2576 C C . GLU A 1 333 ? -26.748 19.821 42.634 1.00 42.12 333 GLU A C 1
ATOM 2578 O O . GLU A 1 333 ? -27.129 20.436 43.634 1.00 42.12 333 GLU A O 1
ATOM 2583 N N . GLU A 1 334 ? -25.977 20.374 41.701 1.00 48.66 334 GLU A N 1
ATOM 2584 C CA . GLU A 1 334 ? -25.720 21.796 41.522 1.00 48.66 334 GLU A CA 1
ATOM 2585 C C . GLU A 1 334 ? -27.047 22.575 41.512 1.00 48.66 334 GLU A C 1
ATOM 2587 O O . GLU A 1 334 ? -27.733 22.643 40.499 1.00 48.66 334 GLU A O 1
ATOM 2592 N N . ASP A 1 335 ? -27.448 23.071 42.683 1.00 49.25 335 ASP A N 1
ATOM 2593 C CA . ASP A 1 335 ? -28.027 24.396 42.953 1.00 49.25 335 ASP A CA 1
ATOM 2594 C C . ASP A 1 335 ? -28.580 24.408 44.390 1.00 49.25 335 ASP A C 1
ATOM 2596 O O . ASP A 1 335 ? -29.777 24.605 44.640 1.00 49.25 335 ASP A O 1
ATOM 2600 N N . GLY A 1 336 ? -27.693 24.180 45.365 1.00 56.88 336 GLY A N 1
ATOM 2601 C CA . GLY A 1 336 ? -28.021 24.352 46.778 1.00 5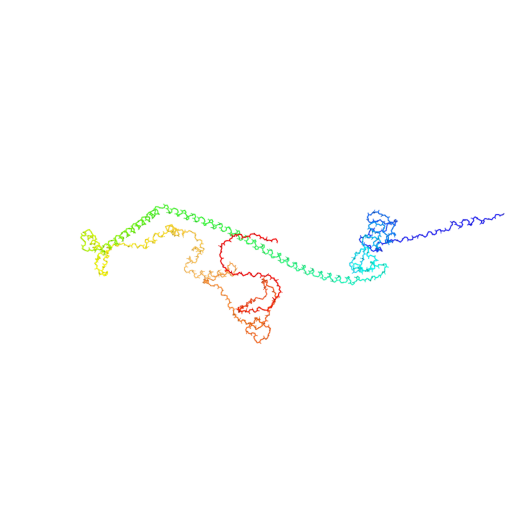6.88 336 GLY A CA 1
ATOM 2602 C C . GLY A 1 336 ? -28.601 25.747 47.024 1.00 56.88 336 GLY A C 1
ATOM 2603 O O . GLY A 1 336 ? -28.132 26.727 46.444 1.00 56.88 336 GLY A O 1
ATOM 2604 N N . LEU A 1 337 ? -29.614 25.844 47.893 1.00 60.00 337 LEU A N 1
ATOM 2605 C CA . LEU A 1 337 ? -30.313 27.093 48.240 1.00 60.00 337 LEU A CA 1
ATOM 2606 C C . LEU A 1 337 ? -29.357 28.271 48.489 1.00 60.00 337 LEU A C 1
ATOM 2608 O O . LEU A 1 337 ? -29.674 29.385 48.097 1.00 60.00 337 LEU A O 1
ATOM 2612 N N . LEU A 1 338 ? -28.155 28.011 49.019 1.00 61.25 338 LEU A N 1
ATOM 2613 C CA . LEU A 1 338 ? -27.093 29.000 49.240 1.00 61.25 338 LEU A CA 1
ATOM 2614 C C . LEU A 1 338 ? -26.661 29.785 47.982 1.00 61.25 338 LEU A C 1
ATOM 2616 O O . LEU A 1 338 ? -26.216 30.924 48.106 1.00 61.25 338 LEU A O 1
ATOM 2620 N N . TRP A 1 339 ? -26.771 29.192 46.790 1.00 60.41 339 TRP A N 1
ATOM 2621 C CA . TRP A 1 339 ? -26.375 29.800 45.512 1.00 60.41 339 TRP A CA 1
ATOM 2622 C C . TRP A 1 339 ? -27.559 30.369 44.718 1.00 60.41 339 TRP A C 1
ATOM 2624 O O . TRP A 1 339 ? -27.355 31.091 43.740 1.00 60.41 339 TRP A O 1
ATOM 2634 N N . LYS A 1 340 ? -28.798 30.149 45.182 1.00 70.19 340 LYS A N 1
ATOM 2635 C CA . LYS A 1 340 ? -29.994 30.841 44.685 1.00 70.19 340 LYS A CA 1
ATOM 2636 C C . LYS A 1 340 ? -30.114 32.199 45.368 1.00 70.19 340 LYS A C 1
ATOM 2638 O O . LYS A 1 340 ? -30.953 32.419 46.234 1.00 70.19 340 LYS A O 1
ATOM 2643 N N . ILE A 1 341 ? -29.253 33.127 44.947 1.00 72.56 341 ILE A N 1
ATOM 2644 C CA . ILE A 1 341 ? -29.211 34.513 45.449 1.00 72.56 341 ILE A CA 1
ATOM 2645 C C . ILE A 1 341 ? -30.591 35.193 45.347 1.00 72.56 341 ILE A C 1
ATOM 2647 O O . ILE A 1 341 ? -30.916 36.039 46.175 1.00 72.56 341 ILE A O 1
ATOM 2651 N N . ASP A 1 342 ? -31.422 34.772 44.390 1.00 73.12 342 ASP A N 1
ATOM 2652 C CA . ASP A 1 342 ? -32.791 35.254 44.192 1.00 73.12 342 ASP A CA 1
ATOM 2653 C C . ASP A 1 342 ? -33.713 35.044 45.412 1.00 73.12 342 ASP A C 1
ATOM 2655 O O . ASP A 1 342 ? -34.616 35.849 45.613 1.00 73.12 342 ASP A O 1
ATOM 2659 N N . GLU A 1 343 ? -33.487 34.014 46.237 1.00 78.25 343 GLU A N 1
ATOM 2660 C CA . GLU A 1 343 ? -34.350 33.664 47.384 1.00 78.25 343 GLU A CA 1
ATOM 2661 C C . GLU A 1 343 ? -34.029 34.487 48.651 1.00 78.25 343 GLU A C 1
ATOM 2663 O O . GLU A 1 343 ? -34.835 34.571 49.575 1.00 78.25 343 GLU A O 1
ATOM 2668 N N . TYR A 1 344 ? -32.845 35.110 48.714 1.00 80.50 344 TYR A N 1
ATOM 2669 C CA . TYR A 1 344 ? -32.381 35.887 49.876 1.00 80.50 344 TYR A CA 1
ATOM 2670 C C . TYR A 1 344 ? -32.623 37.395 49.743 1.00 80.50 344 TYR A C 1
ATOM 2672 O O . TYR A 1 344 ? -32.281 38.165 50.647 1.00 80.50 344 TYR A O 1
ATOM 2680 N N . ILE A 1 345 ? -33.186 37.840 48.620 1.00 81.06 345 ILE A N 1
ATOM 2681 C CA . ILE A 1 345 ? -33.434 39.254 48.353 1.00 81.06 345 ILE A CA 1
ATOM 2682 C C . ILE A 1 345 ? -34.844 39.609 48.843 1.00 81.06 345 ILE A C 1
ATOM 2684 O O . ILE A 1 345 ? -35.802 38.972 48.419 1.00 81.06 345 ILE A O 1
ATOM 2688 N N . PRO A 1 346 ? -35.008 40.634 49.703 1.00 81.31 346 PRO A N 1
ATOM 2689 C CA . PRO A 1 346 ? -36.332 41.094 50.115 1.00 81.31 346 PRO A CA 1
ATOM 2690 C C . PRO A 1 346 ? -37.180 41.524 48.910 1.00 81.31 346 PRO A C 1
ATOM 2692 O O . PRO A 1 346 ? -36.667 42.219 48.031 1.00 81.31 346 PRO A O 1
ATOM 2695 N N . ASP A 1 347 ? -38.480 41.212 48.919 1.00 72.19 347 ASP A N 1
ATOM 2696 C CA . ASP A 1 347 ? -39.410 41.444 47.795 1.00 72.19 347 ASP A CA 1
ATOM 2697 C C . ASP A 1 347 ? -39.353 42.870 47.210 1.00 72.19 347 ASP A C 1
ATOM 2699 O O . ASP A 1 347 ? -39.459 43.059 45.999 1.00 72.19 347 ASP A O 1
ATOM 2703 N N . ASN A 1 348 ? -39.086 43.887 48.039 1.00 82.44 348 ASN A N 1
ATOM 2704 C CA . ASN A 1 348 ? -38.940 45.283 47.602 1.00 82.44 348 ASN A CA 1
ATOM 2705 C C . ASN A 1 348 ? -37.781 45.536 46.617 1.00 82.44 348 ASN A C 1
ATOM 2707 O O . ASN A 1 348 ? -37.779 46.563 45.939 1.00 82.44 348 ASN A O 1
ATOM 2711 N N . PHE A 1 349 ? -36.782 44.655 46.559 1.00 79.50 349 PHE A N 1
ATOM 2712 C CA . PHE A 1 349 ? -35.596 44.807 45.711 1.00 79.50 349 PHE A CA 1
ATOM 2713 C C . PHE A 1 349 ? -35.548 43.806 44.556 1.00 79.50 349 PHE A C 1
ATOM 2715 O O . PHE A 1 349 ? -34.651 43.899 43.716 1.00 79.50 349 PHE A O 1
ATOM 2722 N N . TYR A 1 350 ? -36.514 42.891 44.477 1.00 80.44 350 TYR A N 1
ATOM 2723 C CA . TYR A 1 350 ? -36.500 41.796 43.514 1.00 80.44 350 TYR A CA 1
ATOM 2724 C C . TYR A 1 350 ? -36.557 42.291 42.059 1.00 80.44 350 TYR A C 1
ATOM 2726 O O . TYR A 1 350 ? -35.701 41.930 41.254 1.00 80.44 350 TYR A O 1
ATOM 2734 N N . ASP A 1 351 ? -37.465 43.220 41.740 1.00 79.25 351 ASP A N 1
ATOM 2735 C CA . ASP A 1 351 ? -37.575 43.800 40.388 1.00 79.25 351 ASP A CA 1
ATOM 2736 C C . ASP A 1 351 ? -36.306 44.560 39.967 1.00 79.25 351 ASP A C 1
ATOM 2738 O O . ASP A 1 351 ? -35.840 44.477 38.827 1.00 79.25 351 ASP A O 1
ATOM 2742 N N . SER A 1 352 ? -35.695 45.284 40.908 1.00 83.50 352 SER A N 1
ATOM 2743 C CA . SER A 1 352 ? -34.448 46.011 40.646 1.00 83.50 352 SER A CA 1
ATOM 2744 C C . SER A 1 352 ? -33.280 45.046 40.428 1.00 83.50 352 SER A C 1
ATOM 2746 O O . SER A 1 352 ? -32.450 45.263 39.548 1.00 83.50 352 SER A O 1
ATOM 2748 N N . TRP A 1 353 ? -33.231 43.946 41.179 1.00 84.25 353 TRP A N 1
ATOM 2749 C CA . TRP A 1 353 ? -32.227 42.903 41.005 1.00 84.25 353 TRP A CA 1
ATOM 2750 C C . TRP A 1 353 ? -32.366 42.170 39.667 1.00 84.25 353 TRP A C 1
ATOM 2752 O O . TRP A 1 353 ? -31.362 41.990 38.977 1.00 84.25 353 TRP A O 1
ATOM 2762 N N . GLN A 1 354 ? -33.587 41.811 39.255 1.00 82.62 354 GLN A N 1
ATOM 2763 C CA . GLN A 1 354 ? -33.819 41.135 37.975 1.00 82.62 354 GLN A CA 1
ATOM 2764 C C . GLN A 1 354 ? -33.308 41.964 36.792 1.00 82.62 354 GLN A C 1
ATOM 2766 O O . GLN A 1 354 ? -32.589 41.441 35.942 1.00 82.62 354 GLN A O 1
ATOM 2771 N N . THR A 1 355 ? -33.581 43.272 36.776 1.00 86.88 355 THR A N 1
ATOM 2772 C CA . THR A 1 355 ? -33.096 44.155 35.699 1.00 86.88 355 THR A CA 1
ATOM 2773 C C . THR A 1 355 ? -31.568 44.264 35.650 1.00 86.88 355 THR A C 1
ATOM 2775 O O . THR A 1 355 ? -30.986 44.257 34.565 1.00 86.88 355 THR A O 1
ATOM 2778 N N . ILE A 1 356 ? -30.896 44.316 36.806 1.00 86.19 356 ILE A N 1
ATOM 2779 C CA . ILE A 1 356 ? -29.427 44.355 36.885 1.00 86.19 356 ILE A CA 1
ATOM 2780 C C . ILE A 1 356 ? -28.825 43.024 36.434 1.00 86.19 356 ILE A C 1
ATOM 2782 O O . ILE A 1 356 ? -27.851 43.015 35.679 1.00 86.19 356 ILE A O 1
ATOM 2786 N N . ARG A 1 357 ? -29.407 41.904 36.868 1.00 84.94 357 ARG A N 1
ATOM 2787 C CA . ARG A 1 357 ? -28.985 40.560 36.474 1.00 84.94 357 ARG A CA 1
ATOM 2788 C C . ARG A 1 357 ? -29.100 40.371 34.966 1.00 84.94 357 ARG A C 1
ATOM 2790 O O . ARG A 1 357 ? -28.145 39.918 34.341 1.00 84.94 357 ARG A O 1
ATOM 2797 N N . ASP A 1 358 ? -30.224 40.758 34.376 1.00 85.12 358 ASP A N 1
ATOM 2798 C CA . ASP A 1 358 ? -30.462 40.592 32.943 1.00 85.12 358 ASP A CA 1
ATOM 2799 C C . ASP A 1 358 ? -29.522 41.478 32.115 1.00 85.12 358 ASP A C 1
ATOM 2801 O O . ASP A 1 358 ? -28.938 41.008 31.136 1.00 85.12 358 ASP A O 1
ATOM 2805 N N . LEU A 1 359 ? -29.263 42.712 32.563 1.00 86.94 359 LEU A N 1
ATOM 2806 C CA . LEU A 1 359 ? -28.267 43.592 31.947 1.00 86.94 359 LEU A CA 1
ATOM 2807 C C . LEU A 1 359 ? -26.846 43.019 32.068 1.00 86.94 359 LEU A C 1
ATOM 2809 O O . LEU A 1 359 ? -26.063 43.096 31.122 1.00 86.94 359 LEU A O 1
ATOM 2813 N N . ALA A 1 360 ? -26.501 42.420 33.210 1.00 82.94 360 ALA A N 1
ATOM 2814 C CA . ALA A 1 360 ? -25.199 41.799 33.436 1.00 82.94 360 ALA A CA 1
ATOM 2815 C C . ALA A 1 360 ? -25.006 40.521 32.606 1.00 82.94 360 ALA A C 1
ATOM 2817 O O . ALA A 1 360 ? -23.904 40.285 32.104 1.00 82.94 360 ALA A O 1
ATOM 2818 N N . ILE A 1 361 ? -26.062 39.726 32.408 1.00 80.75 361 ILE A N 1
ATOM 2819 C CA . ILE A 1 361 ? -26.061 38.570 31.502 1.00 80.75 361 ILE A CA 1
ATOM 2820 C C . ILE A 1 361 ? -25.923 39.050 30.057 1.00 80.75 361 ILE A C 1
ATOM 2822 O O . ILE A 1 361 ? -25.087 38.528 29.321 1.00 80.75 361 ILE A O 1
ATOM 2826 N N . GLU A 1 362 ? -26.670 40.077 29.651 1.00 84.06 362 GLU A N 1
ATOM 2827 C CA . GLU A 1 362 ? -26.563 40.661 28.312 1.00 84.06 362 GLU A CA 1
ATOM 2828 C C . GLU A 1 362 ? -25.148 41.195 28.052 1.00 84.06 362 GLU A C 1
ATOM 2830 O O . GLU A 1 362 ? -24.558 40.925 27.002 1.00 84.06 362 GLU A O 1
ATOM 2835 N N . TRP A 1 363 ? -24.561 41.889 29.028 1.00 84.81 363 TRP A N 1
ATOM 2836 C CA . TRP A 1 363 ? -23.203 42.418 28.937 1.00 84.81 363 TRP A CA 1
ATOM 2837 C C . TRP A 1 363 ? -22.155 41.301 28.902 1.00 84.81 363 TRP A C 1
ATOM 2839 O O . TRP A 1 363 ? -21.260 41.321 28.057 1.00 84.81 363 TRP A O 1
ATOM 2849 N N . SER A 1 364 ? -22.312 40.272 29.737 1.00 78.31 364 SER A N 1
ATOM 2850 C CA . SER A 1 364 ? -21.437 39.090 29.769 1.00 78.31 364 SER A CA 1
ATOM 2851 C C . SER A 1 364 ? -21.489 38.283 28.467 1.00 78.31 364 SER A C 1
ATOM 2853 O O . SER A 1 364 ? -20.456 37.810 27.990 1.00 78.31 364 SER A O 1
ATOM 2855 N N . VAL A 1 365 ? -22.668 38.168 27.845 1.00 82.44 365 VAL A N 1
ATOM 2856 C CA . VAL A 1 365 ? -22.842 37.538 26.526 1.00 82.44 365 VAL A CA 1
ATOM 2857 C C . VAL A 1 365 ? -22.242 38.412 25.421 1.00 82.44 365 VAL A C 1
ATOM 2859 O O . VAL A 1 365 ? -21.593 37.897 24.510 1.00 82.44 365 VAL A O 1
ATOM 2862 N N . ARG A 1 366 ? -22.405 39.739 25.494 1.00 79.62 366 ARG A N 1
ATOM 2863 C CA . ARG A 1 366 ? -21.867 40.688 24.503 1.00 79.62 366 ARG A CA 1
ATOM 2864 C C . ARG A 1 366 ? -20.343 40.800 24.547 1.00 79.62 366 ARG A C 1
ATOM 2866 O O . ARG A 1 366 ? -19.725 41.004 23.505 1.00 79.62 366 ARG A O 1
ATOM 2873 N N . LEU A 1 367 ? -19.745 40.634 25.724 1.00 83.25 367 LEU A N 1
ATOM 2874 C CA . LEU A 1 367 ? -18.296 40.568 25.928 1.00 83.25 367 LEU A CA 1
ATOM 2875 C C . LEU A 1 367 ? -17.707 39.168 25.694 1.00 83.25 367 LEU A C 1
ATOM 2877 O O . LEU A 1 367 ? -16.497 38.995 25.807 1.00 83.25 367 LEU A O 1
ATOM 2881 N N . GLY A 1 368 ? -18.538 38.175 25.350 1.00 73.44 368 GLY A N 1
ATOM 2882 C CA . GLY A 1 368 ? -18.097 36.814 25.031 1.00 73.44 368 GLY A CA 1
ATOM 2883 C C . GLY A 1 368 ? -17.601 36.003 26.233 1.00 73.44 368 GLY A C 1
ATOM 2884 O O . GLY A 1 368 ? -16.972 34.967 26.039 1.00 73.44 368 GLY A O 1
ATOM 2885 N N . LEU A 1 369 ? -17.881 36.461 27.457 1.00 74.25 369 LEU A N 1
ATOM 2886 C CA . LEU A 1 369 ? -17.508 35.795 28.709 1.00 74.25 369 LEU A CA 1
ATOM 2887 C C . LEU A 1 369 ? -18.486 34.669 29.080 1.00 74.25 369 LEU A C 1
ATOM 2889 O O . LEU A 1 369 ? -18.106 33.730 29.771 1.00 74.25 369 LEU A O 1
ATOM 2893 N N . ALA A 1 370 ? -19.728 34.738 28.591 1.00 65.94 370 ALA A N 1
ATOM 2894 C CA . ALA A 1 370 ? -20.756 33.722 28.795 1.00 65.94 370 ALA A CA 1
ATOM 2895 C C . ALA A 1 370 ? -21.370 33.272 27.457 1.00 65.94 370 ALA A C 1
ATOM 2897 O O . ALA A 1 370 ? -21.667 34.087 26.580 1.00 65.94 370 ALA A O 1
ATOM 2898 N N . GLY A 1 371 ? -21.573 31.961 27.290 1.00 62.06 371 GLY A N 1
ATOM 2899 C CA . GLY A 1 371 ? -22.300 31.407 26.145 1.00 62.06 371 GLY A CA 1
ATOM 2900 C C . GLY A 1 371 ? -23.775 31.819 26.171 1.00 62.06 371 GLY A C 1
ATOM 2901 O O . GLY A 1 371 ? -24.367 31.926 27.242 1.00 62.06 371 GLY A O 1
ATOM 2902 N N . LYS A 1 372 ? -24.383 32.053 24.997 1.00 56.25 372 LYS A N 1
ATOM 2903 C CA . LYS A 1 372 ? -25.809 32.418 24.888 1.00 56.25 372 LYS A CA 1
ATOM 2904 C C . LYS A 1 372 ? -26.675 31.433 25.695 1.00 56.25 372 LYS A C 1
ATOM 2906 O O . LYS A 1 372 ? -26.521 30.225 25.485 1.00 56.25 372 LYS A O 1
ATOM 2911 N N . PRO A 1 373 ? -27.591 31.904 26.562 1.00 48.00 373 PRO A N 1
ATOM 2912 C CA . PRO A 1 373 ? -28.427 31.011 27.353 1.00 48.00 373 PRO A CA 1
ATOM 2913 C C . PRO A 1 373 ? -29.269 30.118 26.432 1.00 48.00 373 PRO A C 1
ATOM 2915 O O . PRO A 1 373 ? -29.918 30.589 25.493 1.00 48.00 373 PRO A O 1
ATOM 2918 N N . LYS A 1 374 ? -29.231 28.803 26.680 1.00 38.91 374 LYS A N 1
ATOM 2919 C CA . LYS A 1 374 ? -30.110 27.834 26.019 1.00 38.91 374 LYS A CA 1
ATOM 2920 C C . LYS A 1 374 ? -31.539 28.117 26.466 1.00 38.91 374 LYS A C 1
ATOM 2922 O O . LYS A 1 374 ? -31.872 27.940 27.632 1.00 38.91 374 LYS A O 1
ATOM 2927 N N . ASN A 1 375 ? -32.376 28.529 25.522 1.00 34.22 375 ASN A N 1
ATOM 2928 C CA . ASN A 1 375 ? -33.813 28.640 25.723 1.00 34.22 375 ASN A CA 1
ATOM 2929 C C . ASN A 1 375 ? -34.340 27.263 26.176 1.00 34.22 375 ASN A C 1
ATOM 2931 O O . ASN A 1 375 ? -34.239 26.298 25.412 1.00 34.22 375 ASN A O 1
ATOM 2935 N N . LYS A 1 376 ? -34.852 27.150 27.411 1.00 32.22 376 LYS A N 1
ATOM 2936 C CA . LYS A 1 376 ? -35.561 25.956 27.902 1.00 32.22 376 LYS A CA 1
ATOM 2937 C C . LYS A 1 376 ? -36.910 25.871 27.179 1.00 32.22 376 LYS A C 1
ATOM 2939 O O . LYS A 1 376 ? -37.949 26.239 27.709 1.00 32.22 376 LYS A O 1
ATOM 2944 N N . GLY A 1 377 ? -36.873 25.436 25.923 1.00 30.05 377 GLY A N 1
ATOM 2945 C CA . GLY A 1 377 ? -38.028 24.869 25.244 1.00 30.05 377 GLY A CA 1
ATOM 2946 C C . GLY A 1 377 ? -38.254 23.454 25.763 1.00 30.05 377 GLY A C 1
ATOM 2947 O O . GLY A 1 377 ? -37.288 22.716 25.962 1.00 30.05 377 GLY A O 1
ATOM 2948 N N . ASN A 1 378 ? -39.521 23.114 25.996 1.00 29.98 378 ASN A N 1
ATOM 2949 C CA . ASN A 1 378 ? -39.996 21.775 26.334 1.00 29.98 378 ASN A CA 1
ATOM 2950 C C . ASN A 1 378 ? -39.202 20.669 25.631 1.00 29.98 378 ASN A C 1
ATOM 2952 O O . ASN A 1 378 ? -38.905 20.748 24.436 1.00 29.98 378 ASN A O 1
ATOM 2956 N N . GLY A 1 379 ? -38.888 19.632 26.402 1.00 27.11 379 GLY A N 1
ATOM 2957 C CA . GLY A 1 379 ? -38.175 18.462 25.935 1.00 27.11 379 GLY A CA 1
ATOM 2958 C C . GLY A 1 379 ? -38.818 17.816 24.707 1.00 27.11 379 GLY A C 1
ATOM 2959 O O . GLY A 1 379 ? -40.008 17.528 24.684 1.00 27.11 379 GLY A O 1
ATOM 2960 N N . VAL A 1 380 ? -37.934 17.543 23.747 1.00 29.83 380 VAL A N 1
ATOM 2961 C CA . VAL A 1 380 ? -37.907 16.365 22.874 1.00 29.83 380 VAL A CA 1
ATOM 2962 C C . VAL A 1 380 ? -39.072 16.212 21.890 1.00 29.83 380 VAL A C 1
ATOM 2964 O O . VAL A 1 380 ? -39.983 15.423 22.083 1.00 29.83 380 VAL A O 1
ATOM 2967 N N . ASP A 1 381 ? -38.912 16.852 20.733 1.00 29.97 381 ASP A N 1
ATOM 2968 C CA . ASP A 1 381 ? -39.031 16.155 19.452 1.00 29.97 381 ASP A CA 1
ATOM 2969 C C . ASP A 1 381 ? -37.924 16.671 18.524 1.00 29.97 381 ASP A C 1
ATOM 2971 O O . ASP A 1 381 ? -37.743 17.876 18.335 1.00 29.97 381 ASP A O 1
ATOM 2975 N N . GLY A 1 382 ? -37.114 15.744 18.011 1.00 31.16 382 GLY A N 1
ATOM 2976 C CA . GLY A 1 382 ? -35.956 16.034 17.170 1.00 31.16 382 GLY A CA 1
ATOM 2977 C C . GLY A 1 382 ? -36.313 16.794 15.883 1.00 31.16 382 GLY A C 1
ATOM 2978 O O . GLY A 1 382 ? -37.480 16.876 15.490 1.00 31.16 382 GLY A O 1
ATOM 2979 N N . PRO A 1 383 ? -35.310 17.352 15.183 1.00 32.53 383 PRO A N 1
ATOM 2980 C CA . PRO A 1 383 ? -35.540 18.132 13.978 1.00 32.53 383 PRO A CA 1
ATOM 2981 C C . PRO A 1 383 ? -36.294 17.300 12.939 1.00 32.53 383 PRO A C 1
ATOM 2983 O O . PRO A 1 383 ? -35.797 16.295 12.421 1.00 32.53 383 PRO A O 1
ATOM 2986 N N . ARG A 1 384 ? -37.508 17.767 12.621 1.00 27.28 384 ARG A N 1
ATOM 2987 C CA . ARG A 1 384 ? -38.264 17.378 11.434 1.00 27.28 384 ARG A CA 1
ATOM 2988 C C . ARG A 1 384 ? -37.306 17.412 10.247 1.00 27.28 384 ARG A C 1
ATOM 2990 O O . ARG A 1 384 ? -36.766 18.464 9.908 1.00 27.28 384 ARG A O 1
ATOM 2997 N N . LYS A 1 385 ? -37.112 16.255 9.608 1.00 26.73 385 LYS A N 1
ATOM 2998 C CA . LYS A 1 385 ? -36.606 16.189 8.237 1.00 26.73 385 LYS A CA 1
ATOM 2999 C C . LYS A 1 385 ? -37.432 17.178 7.424 1.00 26.73 385 LYS A C 1
ATOM 3001 O O . LYS A 1 385 ? -38.656 17.062 7.392 1.00 26.73 385 LYS A O 1
ATOM 3006 N N . SER A 1 386 ? -36.772 18.151 6.807 1.00 28.03 386 SER A N 1
ATOM 3007 C CA . SER A 1 386 ? -37.382 18.972 5.776 1.00 28.03 386 SER A CA 1
ATOM 3008 C C . SER A 1 386 ? -37.984 18.030 4.741 1.00 28.03 386 SER A C 1
ATOM 3010 O O . SER A 1 386 ? -37.294 17.289 4.039 1.00 28.03 386 SER A O 1
ATOM 3012 N N . GLN A 1 387 ? -39.309 18.006 4.717 1.00 28.19 387 GLN A N 1
ATOM 3013 C CA . GLN A 1 387 ? -40.099 17.338 3.708 1.00 28.19 387 GLN A CA 1
ATOM 3014 C C . GLN A 1 387 ? -39.927 18.173 2.435 1.00 28.19 387 GLN A C 1
ATOM 3016 O O . GLN A 1 387 ? -40.704 19.077 2.149 1.00 28.19 387 GLN A O 1
ATOM 3021 N N . PHE A 1 388 ? -38.828 17.942 1.717 1.00 28.00 388 PHE A N 1
ATOM 3022 C CA . PHE A 1 388 ? -38.708 18.390 0.337 1.00 28.00 388 PHE A CA 1
ATOM 3023 C C . PHE A 1 388 ? -39.792 17.660 -0.471 1.00 28.00 388 PHE A C 1
ATOM 3025 O O . PHE A 1 388 ? -39.947 16.445 -0.298 1.00 28.00 388 PHE A O 1
ATOM 3032 N N . PRO A 1 389 ? -40.573 18.355 -1.317 1.00 29.33 389 PRO A N 1
ATOM 3033 C CA . PRO A 1 389 ? -41.610 17.706 -2.103 1.00 29.33 389 PRO A CA 1
ATOM 3034 C C . PRO A 1 389 ? -40.959 16.681 -3.039 1.00 29.33 389 PRO A C 1
ATOM 3036 O O . PRO A 1 389 ? -40.158 17.025 -3.905 1.00 29.33 389 PRO A O 1
ATOM 3039 N N . LEU A 1 390 ? -41.288 15.403 -2.843 1.00 32.28 390 LEU A N 1
ATOM 3040 C CA . LEU A 1 390 ? -40.950 14.334 -3.776 1.00 32.28 390 LEU A CA 1
ATOM 3041 C C . LEU A 1 390 ? -41.780 14.546 -5.046 1.00 32.28 390 LEU A C 1
ATOM 3043 O O . LEU A 1 390 ? -42.958 14.195 -5.084 1.00 32.28 390 LEU A O 1
ATOM 3047 N N . THR A 1 391 ? -41.189 15.121 -6.090 1.00 44.19 391 THR A N 1
ATOM 3048 C CA . THR A 1 391 ? -41.769 15.073 -7.434 1.00 44.19 391 THR A CA 1
ATOM 3049 C C . THR A 1 391 ? -41.574 13.660 -8.004 1.00 44.19 391 THR A C 1
ATOM 3051 O O . THR A 1 391 ? -40.440 13.183 -8.088 1.00 44.19 391 THR A O 1
ATOM 3054 N N . PRO A 1 392 ? -42.646 12.936 -8.377 1.00 37.12 392 PRO A N 1
ATOM 3055 C CA . PRO A 1 392 ? -42.513 11.594 -8.933 1.00 37.12 392 PRO A CA 1
ATOM 3056 C C . PRO A 1 392 ? -41.870 11.649 -10.331 1.00 37.12 392 PRO A C 1
ATOM 3058 O O . PRO A 1 392 ? -42.398 12.294 -11.237 1.00 37.12 392 PRO A O 1
ATOM 3061 N N . LEU A 1 393 ? -40.730 10.969 -10.498 1.00 41.25 393 LEU A N 1
ATOM 3062 C CA . LEU A 1 393 ? -40.078 10.710 -11.790 1.00 41.25 393 LEU A CA 1
ATOM 3063 C C . LEU A 1 393 ? -40.737 9.491 -12.464 1.00 41.25 393 LEU A C 1
ATOM 3065 O O . LEU A 1 393 ? -41.023 8.499 -11.793 1.00 41.25 393 LEU A O 1
ATOM 3069 N N . ILE A 1 394 ? -40.960 9.555 -13.779 1.00 49.44 394 ILE A N 1
ATOM 3070 C CA . ILE A 1 394 ? -41.516 8.457 -14.594 1.00 49.44 394 ILE A CA 1
ATOM 3071 C C . ILE A 1 394 ? -40.390 7.876 -15.465 1.00 49.44 394 ILE A C 1
ATOM 3073 O O . ILE A 1 394 ? -39.466 8.595 -15.853 1.00 49.44 394 ILE A O 1
ATOM 3077 N N . ILE A 1 395 ? -40.452 6.569 -15.734 1.00 48.59 395 ILE A N 1
ATOM 3078 C CA . ILE A 1 395 ? -39.543 5.866 -16.646 1.00 48.59 395 ILE A CA 1
ATOM 3079 C C . ILE A 1 395 ? -40.131 5.946 -18.064 1.00 48.59 395 ILE A C 1
ATOM 3081 O O . ILE A 1 395 ? -41.262 5.520 -18.276 1.00 48.59 395 ILE A O 1
ATOM 3085 N N . ASP A 1 396 ? -39.377 6.514 -19.008 1.00 49.56 396 ASP A N 1
ATOM 3086 C CA . ASP A 1 396 ? -39.650 6.456 -20.461 1.00 49.56 396 ASP A CA 1
ATOM 3087 C C . ASP A 1 396 ? -39.573 4.992 -20.947 1.00 49.56 396 ASP A C 1
ATOM 3089 O O . ASP A 1 396 ? -38.777 4.222 -20.412 1.00 49.56 396 ASP A O 1
ATOM 3093 N N . ASP A 1 397 ? -40.333 4.615 -21.980 1.00 47.28 397 ASP A N 1
ATOM 3094 C CA . ASP A 1 397 ? -40.294 3.316 -22.681 1.00 47.28 397 ASP A CA 1
ATOM 3095 C C . ASP A 1 397 ? -38.870 2.831 -23.057 1.00 47.28 397 ASP A C 1
ATOM 3097 O O . ASP A 1 397 ? -38.656 1.648 -23.324 1.00 47.28 397 ASP A O 1
ATOM 3101 N N . ARG A 1 398 ? -37.863 3.720 -23.045 1.00 51.53 398 ARG A N 1
ATOM 3102 C CA . ARG A 1 398 ? -36.428 3.416 -23.240 1.00 51.53 398 ARG A CA 1
ATOM 3103 C C . ARG A 1 398 ? -35.596 3.266 -21.952 1.00 51.53 398 ARG A C 1
ATOM 3105 O O . ARG A 1 398 ? -34.372 3.165 -22.036 1.00 51.53 398 ARG A O 1
ATOM 3112 N N . GLY A 1 399 ? -36.208 3.273 -20.768 1.00 52.22 399 GLY A N 1
ATOM 3113 C CA . GLY A 1 399 ? -35.547 2.998 -19.483 1.00 52.22 399 GLY A CA 1
ATOM 3114 C C . GLY A 1 399 ? -34.788 4.170 -18.837 1.00 52.22 399 GLY A C 1
ATOM 3115 O O . GLY A 1 399 ? -33.862 3.934 -18.063 1.00 52.22 399 GLY A O 1
ATOM 3116 N N . ARG A 1 400 ? -35.141 5.430 -19.136 1.00 57.69 400 ARG A N 1
ATOM 3117 C CA . ARG A 1 400 ? -34.507 6.642 -18.560 1.00 57.69 400 ARG A CA 1
ATOM 3118 C C . ARG A 1 400 ? -35.393 7.278 -17.478 1.00 57.69 400 ARG A C 1
ATOM 3120 O O . ARG A 1 400 ? -36.601 7.361 -17.677 1.00 57.69 400 ARG A O 1
ATOM 3127 N N . CYS A 1 401 ? -34.814 7.746 -16.363 1.00 47.41 401 CYS A N 1
ATOM 3128 C CA . CYS A 1 401 ? -35.552 8.453 -15.297 1.00 47.41 401 CYS A CA 1
ATOM 3129 C C . CYS A 1 401 ? -35.670 9.964 -15.652 1.00 47.41 401 CYS A C 1
ATOM 3131 O O . CYS A 1 401 ? -34.642 10.634 -15.756 1.00 47.41 401 CYS A O 1
ATOM 3133 N N . CYS A 1 402 ? -36.891 10.511 -15.819 1.00 53.38 402 CYS A N 1
ATOM 3134 C CA . CYS A 1 402 ? -37.134 11.938 -16.139 1.00 53.38 402 CYS A CA 1
ATOM 3135 C C . CYS A 1 402 ? -38.200 12.596 -15.218 1.00 53.38 402 CYS A C 1
ATOM 3137 O O . CYS A 1 402 ? -39.145 11.917 -14.799 1.00 53.38 402 CYS A O 1
ATOM 3139 N N . PRO A 1 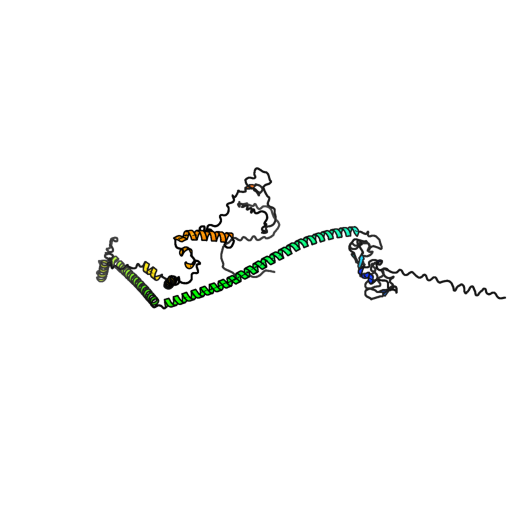403 ? -38.071 13.897 -14.864 1.00 52.25 403 PRO A N 1
ATOM 3140 C CA . PRO A 1 403 ? -39.031 14.601 -14.003 1.00 52.25 403 PRO A CA 1
ATOM 3141 C C . PRO A 1 403 ? -40.318 14.972 -14.755 1.00 52.25 403 PRO A C 1
ATOM 3143 O O . PRO A 1 403 ? -40.285 15.292 -15.942 1.00 52.25 403 PRO A O 1
ATOM 3146 N N . ARG A 1 404 ? -41.461 14.953 -14.054 1.00 47.44 404 ARG A N 1
ATOM 3147 C CA . ARG A 1 404 ? -42.816 15.049 -14.641 1.00 47.44 404 ARG A CA 1
ATOM 3148 C C . ARG A 1 404 ? -43.116 16.355 -15.400 1.00 47.44 404 ARG A C 1
ATOM 3150 O O . ARG A 1 404 ? -44.021 16.366 -16.223 1.00 47.44 404 ARG A O 1
ATOM 3157 N N . GLU A 1 405 ? -42.359 17.427 -15.166 1.00 49.22 405 GLU A N 1
ATOM 3158 C CA . GLU A 1 405 ? -42.546 18.738 -15.821 1.00 49.22 405 GLU A CA 1
ATOM 3159 C C . GLU A 1 405 ? -41.752 18.905 -17.134 1.00 49.22 405 GLU A C 1
ATOM 3161 O O . GLU A 1 405 ? -41.886 19.917 -17.816 1.00 49.22 405 GLU A O 1
ATOM 3166 N N . ALA A 1 406 ? -40.957 17.912 -17.547 1.00 48.03 406 ALA A N 1
ATOM 3167 C CA . ALA A 1 406 ? -40.080 18.023 -18.718 1.00 48.03 406 ALA A CA 1
ATOM 3168 C C . ALA A 1 406 ? -40.707 17.576 -20.058 1.00 48.03 406 ALA A C 1
ATOM 3170 O O . ALA A 1 406 ? -39.993 17.459 -21.051 1.00 48.03 406 ALA A O 1
ATOM 3171 N N . GLN A 1 407 ? -42.024 17.357 -20.145 1.00 42.47 407 GLN A N 1
ATOM 3172 C CA . GLN A 1 407 ? -42.666 16.971 -21.416 1.00 42.47 407 GLN A CA 1
ATOM 3173 C C . GLN A 1 407 ? -42.763 18.108 -22.454 1.00 42.47 407 GLN A C 1
ATOM 3175 O O . GLN A 1 407 ? -43.093 17.838 -23.605 1.00 42.47 407 GLN A O 1
ATOM 3180 N N . ALA A 1 408 ? -42.436 19.355 -22.093 1.00 46.41 408 ALA A N 1
ATOM 3181 C CA . ALA A 1 408 ? -42.523 20.505 -23.002 1.00 46.41 408 ALA A CA 1
ATOM 3182 C C . ALA A 1 408 ? -41.169 21.025 -23.530 1.00 46.41 408 ALA A C 1
ATOM 3184 O O . ALA A 1 408 ? -41.154 21.910 -24.383 1.00 46.41 408 ALA A O 1
ATOM 3185 N N . VAL A 1 409 ? -40.028 20.495 -23.071 1.00 45.06 409 VAL A N 1
ATOM 3186 C CA . VAL A 1 409 ? -38.699 20.952 -23.518 1.00 45.06 409 VAL A CA 1
ATOM 3187 C C . VAL A 1 409 ? -37.859 19.734 -23.887 1.00 45.06 409 VAL A C 1
ATOM 3189 O O . VAL A 1 409 ? -37.323 19.047 -23.023 1.00 45.06 409 VAL A O 1
ATOM 3192 N N . GLY A 1 410 ? -37.801 19.441 -25.187 1.00 42.62 410 GLY A N 1
ATOM 3193 C CA . GLY A 1 410 ? -37.198 18.227 -25.737 1.00 42.62 410 GLY A CA 1
ATOM 3194 C C . GLY A 1 410 ? -35.782 17.908 -25.237 1.00 42.62 410 GLY A C 1
ATOM 3195 O O . GLY A 1 410 ? -34.961 18.803 -25.032 1.00 42.62 410 GLY A O 1
ATOM 3196 N N . ASP A 1 411 ? -35.541 16.601 -25.079 1.00 45.97 411 ASP A N 1
ATOM 3197 C CA . ASP A 1 411 ? -34.296 15.813 -24.957 1.00 45.97 411 ASP A CA 1
ATOM 3198 C C . ASP A 1 411 ? -33.140 16.277 -24.046 1.00 45.97 411 ASP A C 1
ATOM 3200 O O . ASP A 1 411 ? -32.241 15.483 -23.776 1.00 45.97 411 ASP A O 1
ATOM 3204 N N . ARG A 1 412 ? -33.128 17.497 -23.498 1.00 48.16 412 ARG A N 1
ATOM 3205 C CA . ARG A 1 412 ? -31.983 18.000 -22.711 1.00 48.16 412 ARG A CA 1
ATOM 3206 C C . ARG A 1 412 ? -32.034 17.691 -21.214 1.00 48.16 412 ARG A C 1
ATOM 3208 O O . ARG A 1 412 ? -31.035 17.912 -20.537 1.00 48.16 412 ARG A O 1
ATOM 3215 N N . ALA A 1 413 ? -33.151 17.187 -20.689 1.00 47.03 413 ALA A N 1
ATOM 3216 C CA . ALA A 1 413 ? -33.344 17.004 -19.244 1.00 47.03 413 ALA A CA 1
ATOM 3217 C C . ALA A 1 413 ? -33.183 15.554 -18.738 1.00 47.03 413 ALA A C 1
ATOM 3219 O O . ALA A 1 413 ? -33.287 15.322 -17.535 1.00 47.03 413 ALA A O 1
ATOM 3220 N N . CYS A 1 414 ? -32.924 14.577 -19.614 1.00 44.03 414 CYS A N 1
ATOM 3221 C CA . CYS A 1 414 ? -32.855 13.158 -19.244 1.00 44.03 414 CYS A CA 1
ATOM 3222 C C . CYS A 1 414 ? -31.419 12.617 -19.378 1.00 44.03 414 CYS A C 1
ATOM 3224 O O . CYS A 1 414 ? -30.868 12.578 -20.476 1.00 44.03 414 CYS A O 1
ATOM 3226 N N . GLN A 1 415 ? -30.809 12.182 -18.270 1.00 46.72 415 GLN A N 1
ATOM 3227 C CA . GLN A 1 415 ? -29.456 11.602 -18.252 1.00 46.72 415 GLN A CA 1
ATOM 3228 C C . GLN A 1 415 ? -29.486 10.075 -18.432 1.00 46.72 415 GLN A C 1
ATOM 3230 O O . GLN A 1 415 ? -30.328 9.384 -17.859 1.00 46.72 415 GLN A O 1
ATOM 3235 N N . ALA A 1 416 ? -28.554 9.545 -19.231 1.00 38.03 416 ALA A N 1
ATOM 3236 C CA . ALA A 1 416 ? -28.342 8.108 -19.414 1.00 38.03 416 ALA A CA 1
ATOM 3237 C C . ALA A 1 416 ? -27.357 7.563 -18.356 1.00 38.03 416 ALA A C 1
ATOM 3239 O O . ALA A 1 416 ? -26.389 8.252 -18.036 1.00 38.03 416 ALA A O 1
ATOM 3240 N N . PRO A 1 417 ? -27.547 6.341 -17.823 1.00 35.91 417 PRO A N 1
ATOM 3241 C CA . PRO A 1 417 ? -26.589 5.753 -16.891 1.00 35.91 417 PRO A CA 1
ATOM 3242 C C . PRO A 1 417 ? -25.340 5.243 -17.632 1.00 35.91 417 PRO A C 1
ATOM 3244 O O . PRO A 1 417 ? -25.431 4.365 -18.493 1.00 35.91 417 PRO A O 1
ATOM 3247 N N . GLU A 1 418 ? -24.163 5.778 -17.292 1.00 31.70 418 GLU A N 1
ATOM 3248 C CA . GLU A 1 418 ? -22.873 5.285 -17.790 1.00 31.70 418 GLU A CA 1
ATOM 3249 C C . GLU A 1 418 ? -22.551 3.896 -17.212 1.00 31.70 418 GLU A C 1
ATOM 3251 O O . GLU A 1 418 ? -22.638 3.646 -16.008 1.00 31.70 418 GLU A O 1
ATOM 3256 N N . ARG A 1 419 ? -22.169 2.965 -18.093 1.00 33.50 419 ARG A N 1
ATOM 3257 C CA . ARG A 1 419 ? -21.756 1.603 -17.738 1.00 33.50 419 ARG A CA 1
ATOM 3258 C C . ARG A 1 419 ? -20.320 1.602 -17.219 1.00 33.50 419 ARG A C 1
ATOM 3260 O O . ARG A 1 419 ? -19.421 1.456 -18.030 1.00 33.50 419 ARG A O 1
ATOM 3267 N N . HIS A 1 420 ? -20.092 1.648 -15.907 1.00 27.77 420 HIS A N 1
ATOM 3268 C CA . HIS A 1 420 ? -18.841 1.148 -15.322 1.00 27.77 420 HIS A CA 1
ATOM 3269 C C . HIS A 1 420 ? -19.034 0.631 -13.885 1.00 27.77 420 HIS A C 1
ATOM 3271 O O . HIS A 1 420 ? -19.528 1.332 -13.012 1.00 27.77 420 HIS A O 1
ATOM 3277 N N . SER A 1 421 ? -18.640 -0.634 -13.692 1.00 26.45 421 SER A N 1
ATOM 3278 C CA . SER A 1 421 ? -18.124 -1.280 -12.470 1.00 26.45 421 SER A CA 1
ATOM 3279 C C . SER A 1 421 ? -18.624 -0.800 -11.098 1.00 26.45 421 SER A C 1
ATOM 3281 O O . SER A 1 421 ? -18.262 0.260 -10.597 1.00 26.45 421 SER A O 1
ATOM 3283 N N . PHE A 1 422 ? -19.337 -1.704 -10.428 1.00 27.50 422 PHE A N 1
ATOM 3284 C CA . PHE A 1 422 ? -19.732 -1.655 -9.023 1.00 27.50 422 PHE A CA 1
ATOM 3285 C C . PHE A 1 422 ? -18.498 -1.576 -8.095 1.00 27.50 422 PHE A C 1
ATOM 3287 O O . PHE A 1 422 ? -17.929 -2.595 -7.710 1.00 27.50 422 PHE A O 1
ATOM 3294 N N . GLN A 1 423 ? -18.083 -0.370 -7.708 1.00 26.42 423 GLN A N 1
ATOM 3295 C CA . GLN A 1 423 ? -17.255 -0.134 -6.522 1.00 26.42 423 GLN A CA 1
ATOM 3296 C C . GLN A 1 423 ? -17.814 1.060 -5.748 1.00 26.42 423 GLN A C 1
ATOM 3298 O O . GLN A 1 423 ? -18.096 2.117 -6.306 1.00 26.42 423 GLN A O 1
ATOM 3303 N N . ARG A 1 424 ? -18.016 0.861 -4.442 1.00 29.22 424 ARG A N 1
ATOM 3304 C CA . ARG A 1 424 ? -18.491 1.890 -3.513 1.00 29.22 424 ARG A CA 1
ATOM 3305 C C . ARG A 1 424 ? -17.454 3.012 -3.453 1.00 29.22 424 ARG A C 1
ATOM 3307 O O . ARG A 1 424 ? -16.348 2.791 -2.975 1.00 29.22 424 ARG A O 1
ATOM 3314 N N . GLY A 1 425 ? -17.832 4.204 -3.899 1.00 24.34 425 GLY A N 1
ATOM 3315 C CA . GLY A 1 425 ? -17.034 5.418 -3.779 1.00 24.34 425 GLY A CA 1
ATOM 3316 C C . GLY A 1 425 ? -17.953 6.630 -3.683 1.00 24.34 425 GLY A C 1
ATOM 3317 O O . GLY A 1 425 ? -18.751 6.884 -4.579 1.00 24.34 425 GLY A O 1
ATOM 3318 N N . TYR A 1 426 ? -17.866 7.347 -2.566 1.00 26.64 426 TYR A N 1
ATOM 3319 C CA . TYR A 1 426 ? -18.537 8.625 -2.338 1.00 26.64 426 TYR A CA 1
ATOM 3320 C C . TYR A 1 426 ? -17.845 9.695 -3.200 1.00 26.64 426 TYR A C 1
ATOM 3322 O O . TYR A 1 426 ? -16.640 9.890 -3.061 1.00 26.64 426 TYR A O 1
ATOM 3330 N N . SER A 1 427 ? -18.576 10.394 -4.074 1.00 26.23 427 SER A N 1
ATOM 3331 C CA . SER A 1 427 ? -18.050 11.550 -4.816 1.00 26.23 427 SER A CA 1
ATOM 3332 C C . SER A 1 427 ? -18.761 12.824 -4.366 1.00 26.23 427 SER A C 1
ATOM 3334 O O . SER A 1 427 ? -19.946 13.024 -4.629 1.00 26.23 427 SER A O 1
ATOM 3336 N N . GLN A 1 428 ? -18.029 13.685 -3.655 1.00 32.28 428 GLN A N 1
ATOM 3337 C CA . GLN A 1 428 ? -18.437 15.047 -3.318 1.00 32.28 428 GLN A CA 1
ATOM 3338 C C . GLN A 1 428 ? -18.267 15.947 -4.547 1.00 32.28 428 GLN A C 1
ATOM 3340 O O . GLN A 1 428 ? -17.237 16.596 -4.701 1.00 32.28 428 GLN A O 1
ATOM 3345 N N . LYS A 1 429 ? -19.263 15.994 -5.431 1.00 31.12 429 LYS A N 1
ATOM 3346 C CA . LYS A 1 429 ? -19.486 17.118 -6.354 1.00 31.12 429 LYS A CA 1
ATOM 3347 C C . LYS A 1 429 ? -20.923 17.028 -6.868 1.00 31.12 429 LYS A C 1
ATOM 3349 O O . LYS A 1 429 ? -21.263 16.087 -7.570 1.00 31.12 429 LYS A O 1
ATOM 3354 N N . HIS A 1 430 ? -21.729 18.022 -6.488 1.00 33.44 430 HIS A N 1
ATOM 3355 C CA . HIS A 1 430 ? -23.183 18.155 -6.687 1.00 33.44 430 HIS A CA 1
ATOM 3356 C C . HIS A 1 430 ? -24.038 17.281 -5.751 1.00 33.44 430 HIS A C 1
ATOM 3358 O O . HIS A 1 430 ? -24.267 16.100 -5.979 1.00 33.44 430 HIS A O 1
ATOM 3364 N N . GLY A 1 431 ? -24.510 17.888 -4.656 1.00 30.56 431 GLY A N 1
ATOM 3365 C CA . GLY A 1 431 ? -25.330 17.251 -3.624 1.00 30.56 431 GLY A CA 1
ATOM 3366 C C . GLY A 1 431 ? -26.763 16.944 -4.065 1.00 30.56 431 GLY A C 1
ATOM 3367 O O . GLY A 1 431 ? -27.690 17.608 -3.615 1.00 30.56 431 GLY A O 1
ATOM 3368 N N . VAL A 1 432 ? -26.948 15.919 -4.901 1.00 30.41 432 VAL A N 1
ATOM 3369 C CA . VAL A 1 432 ? -28.260 15.320 -5.198 1.00 30.41 432 VAL A CA 1
ATOM 3370 C C . VAL A 1 432 ? -28.113 13.796 -5.229 1.00 30.41 432 VAL A C 1
ATOM 3372 O O . VAL A 1 432 ? -27.454 13.245 -6.106 1.00 30.41 432 VAL A O 1
ATOM 3375 N N . ALA A 1 433 ? -28.716 13.100 -4.264 1.00 27.06 433 ALA A N 1
ATOM 3376 C CA . ALA A 1 433 ? -28.794 11.641 -4.258 1.00 27.06 433 ALA A CA 1
ATOM 3377 C C . ALA A 1 433 ? -30.051 11.196 -5.026 1.00 27.06 433 ALA A C 1
ATOM 3379 O O . ALA A 1 433 ? -31.168 11.442 -4.576 1.00 27.06 433 ALA A O 1
ATOM 3380 N N . LEU A 1 434 ? -29.882 10.554 -6.186 1.00 31.44 434 LEU A N 1
ATOM 3381 C CA . LEU A 1 434 ? -30.979 9.980 -6.978 1.00 31.44 434 LEU A CA 1
ATOM 3382 C C . LEU A 1 434 ? -31.201 8.505 -6.601 1.00 31.44 434 LEU A C 1
ATOM 3384 O O . LEU A 1 434 ? -30.270 7.703 -6.626 1.00 31.44 434 LEU A O 1
ATOM 3388 N N . TRP A 1 435 ? -32.443 8.142 -6.274 1.00 24.89 435 TRP A N 1
ATOM 3389 C CA . TRP A 1 435 ? -32.886 6.766 -6.008 1.00 24.89 435 TRP A CA 1
ATOM 3390 C C . TRP A 1 435 ? -33.988 6.405 -7.020 1.00 24.89 435 TRP A C 1
ATOM 3392 O O . TRP A 1 435 ? -35.086 6.950 -6.932 1.00 24.89 435 TRP A O 1
ATOM 3402 N N . CYS A 1 436 ? -33.735 5.497 -7.973 1.00 26.83 436 CYS A N 1
ATOM 3403 C CA . CYS A 1 436 ? -34.797 4.900 -8.803 1.00 26.83 436 CYS A CA 1
ATOM 3404 C C . CYS A 1 436 ? -35.152 3.515 -8.206 1.00 26.83 436 CYS A C 1
ATOM 3406 O O . CYS A 1 436 ? -34.317 2.613 -8.166 1.00 26.83 436 CYS A O 1
ATOM 3408 N N . ARG A 1 437 ? -36.382 3.355 -7.688 1.00 26.95 437 ARG A N 1
ATOM 3409 C CA . ARG A 1 437 ? -36.901 2.107 -7.089 1.00 26.95 437 ARG A CA 1
ATOM 3410 C C . ARG A 1 437 ? -37.769 1.380 -8.125 1.00 26.95 437 ARG A C 1
ATOM 3412 O O . ARG A 1 437 ? -38.896 1.796 -8.371 1.00 26.95 437 ARG A O 1
ATOM 3419 N N . GLY A 1 438 ? -37.242 0.326 -8.748 1.00 28.36 438 GLY A N 1
ATOM 3420 C CA . GLY A 1 438 ? -37.980 -0.509 -9.706 1.00 28.36 438 GLY A CA 1
ATOM 3421 C C . GLY A 1 438 ? -38.826 -1.586 -9.017 1.00 28.36 438 GLY A C 1
ATOM 3422 O O . GLY A 1 438 ? -38.371 -2.219 -8.066 1.00 28.36 438 GLY A O 1
ATOM 3423 N N . ARG A 1 439 ? -40.061 -1.774 -9.496 1.00 25.86 439 ARG A N 1
ATOM 3424 C CA . ARG A 1 439 ? -41.004 -2.838 -9.112 1.00 25.86 439 ARG A CA 1
ATOM 3425 C C . ARG A 1 439 ? -40.623 -4.117 -9.877 1.00 25.86 439 ARG A C 1
ATOM 3427 O O . ARG A 1 439 ? -40.428 -4.050 -11.085 1.00 25.86 439 ARG A O 1
ATOM 3434 N N . VAL A 1 440 ? -40.471 -5.246 -9.185 1.00 26.19 440 VAL A N 1
ATOM 3435 C CA . VAL A 1 440 ? -40.172 -6.550 -9.804 1.00 26.19 440 VAL A CA 1
ATOM 3436 C C . VAL A 1 440 ? -41.470 -7.104 -10.391 1.00 26.19 440 VAL A C 1
ATOM 3438 O O . VAL A 1 440 ? -42.357 -7.478 -9.630 1.00 26.19 440 VAL A O 1
ATOM 3441 N N . GLU A 1 441 ? -41.591 -7.132 -11.718 1.00 27.80 441 GLU A N 1
ATOM 3442 C CA . GLU A 1 441 ? -42.568 -7.976 -12.416 1.00 27.80 441 GLU A CA 1
ATOM 3443 C C . GLU A 1 441 ? -41.864 -9.209 -12.997 1.00 27.80 441 GLU A C 1
ATOM 3445 O O . GLU A 1 441 ? -40.722 -9.146 -13.459 1.00 27.80 441 GLU A O 1
ATOM 3450 N N . GLU A 1 442 ? -42.549 -10.347 -12.896 1.00 30.72 442 GLU A N 1
ATOM 3451 C CA . GLU A 1 442 ? -42.111 -11.685 -13.287 1.00 30.72 442 GLU A CA 1
ATOM 3452 C C . GLU A 1 442 ? -41.745 -11.761 -14.777 1.00 30.72 442 GLU A C 1
ATOM 3454 O O . GLU A 1 442 ? -42.608 -11.802 -15.652 1.00 30.72 442 GLU A O 1
ATOM 3459 N N . ALA A 1 443 ? -40.450 -11.854 -15.084 1.00 26.59 443 ALA A N 1
ATOM 3460 C CA . ALA A 1 443 ? -39.989 -12.209 -16.421 1.00 26.59 443 ALA A CA 1
ATOM 3461 C C . ALA A 1 443 ? -39.824 -13.734 -16.526 1.00 26.59 443 ALA A C 1
ATOM 3463 O O . ALA A 1 443 ? -38.846 -14.318 -16.055 1.00 26.59 443 ALA A O 1
ATOM 3464 N N . ARG A 1 444 ? -40.802 -14.375 -17.170 1.00 25.62 444 ARG A N 1
ATOM 3465 C CA . ARG A 1 444 ? -40.756 -15.756 -17.665 1.00 25.62 444 ARG A CA 1
ATOM 3466 C C . ARG A 1 444 ? -39.741 -15.825 -18.815 1.00 25.62 444 ARG A C 1
ATOM 3468 O O . ARG A 1 444 ? -39.992 -15.274 -19.881 1.00 25.62 444 ARG A O 1
ATOM 3475 N N . TRP A 1 445 ? -38.590 -16.465 -18.600 1.00 25.39 445 TRP A N 1
ATOM 3476 C CA . TRP A 1 445 ? -37.570 -16.651 -19.640 1.00 25.39 445 TRP A CA 1
ATOM 3477 C C . TRP A 1 445 ? -37.719 -18.014 -20.323 1.00 25.39 445 TRP A C 1
ATOM 3479 O O . TRP A 1 445 ? -37.490 -19.058 -19.713 1.00 25.39 445 TRP A O 1
ATOM 3489 N N . ASP A 1 446 ? -38.080 -17.980 -21.607 1.00 24.42 446 ASP A N 1
ATOM 3490 C CA . ASP A 1 446 ? -38.026 -19.116 -22.526 1.00 24.42 446 ASP A CA 1
ATOM 3491 C C . ASP A 1 446 ? -36.564 -19.494 -22.824 1.00 24.42 446 ASP A C 1
ATOM 3493 O O . ASP A 1 446 ? -35.812 -18.770 -23.479 1.00 24.42 446 ASP A O 1
ATOM 3497 N N . LEU A 1 447 ? -36.159 -20.672 -22.349 1.00 26.09 447 LEU A N 1
ATOM 3498 C CA . LEU A 1 447 ? -34.878 -21.306 -22.647 1.00 26.09 447 LEU A CA 1
ATOM 3499 C C . LEU A 1 447 ? -34.932 -21.969 -24.029 1.00 26.09 447 LEU A C 1
ATOM 3501 O O . LEU A 1 447 ? -35.330 -23.126 -24.165 1.00 26.09 447 LEU A O 1
ATOM 3505 N N . ARG A 1 448 ? -34.473 -21.270 -25.072 1.00 28.52 448 ARG A N 1
ATOM 3506 C CA . ARG A 1 448 ? -34.031 -21.936 -26.308 1.00 28.52 448 ARG A CA 1
ATOM 3507 C C . ARG A 1 448 ? -32.947 -21.138 -27.039 1.00 28.52 448 ARG A C 1
ATOM 3509 O O . ARG A 1 448 ? -33.252 -20.291 -27.869 1.00 28.52 448 ARG A O 1
ATOM 3516 N N . ARG A 1 449 ? -31.691 -21.501 -26.739 1.00 30.66 449 ARG A N 1
ATOM 3517 C CA . ARG A 1 449 ? -30.440 -21.422 -27.538 1.00 30.66 449 ARG A CA 1
ATOM 3518 C C . ARG A 1 449 ? -29.281 -20.834 -26.734 1.00 30.66 449 ARG A C 1
ATOM 3520 O O . ARG A 1 449 ? -29.077 -19.629 -26.737 1.00 30.66 449 ARG A O 1
ATOM 3527 N N . ALA A 1 450 ? -28.490 -21.715 -26.131 1.00 28.56 450 ALA A N 1
ATOM 3528 C CA . ALA A 1 450 ? -27.043 -21.554 -25.988 1.00 28.56 450 ALA A CA 1
ATOM 3529 C C . ALA A 1 450 ? -26.468 -22.888 -25.487 1.00 28.56 450 ALA A C 1
ATOM 3531 O O . ALA A 1 450 ? -26.412 -23.143 -24.287 1.00 28.56 450 ALA A O 1
ATOM 3532 N N . GLY A 1 451 ? -26.110 -23.765 -26.426 1.00 28.36 451 GLY A N 1
ATOM 3533 C CA . GLY A 1 451 ? -25.077 -24.763 -26.173 1.00 28.36 451 GLY A CA 1
ATOM 3534 C C . GLY A 1 451 ? -23.711 -24.074 -26.185 1.00 28.36 451 GLY A C 1
ATOM 3535 O O . GLY A 1 451 ? -23.542 -23.054 -26.850 1.00 28.36 451 GLY A O 1
ATOM 3536 N N . ASP A 1 452 ? -22.770 -24.654 -25.448 1.00 30.61 452 ASP A N 1
ATOM 3537 C CA . ASP A 1 452 ? -21.342 -24.324 -25.417 1.00 30.61 452 ASP A CA 1
ATOM 3538 C C . ASP A 1 452 ? -20.921 -23.002 -24.762 1.00 30.61 452 ASP A C 1
ATOM 3540 O O . ASP A 1 452 ? -20.564 -22.009 -25.401 1.00 30.61 452 ASP A O 1
ATOM 3544 N N . ARG A 1 453 ? -20.772 -23.057 -23.435 1.00 33.62 453 ARG A N 1
ATOM 3545 C CA . ARG A 1 453 ? -19.449 -23.217 -22.793 1.00 33.62 453 ARG A CA 1
ATOM 3546 C C . ARG A 1 453 ? -19.605 -23.125 -21.277 1.00 33.62 453 ARG A C 1
ATOM 3548 O O . ARG A 1 453 ? -20.171 -22.172 -20.751 1.00 33.62 453 ARG A O 1
ATOM 3555 N N . GLY A 1 454 ? -19.116 -24.152 -20.589 1.00 31.33 454 GLY A N 1
ATOM 3556 C CA . GLY A 1 454 ? -19.151 -24.242 -19.139 1.00 31.33 454 GLY A CA 1
ATOM 3557 C C . GLY A 1 454 ? -18.282 -23.180 -18.476 1.00 31.33 454 GLY A C 1
ATOM 3558 O O . GLY A 1 454 ? -17.149 -22.958 -18.887 1.00 31.33 454 GLY A O 1
ATOM 3559 N N . LEU A 1 455 ? -18.821 -22.571 -17.423 1.00 29.30 455 LEU A N 1
ATOM 3560 C CA . LEU A 1 455 ? -18.061 -22.019 -16.307 1.00 29.30 455 LEU A CA 1
ATOM 3561 C C . LEU A 1 455 ? -19.003 -21.878 -15.107 1.00 29.30 455 LEU A C 1
ATOM 3563 O O . LEU A 1 455 ? -19.998 -21.157 -15.133 1.00 29.30 455 LEU A O 1
ATOM 3567 N N . HIS A 1 456 ? -18.683 -22.647 -14.069 1.00 30.09 456 HIS A N 1
ATOM 3568 C CA . HIS A 1 456 ? -19.331 -22.652 -12.768 1.00 30.09 456 HIS A CA 1
ATOM 3569 C C . HIS A 1 456 ? -19.269 -21.268 -12.110 1.00 30.09 456 HIS A C 1
ATOM 3571 O O . HIS A 1 456 ? -18.186 -20.774 -11.813 1.00 30.09 456 HIS A O 1
ATOM 3577 N N . LEU A 1 457 ? -20.426 -20.703 -11.766 1.00 27.81 457 LEU A N 1
ATOM 3578 C CA . LEU A 1 457 ? -20.545 -19.639 -10.770 1.00 27.81 457 LEU A CA 1
ATOM 3579 C C . LEU A 1 457 ? -21.638 -20.034 -9.774 1.00 27.81 457 LEU A C 1
ATOM 3581 O O . LEU A 1 457 ? -22.832 -19.974 -10.057 1.00 27.81 457 LEU A O 1
ATOM 3585 N N . ARG A 1 458 ? -21.192 -20.494 -8.599 1.00 29.52 458 ARG A N 1
ATOM 3586 C CA . ARG A 1 458 ? -22.017 -20.682 -7.401 1.00 29.52 458 ARG A CA 1
ATOM 3587 C C . ARG A 1 458 ? -22.587 -19.323 -6.983 1.00 29.52 458 ARG A C 1
ATOM 3589 O O . ARG A 1 458 ? -21.841 -18.462 -6.525 1.00 29.52 458 ARG A O 1
ATOM 3596 N N . ALA A 1 459 ? -23.898 -19.152 -7.115 1.00 28.05 459 ALA A N 1
ATOM 3597 C CA . ALA A 1 459 ? -24.632 -18.061 -6.489 1.00 28.05 459 ALA A CA 1
ATOM 3598 C C . ALA A 1 459 ? -24.853 -18.393 -5.004 1.00 28.05 459 ALA A C 1
ATOM 3600 O O . ALA A 1 459 ? -25.491 -19.392 -4.673 1.00 28.05 459 ALA A O 1
ATOM 3601 N N . LEU A 1 460 ? -24.301 -17.569 -4.114 1.00 26.94 460 LEU A N 1
ATOM 3602 C CA . LEU A 1 460 ? -24.545 -17.624 -2.674 1.00 26.94 460 LEU A CA 1
ATOM 3603 C C . LEU A 1 460 ? -25.710 -16.680 -2.353 1.00 26.94 460 LEU A C 1
ATOM 3605 O O . LEU A 1 460 ? -25.555 -15.461 -2.319 1.00 26.94 460 LEU A O 1
ATOM 3609 N N . LEU A 1 461 ? -26.888 -17.272 -2.165 1.00 28.31 461 LEU A N 1
ATOM 3610 C CA . LEU A 1 461 ? -28.040 -16.664 -1.507 1.00 28.31 461 LEU A CA 1
ATOM 3611 C C . LEU A 1 461 ? -27.735 -16.569 -0.006 1.00 28.31 461 LEU A C 1
ATOM 3613 O O . LEU A 1 461 ? -27.463 -17.584 0.630 1.00 28.31 461 LEU A O 1
ATOM 3617 N N . LEU A 1 462 ? -27.800 -15.368 0.565 1.00 26.91 462 LEU A N 1
ATOM 3618 C CA . LEU A 1 462 ? -27.870 -15.167 2.011 1.00 26.91 462 LEU A CA 1
ATOM 3619 C C . LEU A 1 462 ? -29.153 -14.398 2.322 1.00 26.91 462 LEU A C 1
ATOM 3621 O O . LEU A 1 462 ? -29.245 -13.190 2.104 1.00 26.91 462 LEU A O 1
ATOM 3625 N N . TRP A 1 463 ? -30.136 -15.141 2.823 1.00 25.58 463 TRP A N 1
ATOM 3626 C CA . TRP A 1 463 ? -31.255 -14.628 3.601 1.00 25.58 463 TRP A CA 1
ATOM 3627 C C . TRP A 1 463 ? -31.064 -15.082 5.051 1.00 25.58 463 TRP A C 1
ATOM 3629 O O . TRP A 1 463 ? -30.550 -16.167 5.315 1.00 25.58 463 TRP A O 1
ATOM 3639 N N . GLN A 1 464 ? -31.412 -14.186 5.967 1.00 29.14 464 GLN A N 1
ATOM 3640 C CA . GLN A 1 464 ? -31.273 -14.305 7.415 1.00 29.14 464 GLN A CA 1
ATOM 3641 C C . GLN A 1 464 ? -32.132 -15.435 8.004 1.00 29.14 464 GLN A C 1
ATOM 3643 O O . GLN A 1 464 ? -33.267 -15.628 7.578 1.00 29.14 464 GLN A O 1
ATOM 3648 N N . GLY A 1 465 ? -31.636 -16.060 9.078 1.00 29.34 465 GLY A N 1
ATOM 3649 C CA . GLY A 1 465 ? -32.462 -16.726 10.093 1.00 29.34 465 GLY A CA 1
ATOM 3650 C C . GLY A 1 465 ? -31.981 -18.126 10.483 1.00 29.34 465 GLY A C 1
ATOM 3651 O O . GLY A 1 465 ? -31.817 -18.958 9.603 1.00 29.34 465 GLY A O 1
ATOM 3652 N N . TYR A 1 466 ? -31.867 -18.364 11.800 1.00 28.56 466 TYR A N 1
ATOM 3653 C CA . TYR A 1 466 ? -31.609 -19.621 12.549 1.00 28.56 466 TYR A CA 1
ATOM 3654 C C . TYR A 1 466 ? -30.205 -19.806 13.185 1.00 28.56 466 TYR A C 1
ATOM 3656 O O . TYR A 1 466 ? -29.226 -19.243 12.699 1.00 28.56 466 TYR A O 1
ATOM 3664 N N . PRO A 1 467 ? -30.131 -20.443 14.382 1.00 30.67 467 PRO A N 1
ATOM 3665 C CA . PRO A 1 467 ? -29.417 -19.951 15.558 1.00 30.67 467 PRO A CA 1
ATOM 3666 C C . PRO A 1 467 ? -28.131 -20.739 15.851 1.00 30.67 467 PRO A C 1
ATOM 3668 O O . PRO A 1 467 ? -27.826 -21.751 15.228 1.00 30.67 467 PRO A O 1
ATOM 3671 N N . LYS A 1 468 ? -27.380 -20.241 16.840 1.00 40.44 468 LYS A N 1
ATOM 3672 C CA . LYS A 1 468 ? -26.144 -20.823 17.375 1.00 40.44 468 LYS A CA 1
ATOM 3673 C C . LYS A 1 468 ? -26.366 -22.235 17.930 1.00 40.44 468 LYS A C 1
ATOM 3675 O O . LYS A 1 468 ? -26.860 -22.368 19.038 1.00 40.44 468 LYS A O 1
ATOM 3680 N N . GLU A 1 469 ? -25.874 -23.243 17.224 1.00 36.25 469 GLU A N 1
ATOM 3681 C CA . GLU A 1 469 ? -25.330 -24.473 17.806 1.00 36.25 469 GLU A CA 1
ATOM 3682 C C . GLU A 1 469 ? -24.511 -25.200 16.732 1.00 36.25 469 GLU A C 1
ATOM 3684 O O . GLU A 1 469 ? -24.903 -25.233 15.571 1.00 36.25 469 GLU A O 1
ATOM 3689 N N . GLN A 1 470 ? -23.368 -25.766 17.130 1.00 35.12 470 GLN A N 1
ATOM 3690 C CA . GLN A 1 470 ? -22.378 -26.478 16.298 1.00 35.12 470 GLN A CA 1
ATOM 3691 C C . GLN A 1 470 ? -21.285 -25.609 15.645 1.00 35.12 470 GLN A C 1
ATOM 3693 O O . GLN A 1 470 ? -21.097 -25.568 14.432 1.00 35.12 470 GLN A O 1
ATOM 3698 N N . GLN A 1 471 ? -20.457 -24.987 16.490 1.00 39.50 471 GLN A N 1
ATOM 3699 C CA . GLN A 1 471 ? -19.036 -24.849 16.164 1.00 39.50 471 GLN A CA 1
ATOM 3700 C C . GLN A 1 471 ? -18.378 -26.229 16.298 1.00 39.50 471 GLN A C 1
ATOM 3702 O O . GLN A 1 471 ? -18.300 -26.771 17.397 1.00 39.50 471 GLN A O 1
ATOM 3707 N N . GLY A 1 472 ? -17.891 -26.799 15.195 1.00 33.09 472 GLY A N 1
ATOM 3708 C CA . GLY A 1 472 ? -17.047 -27.989 15.257 1.00 33.09 472 GLY A CA 1
ATOM 3709 C C . GLY A 1 472 ? -16.835 -28.677 13.912 1.00 33.09 472 GLY A C 1
ATOM 3710 O O . GLY A 1 472 ? -17.750 -29.313 13.405 1.00 33.09 472 GLY A O 1
ATOM 3711 N N . ARG A 1 473 ? -15.575 -28.666 13.442 1.00 31.73 473 ARG A N 1
ATOM 3712 C CA . ARG A 1 473 ? -15.031 -29.337 12.235 1.00 31.73 473 ARG A CA 1
ATOM 3713 C C . ARG A 1 473 ? -15.399 -28.582 10.937 1.00 31.73 473 ARG A C 1
ATOM 3715 O O . ARG A 1 473 ? -16.536 -28.200 10.748 1.00 31.73 473 ARG A O 1
ATOM 3722 N N . ILE A 1 474 ? -14.516 -28.291 9.983 1.00 30.84 474 ILE A N 1
ATOM 3723 C CA . ILE A 1 474 ? -13.392 -29.060 9.443 1.00 30.84 474 ILE A CA 1
ATOM 3724 C C . ILE A 1 474 ? -12.341 -28.077 8.885 1.00 30.84 474 ILE A C 1
ATOM 3726 O O . ILE A 1 474 ? -12.652 -27.215 8.066 1.00 30.84 474 ILE A O 1
ATOM 3730 N N . LEU A 1 475 ? -11.093 -28.249 9.326 1.00 31.95 475 LEU A N 1
ATOM 3731 C CA . LEU A 1 475 ? -9.868 -27.797 8.662 1.00 31.95 475 LEU A CA 1
ATOM 3732 C C . LEU A 1 475 ? -9.547 -28.740 7.488 1.00 31.95 475 LEU A C 1
ATOM 3734 O O . LEU A 1 475 ? -9.534 -29.948 7.700 1.00 31.95 475 LEU A O 1
ATOM 3738 N N . GLN A 1 476 ? -9.239 -28.177 6.312 1.00 32.25 476 GLN A N 1
ATOM 3739 C CA . GLN A 1 476 ? -8.108 -28.492 5.404 1.00 32.25 476 GLN A CA 1
ATOM 3740 C C . GLN A 1 476 ? -8.460 -28.291 3.909 1.00 32.25 476 GLN A C 1
ATOM 3742 O O . GLN A 1 476 ? -9.516 -28.745 3.465 1.00 32.25 476 GLN A O 1
ATOM 3747 N N . PRO A 1 477 ? -7.577 -27.647 3.114 1.00 31.59 477 PRO A N 1
ATOM 3748 C CA . PRO A 1 477 ? -7.697 -27.555 1.658 1.00 31.59 477 PRO A CA 1
ATOM 3749 C C . PRO A 1 477 ? -7.048 -28.770 0.958 1.00 31.59 477 PRO A C 1
ATOM 3751 O O . PRO A 1 477 ? -6.017 -29.255 1.434 1.00 31.59 477 PRO A O 1
ATOM 3754 N N . PRO A 1 478 ? -7.585 -29.263 -0.174 1.00 42.41 478 PRO A N 1
ATOM 3755 C CA . PRO A 1 478 ? -6.868 -30.211 -1.015 1.00 42.41 478 PRO A CA 1
ATOM 3756 C C . PRO A 1 478 ? -5.888 -29.500 -1.965 1.00 42.41 478 PRO A C 1
ATOM 3758 O O . PRO A 1 478 ? -6.044 -28.318 -2.272 1.00 42.41 478 PRO A O 1
ATOM 3761 N N . ARG A 1 479 ? -4.875 -30.284 -2.344 1.00 38.00 479 ARG A N 1
ATOM 3762 C CA . ARG A 1 479 ? -3.632 -29.980 -3.071 1.00 38.00 479 ARG A CA 1
ATOM 3763 C C . ARG A 1 479 ? -3.792 -29.314 -4.430 1.00 38.00 479 ARG A C 1
ATOM 3765 O O . ARG A 1 479 ? -4.776 -29.643 -5.128 1.00 38.00 479 ARG A O 1
#

pLDDT: mean 70.74, std 25.18, range [24.34, 98.38]